Protein AF-Q8IAY3-F1 (afdb_monomer_lite)

pLDDT: mean 91.35, std 9.94, range [37.56, 98.81]

Organism: Plasmodium falciparum (isolate 3D7) (NCBI:txid36329)

Foldseek 3Di:
DPDPPFWDWDFADPPLDDPPQFFKAFLFWGDNLQDIDGDPSSVSFDWFFFAFPVPLKDWWAKDPDDDPVCVVVDPVPFDKTWTDDDQWIWIDGPQFWIWTTDPPQPDIDIDGHPDGHDDDDNGDTWIWHNLDPAWIWIDPDLFWIWIWGQDPVRDIDIDIGTLQQAFWHHQQAPSQIETEGPRQDPRHPSYAYDDDQDFPDTRLQWKWFHFNQFIKIAGQKGWAFDDAPPDPPPDDGHFFGIWTDGPDAEIEGEGEDEHGDTDMDGEQAAKAWDWDQPDPFWIWIWMQGQQWTKTFIDGDDVVCRDPPHHHDYHYRYFYWYAPDPHRPGTQTDDDPGMDGSDRHDHDHHNRHHMDGLRTLWMARSSVRTTIGTNSSQVRHPRTRIGIDGNPDD

Structure (mmCIF, N/CA/C/O backbone):
data_AF-Q8IAY3-F1
#
_entry.id   AF-Q8IAY3-F1
#
loop_
_atom_site.group_PDB
_atom_site.id
_atom_site.type_symbol
_atom_site.label_atom_id
_atom_site.label_alt_id
_atom_site.label_comp_id
_atom_site.label_asym_id
_atom_site.label_entity_id
_atom_site.label_seq_id
_atom_site.pdbx_PDB_ins_code
_atom_site.Cartn_x
_atom_site.Cartn_y
_atom_site.Cartn_z
_atom_site.occupancy
_atom_site.B_iso_or_equiv
_atom_site.auth_seq_id
_atom_site.auth_comp_id
_atom_site.auth_asym_id
_atom_site.auth_atom_id
_atom_site.pdbx_PDB_model_num
ATOM 1 N N . MET A 1 1 ? -12.042 -11.926 -0.103 1.00 46.62 1 MET A N 1
ATOM 2 C CA . MET A 1 1 ? -11.144 -13.061 -0.383 1.00 46.62 1 MET A CA 1
ATOM 3 C C . MET A 1 1 ? -11.845 -14.060 -1.277 1.00 46.62 1 MET A C 1
ATOM 5 O O . MET A 1 1 ? -12.727 -14.778 -0.818 1.00 46.62 1 MET A O 1
ATOM 9 N N . THR A 1 2 ? -11.466 -14.086 -2.545 1.00 37.81 2 THR A N 1
ATOM 10 C CA . THR A 1 2 ? -11.685 -15.220 -3.439 1.00 37.81 2 THR A CA 1
ATOM 11 C C . THR A 1 2 ? -10.604 -16.249 -3.117 1.00 37.81 2 THR A C 1
ATOM 13 O O . THR A 1 2 ? -9.431 -16.027 -3.356 1.00 37.81 2 THR A O 1
ATOM 16 N N . ASN A 1 3 ? -10.999 -17.358 -2.503 1.00 37.56 3 ASN A N 1
ATOM 17 C CA . ASN A 1 3 ? -10.263 -18.618 -2.552 1.00 37.56 3 ASN A CA 1
ATOM 18 C C . ASN A 1 3 ? -8.768 -18.619 -2.151 1.00 37.56 3 ASN A C 1
ATOM 20 O O . ASN A 1 3 ? -7.954 -19.175 -2.880 1.00 37.56 3 ASN A O 1
ATOM 24 N N . ILE A 1 4 ? -8.420 -18.217 -0.917 1.00 48.62 4 ILE A N 1
ATOM 25 C CA . ILE A 1 4 ? -7.330 -18.924 -0.195 1.00 48.62 4 ILE A CA 1
ATOM 26 C C . ILE A 1 4 ? -7.885 -20.291 0.244 1.00 48.62 4 ILE A C 1
ATOM 28 O O . ILE A 1 4 ? -8.074 -20.584 1.424 1.00 48.62 4 ILE A O 1
ATOM 32 N N . ILE A 1 5 ? -8.303 -21.072 -0.741 1.00 48.34 5 ILE A N 1
ATOM 33 C CA . ILE A 1 5 ? -8.667 -22.471 -0.623 1.00 48.34 5 ILE A CA 1
ATOM 34 C C . ILE A 1 5 ? -7.378 -23.156 -1.079 1.00 48.34 5 ILE A C 1
ATOM 36 O O . ILE A 1 5 ? -7.010 -23.004 -2.235 1.00 48.34 5 ILE A O 1
ATOM 40 N N . GLU A 1 6 ? -6.664 -23.794 -0.143 1.00 63.69 6 GLU A N 1
ATOM 41 C CA . GLU A 1 6 ? -5.454 -24.616 -0.378 1.00 63.69 6 GLU A CA 1
ATOM 42 C C . GLU A 1 6 ? -4.078 -23.915 -0.411 1.00 63.69 6 GLU A C 1
ATOM 44 O O . GLU A 1 6 ? -3.221 -24.226 -1.237 1.00 63.69 6 GLU A O 1
ATOM 49 N N . CYS A 1 7 ? -3.799 -23.054 0.574 1.00 79.75 7 CYS A N 1
ATOM 50 C CA . CYS A 1 7 ? -2.419 -22.661 0.894 1.00 79.75 7 CYS A CA 1
ATOM 51 C C . CYS A 1 7 ? -2.037 -23.057 2.325 1.00 79.75 7 CYS A C 1
ATOM 53 O O . CYS A 1 7 ? -2.878 -23.086 3.225 1.00 79.75 7 CYS A O 1
ATOM 55 N N . THR A 1 8 ? -0.746 -23.283 2.550 1.00 87.69 8 THR A N 1
ATOM 56 C CA . THR A 1 8 ? -0.131 -23.415 3.877 1.00 87.69 8 THR A CA 1
ATOM 57 C C . THR A 1 8 ? 0.862 -22.283 4.108 1.00 87.69 8 THR A C 1
ATOM 59 O O . THR A 1 8 ? 1.522 -21.837 3.175 1.00 87.69 8 THR A O 1
ATOM 62 N N . PHE A 1 9 ? 0.963 -21.786 5.338 1.00 91.31 9 PHE A N 1
ATOM 63 C CA . PHE A 1 9 ? 1.905 -20.725 5.687 1.00 91.31 9 PHE A CA 1
ATOM 64 C C . PHE A 1 9 ? 3.166 -21.351 6.280 1.00 91.31 9 PHE A C 1
ATOM 66 O O . PHE A 1 9 ? 3.115 -21.958 7.348 1.00 91.31 9 PHE A O 1
ATOM 73 N N . LYS A 1 10 ? 4.293 -21.220 5.574 1.00 93.19 10 LYS A N 1
ATOM 74 C CA . LYS A 1 10 ? 5.588 -21.809 5.950 1.00 93.19 10 LYS A CA 1
ATOM 75 C C . LYS A 1 10 ? 6.674 -20.733 5.968 1.00 93.19 10 LYS A C 1
ATOM 77 O O . LYS A 1 10 ? 6.582 -19.719 5.271 1.00 93.19 10 LYS A O 1
ATOM 82 N N . THR A 1 11 ? 7.703 -20.944 6.782 1.00 93.19 11 THR A N 1
ATOM 83 C CA . THR A 1 11 ? 8.913 -20.115 6.748 1.00 93.19 11 THR A CA 1
ATOM 84 C C . THR A 1 11 ? 9.693 -20.451 5.472 1.00 93.19 11 THR A C 1
ATOM 86 O O . THR A 1 11 ? 9.865 -21.636 5.181 1.00 93.19 11 THR A O 1
ATOM 89 N N . PRO A 1 12 ? 10.108 -19.450 4.673 1.00 91.88 12 PRO A N 1
ATOM 90 C CA . PRO A 1 12 ? 10.904 -19.695 3.477 1.00 91.88 12 PRO A CA 1
ATOM 91 C C . PRO A 1 12 ? 12.274 -20.302 3.822 1.00 91.88 12 PRO A C 1
ATOM 93 O O . PRO A 1 12 ? 12.775 -20.070 4.922 1.00 91.88 12 PRO A O 1
ATOM 96 N N . PRO A 1 13 ? 12.903 -21.031 2.885 1.00 89.25 13 PRO A N 1
ATOM 97 C CA . PRO A 1 13 ? 14.282 -21.491 3.031 1.00 89.25 13 PRO A CA 1
ATOM 98 C C . PRO A 1 13 ? 15.266 -20.330 3.246 1.00 89.25 13 PRO A C 1
ATOM 100 O O . PRO A 1 13 ? 15.126 -19.274 2.629 1.00 89.25 13 PRO A O 1
ATOM 103 N N . ASP A 1 14 ? 16.311 -20.536 4.052 1.00 86.38 14 ASP A N 1
ATOM 104 C CA . ASP A 1 14 ? 17.320 -19.501 4.347 1.00 86.38 14 ASP A CA 1
ATOM 105 C C . ASP A 1 14 ? 18.099 -19.029 3.102 1.00 86.38 14 ASP A C 1
ATOM 107 O O . ASP A 1 14 ? 18.610 -17.908 3.058 1.00 86.38 14 ASP A O 1
ATOM 111 N N . ASN A 1 15 ? 18.193 -19.874 2.071 1.00 87.62 15 ASN A N 1
ATOM 112 C CA . ASN A 1 15 ? 18.847 -19.571 0.797 1.00 87.62 15 ASN A CA 1
ATOM 113 C C . ASN A 1 15 ? 17.941 -18.830 -0.203 1.00 87.62 15 ASN A C 1
ATOM 115 O O . ASN A 1 15 ? 18.427 -18.449 -1.269 1.00 87.62 15 ASN A O 1
ATOM 119 N N . ALA A 1 16 ? 16.664 -18.600 0.123 1.00 92.12 16 ALA A N 1
ATOM 120 C CA . ALA A 1 16 ? 15.724 -17.877 -0.725 1.00 92.12 16 ALA A CA 1
ATOM 121 C C . ALA A 1 16 ? 16.045 -16.371 -0.719 1.00 92.12 16 ALA A C 1
ATOM 123 O O . ALA A 1 16 ? 15.392 -15.563 -0.061 1.00 92.12 16 ALA A O 1
ATOM 124 N N . LYS A 1 17 ? 17.097 -15.982 -1.439 1.00 93.75 17 LYS A N 1
ATOM 125 C CA . LYS A 1 17 ? 17.544 -14.594 -1.574 1.00 93.75 17 LYS A CA 1
ATOM 126 C C . LYS A 1 17 ? 17.862 -14.252 -3.023 1.00 93.75 17 LYS A C 1
ATOM 128 O O . LYS A 1 17 ? 18.228 -15.114 -3.819 1.00 93.75 17 LYS A O 1
ATOM 133 N N . THR A 1 18 ? 17.738 -12.974 -3.355 1.00 94.50 18 THR A N 1
ATOM 134 C CA . THR A 1 18 ? 18.240 -12.434 -4.620 1.00 94.50 18 THR A CA 1
ATOM 135 C C . THR A 1 18 ? 19.773 -12.432 -4.627 1.00 94.50 18 THR A C 1
ATOM 137 O O . THR A 1 18 ? 20.384 -12.419 -3.554 1.00 94.50 18 THR A O 1
ATOM 140 N N . PRO A 1 19 ? 20.411 -12.392 -5.810 1.00 94.94 19 PRO A N 1
ATOM 141 C CA . PRO A 1 19 ? 21.852 -12.171 -5.920 1.00 94.94 19 PRO A CA 1
ATOM 142 C C . PRO A 1 19 ? 22.304 -10.905 -5.183 1.00 94.94 19 PRO A C 1
ATOM 144 O O . PRO A 1 19 ? 21.586 -9.905 -5.166 1.00 94.94 19 PRO A O 1
ATOM 147 N N . ASP A 1 20 ? 23.506 -10.929 -4.603 1.00 94.12 20 ASP A N 1
ATOM 148 C CA . ASP A 1 20 ? 24.002 -9.839 -3.747 1.00 94.12 20 ASP A CA 1
ATOM 149 C C . ASP A 1 20 ? 24.222 -8.517 -4.521 1.00 94.12 20 ASP A C 1
ATOM 151 O O . ASP A 1 20 ? 24.234 -7.444 -3.924 1.00 94.12 20 ASP A O 1
ATOM 155 N N . ASN A 1 21 ? 24.372 -8.576 -5.851 1.00 96.25 21 ASN A N 1
ATOM 156 C CA . ASN A 1 21 ? 24.483 -7.402 -6.723 1.00 96.25 21 ASN A CA 1
ATOM 157 C C . ASN A 1 21 ? 23.134 -6.893 -7.266 1.00 96.25 21 ASN A C 1
ATOM 159 O O . ASN A 1 21 ? 23.120 -5.909 -8.005 1.00 96.25 21 ASN A O 1
ATOM 163 N N . ALA A 1 22 ? 22.014 -7.550 -6.951 1.00 97.25 22 ALA A N 1
ATOM 164 C CA . ALA A 1 22 ? 20.695 -7.093 -7.371 1.00 97.25 22 ALA A CA 1
ATOM 165 C C . ALA A 1 22 ? 20.327 -5.784 -6.656 1.00 97.25 22 ALA A C 1
ATOM 167 O O . ALA A 1 22 ? 20.224 -5.740 -5.430 1.00 97.25 22 ALA A O 1
ATOM 168 N N . VAL A 1 23 ? 20.089 -4.723 -7.427 1.00 97.94 23 VAL A N 1
ATOM 169 C CA . VAL A 1 23 ? 19.642 -3.421 -6.908 1.00 97.94 23 VAL A CA 1
ATOM 170 C C . VAL A 1 23 ? 18.119 -3.394 -6.814 1.00 97.94 23 VAL A C 1
ATOM 172 O O . VAL A 1 23 ? 17.554 -3.039 -5.779 1.00 97.94 23 VAL A O 1
ATOM 175 N N . ILE A 1 24 ? 17.458 -3.829 -7.884 1.00 97.69 24 ILE A N 1
ATOM 176 C CA . ILE A 1 24 ? 16.006 -3.985 -7.983 1.00 97.69 24 ILE A CA 1
ATOM 177 C C . ILE A 1 24 ? 15.685 -5.306 -8.683 1.00 97.69 24 ILE A C 1
ATOM 179 O O . ILE A 1 24 ? 16.508 -5.830 -9.434 1.00 97.69 24 ILE A O 1
ATOM 183 N N . TRP A 1 25 ? 14.491 -5.846 -8.470 1.00 96.19 25 TRP A N 1
ATOM 184 C CA . TRP A 1 25 ? 14.039 -7.048 -9.171 1.00 96.19 25 TRP A CA 1
ATOM 185 C C . TRP A 1 25 ? 12.527 -7.089 -9.331 1.00 96.19 25 TRP A C 1
ATOM 187 O O . TRP A 1 25 ? 11.794 -6.395 -8.635 1.00 96.19 25 TRP A O 1
ATOM 197 N N . ASN A 1 26 ? 12.069 -7.908 -10.263 1.00 94.88 26 ASN A N 1
ATOM 198 C CA . ASN A 1 26 ? 10.674 -8.280 -10.426 1.00 94.88 26 ASN A CA 1
ATOM 199 C C . ASN A 1 26 ? 10.522 -9.791 -10.180 1.00 94.88 26 ASN A C 1
ATOM 201 O O . ASN A 1 26 ? 11.449 -10.428 -9.679 1.00 94.88 26 ASN A O 1
ATOM 205 N N . GLN A 1 27 ? 9.373 -10.384 -10.510 1.00 90.50 27 GLN A N 1
ATOM 206 C CA . GLN A 1 27 ? 9.165 -11.815 -10.270 1.00 90.50 27 GLN A CA 1
ATOM 207 C C . GLN A 1 27 ? 10.183 -12.709 -10.998 1.00 90.50 27 GLN A C 1
ATOM 209 O O . GLN A 1 27 ? 10.559 -13.735 -10.452 1.00 90.50 27 GLN A O 1
ATOM 214 N N . PHE A 1 28 ? 10.644 -12.344 -12.195 1.00 93.31 28 PHE A N 1
ATOM 215 C CA . PHE A 1 28 ? 11.425 -13.234 -13.064 1.00 93.31 28 PHE A CA 1
ATOM 216 C C . PHE A 1 28 ? 12.897 -12.844 -13.200 1.00 93.31 28 PHE A C 1
ATOM 218 O O . PHE A 1 28 ? 13.727 -13.670 -13.582 1.00 93.31 28 PHE A O 1
ATOM 225 N N . GLN A 1 29 ? 13.230 -11.579 -12.964 1.00 94.88 29 GLN A N 1
ATOM 226 C CA . GLN A 1 29 ? 14.520 -10.994 -13.307 1.00 94.88 29 GLN A CA 1
ATOM 227 C C . GLN A 1 29 ? 14.957 -9.951 -12.278 1.00 94.88 29 GLN A C 1
ATOM 229 O O . GLN A 1 29 ? 14.136 -9.289 -11.646 1.00 94.88 29 GLN A O 1
ATOM 234 N N . TYR A 1 30 ? 16.266 -9.759 -12.156 1.00 96.06 30 TYR A N 1
ATOM 235 C CA . TYR A 1 30 ? 16.870 -8.697 -11.360 1.00 96.06 30 TYR A CA 1
ATOM 236 C C . TYR A 1 30 ? 17.712 -7.763 -12.227 1.00 96.06 30 TYR A C 1
ATOM 238 O O . TYR A 1 30 ? 18.141 -8.131 -13.319 1.00 96.06 30 TYR A O 1
ATOM 246 N N . CYS A 1 31 ? 17.959 -6.557 -11.726 1.00 96.75 31 CYS A N 1
ATOM 247 C CA . CYS A 1 31 ? 18.783 -5.546 -12.367 1.00 96.75 31 CYS A CA 1
ATOM 248 C C . CYS A 1 31 ? 19.869 -5.042 -11.410 1.00 96.75 31 CYS A C 1
ATOM 250 O O . CYS A 1 31 ? 19.602 -4.778 -10.237 1.00 96.75 31 CYS A O 1
ATOM 252 N N . ASP A 1 32 ? 21.087 -4.889 -11.926 1.00 96.31 32 ASP A N 1
ATOM 253 C CA . ASP A 1 32 ? 22.261 -4.339 -11.230 1.00 96.31 32 ASP A CA 1
ATOM 254 C C . ASP A 1 32 ? 22.612 -2.908 -11.698 1.00 96.31 32 ASP A C 1
ATOM 256 O O . ASP A 1 32 ? 23.756 -2.475 -11.586 1.00 96.31 32 ASP A O 1
ATOM 260 N N . GLU A 1 33 ? 21.632 -2.205 -12.281 1.00 94.56 33 GLU A N 1
ATOM 261 C CA . GLU A 1 33 ? 21.746 -0.935 -13.025 1.00 94.56 33 GLU A CA 1
ATOM 262 C C . GLU A 1 33 ? 22.474 -1.005 -14.381 1.00 94.56 33 GLU A C 1
ATOM 264 O O . GLU A 1 33 ? 22.348 -0.066 -15.167 1.00 94.56 33 GLU A O 1
ATOM 269 N N . LYS A 1 34 ? 23.187 -2.093 -14.708 1.00 94.06 34 LYS A N 1
ATOM 270 C CA . LYS A 1 34 ? 23.857 -2.277 -16.013 1.00 94.06 34 LYS A CA 1
ATOM 271 C C . LYS A 1 34 ? 23.041 -3.117 -16.989 1.00 94.06 34 LYS A C 1
ATOM 273 O O . LYS A 1 34 ? 23.230 -3.000 -18.197 1.00 94.06 34 LYS A O 1
ATOM 278 N N . GLY A 1 35 ? 22.165 -3.977 -16.482 1.00 94.75 35 GLY A N 1
ATOM 279 C CA . GLY A 1 35 ? 21.325 -4.849 -17.296 1.00 94.75 35 GLY A CA 1
ATOM 280 C C . GLY A 1 35 ? 20.308 -5.623 -16.469 1.00 94.75 35 GLY A C 1
ATOM 281 O O . GLY A 1 35 ? 20.314 -5.548 -15.241 1.00 94.75 35 GLY A O 1
ATOM 282 N N . TRP A 1 36 ? 19.435 -6.358 -17.156 1.00 95.50 36 TRP A N 1
ATOM 283 C CA . TRP A 1 36 ? 18.490 -7.297 -16.553 1.00 95.50 36 TRP A CA 1
ATOM 284 C C . TRP A 1 36 ? 18.982 -8.732 -16.735 1.00 95.50 36 TRP A C 1
ATOM 286 O O . TRP A 1 36 ? 19.434 -9.106 -17.817 1.00 95.50 36 TRP A O 1
ATOM 296 N N . TYR A 1 37 ? 18.854 -9.542 -15.689 1.00 95.50 37 TYR A N 1
ATOM 297 C CA . TYR A 1 37 ? 19.300 -10.932 -15.650 1.00 95.50 37 TYR A CA 1
ATOM 298 C C . TYR A 1 37 ? 18.216 -11.810 -15.033 1.00 95.50 37 TYR A C 1
ATOM 300 O O . TYR A 1 37 ? 17.487 -11.376 -14.144 1.00 95.50 37 TYR A O 1
ATOM 308 N N . SER A 1 38 ? 18.111 -13.056 -15.484 1.00 94.88 38 SER A N 1
ATOM 309 C CA . SER A 1 38 ? 17.120 -14.008 -14.974 1.00 94.88 38 SER A CA 1
ATOM 310 C C . SER A 1 38 ? 17.381 -14.409 -13.522 1.00 94.88 38 SER A C 1
ATOM 312 O O . SER A 1 38 ? 18.518 -14.671 -13.130 1.00 94.88 38 SER A O 1
ATOM 314 N N . LEU A 1 39 ? 16.308 -14.522 -12.740 1.00 93.50 39 LEU A N 1
ATOM 315 C CA . LEU A 1 39 ? 16.314 -15.093 -11.397 1.00 93.50 39 LEU A CA 1
ATOM 316 C C . LEU A 1 39 ? 16.088 -16.607 -11.485 1.00 93.50 39 LEU A C 1
ATOM 318 O O . LEU A 1 39 ? 14.971 -17.081 -11.692 1.00 93.50 39 LEU A O 1
ATOM 322 N N . SER A 1 40 ? 17.157 -17.387 -11.318 1.00 91.19 40 SER A N 1
ATOM 323 C CA . SER A 1 40 ? 17.080 -18.855 -11.357 1.00 91.19 40 SER A CA 1
ATOM 324 C C . SER A 1 40 ? 16.217 -19.438 -10.234 1.00 91.19 40 SER A C 1
ATOM 326 O O . SER A 1 40 ? 15.576 -20.462 -10.439 1.00 91.19 40 SER A O 1
ATOM 328 N N . ASN A 1 41 ? 16.149 -18.765 -9.083 1.00 92.38 41 ASN A N 1
ATOM 329 C CA . ASN A 1 41 ? 15.342 -19.136 -7.920 1.00 92.38 41 ASN A CA 1
ATOM 330 C C . ASN A 1 41 ? 14.053 -18.301 -7.782 1.00 92.38 41 ASN A C 1
ATOM 332 O O . ASN A 1 41 ? 13.577 -18.103 -6.666 1.00 92.38 41 ASN A O 1
ATOM 336 N N . HIS A 1 42 ? 13.501 -17.787 -8.890 1.00 91.25 42 HIS A N 1
ATOM 337 C CA . HIS A 1 42 ? 12.339 -16.885 -8.893 1.00 91.25 42 HIS A CA 1
ATOM 338 C C . HIS A 1 42 ? 11.160 -17.376 -8.045 1.00 91.25 42 HIS A C 1
ATOM 340 O O . HIS A 1 42 ? 10.572 -16.581 -7.313 1.00 91.25 42 HIS A O 1
ATOM 346 N N . ASP A 1 43 ? 10.848 -18.674 -8.090 1.00 89.19 43 ASP A N 1
ATOM 347 C CA . ASP A 1 43 ? 9.799 -19.248 -7.256 1.00 89.19 43 ASP A CA 1
ATOM 348 C C . ASP A 1 43 ? 10.114 -19.035 -5.776 1.00 89.19 43 ASP A C 1
ATOM 350 O O . ASP A 1 43 ? 9.286 -18.513 -5.045 1.00 89.19 43 ASP A O 1
ATOM 354 N N . GLU A 1 44 ? 11.314 -19.336 -5.294 1.00 89.88 44 GLU A N 1
ATOM 355 C CA . GLU A 1 44 ? 11.657 -19.211 -3.871 1.00 89.88 44 GLU A CA 1
ATOM 356 C C . GLU A 1 44 ? 11.513 -17.772 -3.348 1.00 89.88 44 GLU A C 1
ATOM 358 O O . GLU A 1 44 ? 11.022 -17.565 -2.238 1.00 89.88 44 GLU A O 1
ATOM 363 N N . ILE A 1 45 ? 11.854 -16.775 -4.167 1.00 91.62 45 ILE A N 1
ATOM 364 C CA . ILE A 1 45 ? 11.840 -15.349 -3.794 1.00 91.62 45 ILE A CA 1
ATOM 365 C C . ILE A 1 45 ? 10.570 -14.594 -4.209 1.00 91.62 45 ILE A C 1
ATOM 367 O O . ILE A 1 45 ? 10.489 -13.381 -4.001 1.00 91.62 45 ILE A O 1
ATOM 371 N N . ALA A 1 46 ? 9.583 -15.285 -4.784 1.00 91.75 46 ALA A N 1
ATOM 372 C CA . ALA A 1 46 ? 8.349 -14.668 -5.248 1.00 91.75 46 ALA A CA 1
ATOM 373 C C . ALA A 1 46 ? 7.603 -13.940 -4.119 1.00 91.75 46 ALA A C 1
ATOM 375 O O . ALA A 1 46 ? 7.609 -14.357 -2.954 1.00 91.75 46 ALA A O 1
ATOM 376 N N . LEU A 1 47 ? 6.914 -12.864 -4.499 1.00 94.50 47 LEU A N 1
ATOM 377 C CA . LEU A 1 47 ? 6.017 -12.137 -3.616 1.00 94.50 47 LEU A CA 1
ATOM 378 C C . LEU A 1 47 ? 4.755 -12.975 -3.370 1.00 94.50 47 LEU A C 1
ATOM 380 O O . LEU A 1 47 ? 4.092 -13.395 -4.317 1.00 94.50 47 LEU A O 1
ATOM 384 N N . ARG A 1 48 ? 4.418 -13.225 -2.106 1.00 95.00 48 ARG A N 1
ATOM 385 C CA . ARG A 1 48 ? 3.319 -14.113 -1.713 1.00 95.00 48 ARG A CA 1
ATOM 386 C C . ARG A 1 48 ? 2.513 -13.550 -0.552 1.00 95.00 48 ARG A C 1
ATOM 388 O O . ARG A 1 48 ? 3.091 -12.853 0.285 1.00 95.00 48 ARG A O 1
ATOM 395 N N . PRO A 1 49 ? 1.218 -13.897 -0.434 1.00 95.00 49 PRO A N 1
ATOM 396 C CA . PRO A 1 49 ? 0.433 -13.567 0.748 1.00 95.00 49 PRO A CA 1
ATOM 397 C C . PRO A 1 49 ? 1.149 -13.946 2.042 1.00 95.00 49 PRO A C 1
ATOM 399 O O . PRO A 1 49 ? 1.697 -15.046 2.159 1.00 95.00 49 PRO A O 1
ATOM 402 N N . THR A 1 50 ? 1.129 -13.035 3.009 1.00 95.12 50 THR A N 1
ATOM 403 C CA . THR A 1 50 ? 1.683 -13.207 4.355 1.00 95.12 50 THR A CA 1
ATOM 404 C C . THR A 1 50 ? 0.644 -12.843 5.414 1.00 95.12 50 THR A C 1
ATOM 406 O O . THR A 1 50 ? -0.396 -12.247 5.123 1.00 95.12 50 THR A O 1
ATOM 409 N N . THR A 1 51 ? 0.914 -13.209 6.664 1.00 92.19 51 THR A N 1
ATOM 410 C CA . THR A 1 51 ? 0.037 -12.945 7.807 1.00 92.19 51 THR A CA 1
ATOM 411 C C . THR A 1 51 ? 0.807 -12.342 8.966 1.00 92.19 51 THR A C 1
ATOM 413 O O . THR A 1 51 ? 1.961 -12.685 9.203 1.00 92.19 51 THR A O 1
ATOM 416 N N . PHE A 1 52 ? 0.134 -11.488 9.735 1.00 94.44 52 PHE A N 1
ATOM 417 C CA . PHE A 1 52 ? 0.686 -10.926 10.960 1.00 94.44 52 PHE A CA 1
ATOM 418 C C . PHE A 1 52 ? 0.740 -11.970 12.087 1.00 94.44 52 PHE A C 1
ATOM 420 O O . PHE A 1 52 ? -0.294 -12.495 12.509 1.00 94.44 52 PHE A O 1
ATOM 427 N N . ASN A 1 53 ? 1.934 -12.208 12.628 1.00 93.12 53 ASN A N 1
ATOM 428 C CA . ASN A 1 53 ? 2.211 -13.151 13.720 1.00 93.12 53 ASN A CA 1
ATOM 429 C C . ASN A 1 53 ? 1.510 -12.771 15.028 1.00 93.12 53 ASN A C 1
ATOM 431 O O . ASN A 1 53 ? 1.169 -13.634 15.834 1.00 93.12 53 ASN A O 1
ATOM 435 N N . ASP A 1 54 ? 1.281 -11.475 15.233 1.00 92.56 54 ASP A N 1
ATOM 436 C CA . ASP A 1 54 ? 0.565 -10.935 16.390 1.00 92.56 54 ASP A CA 1
ATOM 437 C C . ASP A 1 54 ? -0.965 -11.017 16.252 1.00 92.56 54 ASP A C 1
ATOM 439 O O . ASP A 1 54 ? -1.694 -10.539 17.119 1.00 92.56 54 ASP A O 1
ATOM 443 N N . LYS A 1 55 ? -1.458 -11.648 15.176 1.00 90.00 55 LYS A N 1
ATOM 444 C CA . LYS A 1 55 ? -2.879 -11.915 14.923 1.00 90.00 55 LYS A CA 1
ATOM 445 C C . LYS A 1 55 ? -3.744 -10.656 14.838 1.00 90.00 55 LYS A C 1
ATOM 447 O O . LYS A 1 55 ? -4.953 -10.722 15.071 1.00 90.00 55 LYS A O 1
ATOM 452 N N . ARG A 1 56 ? -3.159 -9.511 14.474 1.00 93.38 56 ARG A N 1
ATOM 453 C CA . ARG A 1 56 ? -3.906 -8.253 14.347 1.00 93.38 56 ARG A CA 1
ATOM 454 C C . ARG A 1 56 ? -4.933 -8.239 13.208 1.00 93.38 56 ARG A C 1
ATOM 456 O O . ARG A 1 56 ? -5.871 -7.450 13.256 1.00 93.38 56 ARG A O 1
ATOM 463 N N . ILE A 1 57 ? -4.777 -9.103 12.198 1.00 93.44 57 ILE A N 1
ATOM 464 C CA . ILE A 1 57 ? -5.779 -9.327 11.144 1.00 93.44 57 ILE A CA 1
ATOM 465 C C . ILE A 1 57 ? -6.527 -10.629 11.439 1.00 93.44 57 ILE A C 1
ATOM 467 O O . ILE A 1 57 ? -5.927 -11.706 11.493 1.00 93.44 57 ILE A O 1
ATOM 471 N N . LYS A 1 58 ? -7.848 -10.541 11.612 1.00 92.88 58 LYS A N 1
ATOM 472 C CA . LYS A 1 58 ? -8.729 -11.668 11.939 1.00 92.88 58 LYS A CA 1
ATOM 473 C C . LYS A 1 58 ? -9.828 -11.820 10.892 1.00 92.88 58 LYS A C 1
ATOM 475 O O . LYS A 1 58 ? -10.544 -10.877 10.576 1.00 92.88 58 LYS A O 1
ATOM 480 N N . PHE A 1 59 ? -9.986 -13.048 10.407 1.00 92.44 59 PHE A N 1
ATOM 481 C CA . PHE A 1 59 ? -11.079 -13.464 9.529 1.00 92.44 59 PHE A CA 1
ATOM 482 C C . PHE A 1 59 ? -12.140 -14.147 10.377 1.00 92.44 59 PHE A C 1
ATOM 484 O O . PHE A 1 59 ? -11.952 -15.293 10.789 1.00 92.44 59 PHE A O 1
ATOM 491 N N . LEU A 1 60 ? -13.213 -13.430 10.680 1.00 95.31 60 LEU A N 1
ATOM 492 C CA . LEU A 1 60 ? -14.287 -13.928 11.520 1.00 95.31 60 LEU A CA 1
ATOM 493 C C . LEU A 1 60 ? -15.209 -14.810 10.677 1.00 95.31 60 LEU A C 1
ATOM 495 O O . LEU A 1 60 ? -15.768 -14.367 9.670 1.00 95.31 60 LEU A O 1
ATOM 499 N N . VAL A 1 61 ? -15.345 -16.069 11.083 1.00 93.69 61 VAL A N 1
ATOM 500 C CA . VAL A 1 61 ? -16.288 -17.007 10.467 1.00 93.69 61 VAL A CA 1
ATOM 501 C C . VAL A 1 61 ? -17.641 -16.865 11.142 1.00 93.69 61 VAL A C 1
ATOM 503 O O . VAL A 1 61 ? -17.704 -16.525 12.324 1.00 93.69 61 VAL A O 1
ATOM 506 N N . GLN A 1 62 ? -18.717 -17.108 10.397 1.00 94.75 62 GLN A N 1
ATOM 507 C CA . GLN A 1 62 ? -20.049 -17.104 10.985 1.00 94.75 62 GLN A CA 1
ATOM 508 C C . GLN A 1 62 ? -20.142 -18.217 12.036 1.00 94.75 62 GLN A C 1
ATOM 510 O O . GLN A 1 62 ? -19.784 -19.365 11.768 1.00 94.75 62 GLN A O 1
ATOM 515 N N . LEU A 1 63 ? -20.595 -17.859 13.232 1.00 95.19 63 LEU A N 1
ATOM 516 C CA . LEU A 1 63 ? -20.795 -18.784 14.337 1.00 95.19 63 LEU A CA 1
ATOM 517 C C . LEU A 1 63 ? -22.192 -19.417 14.244 1.00 95.19 63 LEU A C 1
ATOM 519 O O . LEU A 1 63 ? -23.123 -18.764 13.763 1.00 95.19 63 LEU A O 1
ATOM 523 N N . PRO A 1 64 ? -22.359 -20.669 14.708 1.00 93.38 64 PRO A N 1
ATOM 524 C CA . PRO A 1 64 ? -23.671 -21.312 14.763 1.00 93.38 64 PRO A CA 1
ATOM 525 C C . PRO A 1 64 ? -24.608 -20.641 15.776 1.00 93.38 64 PRO A C 1
ATOM 527 O O . PRO A 1 64 ? -25.820 -20.655 15.586 1.00 93.38 64 PRO A O 1
ATOM 530 N N . GLU A 1 65 ? -24.048 -20.033 16.823 1.00 94.19 65 GLU A N 1
ATOM 531 C CA . GLU A 1 65 ? -24.777 -19.414 17.929 1.00 94.19 65 GLU A CA 1
ATOM 532 C C . GLU A 1 65 ? -24.154 -18.062 18.297 1.00 94.19 65 GLU A C 1
ATOM 534 O O . GLU A 1 65 ? -22.981 -17.790 18.013 1.00 94.19 65 GLU A O 1
ATOM 539 N N . ILE A 1 66 ? -24.949 -17.201 18.932 1.00 95.00 66 ILE A N 1
ATOM 540 C CA . ILE A 1 66 ? -24.470 -15.927 19.463 1.00 95.00 66 ILE A CA 1
ATOM 541 C C . ILE A 1 66 ? -23.654 -16.192 20.739 1.00 95.00 66 ILE A C 1
ATOM 543 O O . ILE A 1 66 ? -24.135 -16.908 21.615 1.00 95.00 66 ILE A O 1
ATOM 547 N N . PRO A 1 67 ? -22.455 -15.602 20.902 1.00 95.06 67 PRO A N 1
ATOM 548 C CA . PRO A 1 67 ? -21.718 -15.709 22.156 1.00 95.06 67 PRO A CA 1
ATOM 549 C C . PRO A 1 67 ? -22.535 -15.137 23.323 1.00 95.06 67 PRO A C 1
ATOM 551 O O . PRO A 1 67 ? -23.011 -14.003 23.237 1.00 95.06 67 PRO A O 1
ATOM 554 N N . SER A 1 68 ? -22.641 -15.890 24.422 1.00 93.19 68 SER A N 1
ATOM 555 C CA . SER A 1 68 ? -23.521 -15.586 25.568 1.00 93.19 68 SER A CA 1
ATOM 556 C C . SER A 1 68 ? -23.319 -14.196 26.166 1.00 93.19 68 SER A C 1
ATOM 558 O O . SER A 1 68 ? -24.241 -13.545 26.645 1.00 93.19 68 SER A O 1
ATOM 560 N N . GLU A 1 69 ? -22.103 -13.671 26.076 1.00 91.38 69 GLU A N 1
ATOM 561 C CA . GLU A 1 69 ? -21.805 -12.307 26.473 1.00 91.38 69 GLU A CA 1
ATOM 562 C C . GLU A 1 69 ? -22.682 -11.264 25.767 1.00 91.38 69 GLU A C 1
ATOM 564 O O . GLU A 1 69 ? -22.988 -10.257 26.392 1.00 91.38 69 GLU A O 1
ATOM 569 N N . PHE A 1 70 ? -23.118 -11.459 24.520 1.00 94.50 70 PHE A N 1
ATOM 570 C CA . PHE A 1 70 ? -23.974 -10.502 23.805 1.00 94.50 70 PHE A CA 1
ATOM 571 C C . PHE A 1 70 ? -25.460 -10.584 24.182 1.00 94.50 70 PHE A C 1
ATOM 573 O O . PHE A 1 70 ? -26.190 -9.650 23.858 1.00 94.50 70 PHE A O 1
ATOM 580 N N . GLU A 1 71 ? -25.903 -11.613 24.913 1.00 90.69 71 GLU A N 1
ATOM 581 C CA . GLU A 1 71 ? -27.316 -11.801 25.294 1.00 90.69 71 GLU A CA 1
ATOM 582 C C . GLU A 1 71 ? -27.907 -10.586 26.020 1.00 90.69 71 GLU A C 1
ATOM 584 O O . GLU A 1 71 ? -29.065 -10.245 25.812 1.00 90.69 71 GLU A O 1
ATOM 589 N N . SER A 1 72 ? -27.105 -9.887 26.829 1.00 89.25 72 SER A N 1
ATOM 590 C CA . SER A 1 72 ? -27.551 -8.711 27.589 1.00 89.25 72 SER A CA 1
ATOM 591 C C . SER A 1 72 ? -27.704 -7.428 26.768 1.00 89.25 72 SER A C 1
ATOM 593 O O . SER A 1 72 ? -28.215 -6.437 27.287 1.00 89.25 72 SER A O 1
ATOM 595 N N . ILE A 1 73 ? -27.225 -7.412 25.522 1.00 90.81 73 ILE A N 1
ATOM 596 C CA . ILE A 1 73 ? -27.253 -6.230 24.646 1.00 90.81 73 ILE A CA 1
ATOM 597 C C . ILE A 1 73 ? -28.279 -6.385 23.530 1.00 90.81 73 ILE A C 1
ATOM 599 O O . ILE A 1 73 ? -28.830 -5.381 23.078 1.00 90.81 73 ILE A O 1
ATOM 603 N N . LEU A 1 74 ? -28.535 -7.621 23.102 1.00 92.62 74 LEU A N 1
ATOM 604 C CA . LEU A 1 74 ? -29.522 -7.902 22.073 1.00 92.62 74 LEU A CA 1
ATOM 605 C C . LEU A 1 74 ? -30.923 -7.505 22.537 1.00 92.62 74 LEU A C 1
ATOM 607 O O . LEU A 1 74 ? -31.330 -7.777 23.667 1.00 92.62 74 LEU A O 1
ATOM 611 N N . SER A 1 75 ? -31.683 -6.882 21.639 1.00 89.38 75 SER A N 1
ATOM 612 C CA . SER A 1 75 ? -33.058 -6.472 21.930 1.00 89.38 75 SER A CA 1
ATOM 613 C C . SER A 1 75 ? -34.026 -7.658 21.993 1.00 89.38 75 SER A C 1
ATOM 615 O O . SER A 1 75 ? -35.101 -7.547 22.587 1.00 89.38 75 SER A O 1
ATOM 617 N N . GLY A 1 76 ? -33.674 -8.766 21.327 1.00 87.19 76 GLY A N 1
ATOM 618 C CA . GLY A 1 76 ? -34.505 -9.962 21.182 1.00 87.19 76 GLY A CA 1
ATOM 619 C C . GLY A 1 76 ? -35.689 -9.783 20.226 1.00 87.19 76 GLY A C 1
ATOM 620 O O . GLY A 1 76 ? -36.515 -10.682 20.100 1.00 87.19 76 GLY A O 1
ATOM 621 N N . ARG A 1 77 ? -35.805 -8.623 19.562 1.00 89.25 77 ARG A N 1
ATOM 622 C CA . ARG A 1 77 ? -36.910 -8.307 18.639 1.00 89.25 77 ARG A CA 1
ATOM 623 C C . ARG A 1 77 ? -36.634 -8.730 17.203 1.00 89.25 77 ARG A C 1
ATOM 625 O O . ARG A 1 77 ? -37.572 -8.813 16.414 1.00 89.25 77 ARG A O 1
ATOM 632 N N . TYR A 1 78 ? -35.368 -8.939 16.862 1.00 90.81 78 TYR A N 1
ATOM 633 C CA . TYR A 1 78 ? -34.928 -9.256 15.513 1.00 90.81 78 TYR A CA 1
ATOM 634 C C . TYR A 1 78 ? -33.922 -10.400 15.534 1.00 90.81 78 TYR A C 1
ATOM 636 O O . TYR A 1 78 ? -33.252 -10.638 16.539 1.00 90.81 78 TYR A O 1
ATOM 644 N N . ASP A 1 79 ? -33.781 -11.067 14.393 1.00 92.19 79 ASP A N 1
ATOM 645 C CA . ASP A 1 79 ? -32.755 -12.085 14.217 1.00 92.19 79 ASP A CA 1
ATOM 646 C C . ASP A 1 79 ? -31.358 -11.469 14.359 1.00 92.19 79 ASP A C 1
ATOM 648 O O . ASP A 1 79 ? -31.065 -10.401 13.807 1.00 92.19 79 ASP A O 1
ATOM 652 N N . ALA A 1 80 ? -30.483 -12.174 15.073 1.00 94.19 80 ALA A N 1
ATOM 653 C CA . ALA A 1 80 ? -29.080 -11.824 15.224 1.00 94.19 80 ALA A CA 1
ATOM 654 C C . ALA A 1 80 ? -28.190 -12.901 14.600 1.00 94.19 80 ALA A C 1
ATOM 656 O O . ALA A 1 80 ? -28.466 -14.098 14.691 1.00 94.19 80 ALA A O 1
ATOM 657 N N . LYS A 1 81 ? -27.089 -12.475 13.980 1.00 95.19 81 LYS A N 1
ATOM 658 C CA . LYS A 1 81 ? -26.027 -13.361 13.482 1.00 95.19 81 LYS A CA 1
ATOM 659 C C . LYS A 1 81 ? -24.695 -12.936 14.075 1.00 95.19 81 LYS A C 1
ATOM 661 O O . LYS A 1 81 ? -24.431 -11.743 14.193 1.00 95.19 81 LYS A O 1
ATOM 666 N N . ALA A 1 82 ? -23.852 -13.904 14.419 1.00 95.88 82 ALA A N 1
ATOM 667 C CA . ALA A 1 82 ? -22.524 -13.653 14.960 1.00 95.88 82 ALA A CA 1
ATOM 668 C C . ALA A 1 82 ? -21.436 -14.151 14.014 1.00 95.88 82 ALA A C 1
ATOM 670 O O . ALA A 1 82 ? -21.554 -15.210 13.400 1.00 95.88 82 ALA A O 1
ATOM 671 N N . TRP A 1 83 ? -20.340 -13.407 13.970 1.00 97.06 83 TRP A N 1
ATOM 672 C CA . TRP A 1 83 ? -19.067 -13.820 13.411 1.00 97.06 83 TRP A CA 1
ATOM 673 C C . TRP A 1 83 ? -18.016 -13.725 14.505 1.00 97.06 83 TRP A C 1
ATOM 675 O O . TRP A 1 83 ? -17.982 -12.747 15.255 1.00 97.06 83 TRP A O 1
ATOM 685 N N . GLY A 1 84 ? -17.139 -14.718 14.596 1.00 96.31 84 GLY A N 1
ATOM 686 C CA . GLY A 1 84 ? -16.115 -14.728 15.629 1.00 96.31 84 GLY A CA 1
ATOM 687 C C . GLY A 1 84 ? -14.871 -15.509 15.255 1.00 96.31 84 GLY A C 1
ATOM 688 O O . GLY A 1 84 ? -14.880 -16.380 14.383 1.00 96.31 84 GLY A O 1
ATOM 689 N N . LYS A 1 85 ? -13.778 -15.152 15.925 1.00 95.19 85 LYS A N 1
ATOM 690 C CA . LYS A 1 85 ? -12.512 -15.880 15.923 1.00 95.19 85 LYS A CA 1
ATOM 691 C C . LYS A 1 85 ? -11.725 -15.471 17.164 1.00 95.19 85 LYS A C 1
ATOM 693 O O . LYS A 1 85 ? -11.439 -14.288 17.348 1.00 95.19 85 LYS A O 1
ATOM 698 N N . GLU A 1 86 ? -11.328 -16.458 17.966 1.00 90.81 86 GLU A N 1
ATOM 699 C CA . GLU A 1 86 ? -10.615 -16.242 19.233 1.00 90.81 86 GLU A CA 1
ATOM 700 C C . GLU A 1 86 ? -11.417 -15.320 20.176 1.00 90.81 86 GLU A C 1
ATOM 702 O O . GLU A 1 86 ? -12.531 -15.654 20.557 1.00 90.81 86 GLU A O 1
ATOM 707 N N . ASP A 1 87 ? -10.874 -14.168 20.558 1.00 91.31 87 ASP A N 1
ATOM 708 C CA . ASP A 1 87 ? -11.470 -13.183 21.464 1.00 91.31 87 ASP A CA 1
ATOM 709 C C . ASP A 1 87 ? -12.090 -11.971 20.742 1.00 91.31 87 ASP A C 1
ATOM 711 O O . ASP A 1 87 ? -12.367 -10.944 21.366 1.00 91.31 87 ASP A O 1
ATOM 715 N N . CYS A 1 88 ? -12.308 -12.080 19.427 1.00 96.38 88 CYS A N 1
ATOM 716 C CA . CYS A 1 88 ? -12.885 -11.030 18.594 1.00 96.38 88 CYS A CA 1
ATOM 717 C C . CYS A 1 88 ? -14.220 -11.471 17.992 1.00 96.38 88 CYS A C 1
ATOM 719 O O . CYS A 1 88 ? -14.301 -12.530 17.362 1.00 96.38 88 CYS A O 1
ATOM 721 N N . TYR A 1 89 ? -15.244 -10.631 18.158 1.00 97.38 89 TYR A N 1
ATOM 722 C CA . TYR A 1 89 ? -16.612 -10.937 17.750 1.00 97.38 89 TYR A CA 1
ATOM 723 C C . TYR A 1 89 ? -17.295 -9.726 17.124 1.00 97.38 89 TYR A C 1
ATOM 725 O O . TYR A 1 89 ? -17.126 -8.594 17.582 1.00 97.38 89 TYR A O 1
ATOM 733 N N . VAL A 1 90 ? -18.111 -9.990 16.109 1.00 97.75 90 VAL A N 1
ATOM 734 C CA . VAL A 1 90 ? -19.050 -9.036 15.521 1.00 97.75 90 VAL A CA 1
ATOM 735 C C . VAL A 1 90 ? -20.415 -9.707 15.472 1.00 97.75 90 VAL A C 1
ATOM 737 O O . VAL A 1 90 ? -20.568 -10.754 14.850 1.00 97.75 90 VAL A O 1
ATOM 740 N N . VAL A 1 91 ? -21.401 -9.112 16.133 1.00 97.12 91 VAL A N 1
ATOM 741 C CA . VAL A 1 91 ? -22.798 -9.550 16.123 1.00 97.12 91 VAL A CA 1
ATOM 742 C C . VAL A 1 91 ? -23.625 -8.495 15.407 1.00 97.12 91 VAL A C 1
ATOM 744 O O . VAL A 1 91 ? -23.462 -7.309 15.676 1.00 97.12 91 VAL A O 1
ATOM 747 N N . ILE A 1 92 ? -24.485 -8.915 14.485 1.00 96.56 92 ILE A N 1
ATOM 748 C CA . ILE A 1 92 ? -25.376 -8.029 13.735 1.00 96.56 92 ILE A CA 1
ATOM 749 C C . ILE A 1 92 ? -26.818 -8.446 14.023 1.00 96.56 92 ILE A C 1
ATOM 751 O O . ILE A 1 92 ? -27.224 -9.539 13.625 1.00 96.56 92 ILE A O 1
ATOM 755 N N . GLU A 1 93 ? -27.571 -7.588 14.709 1.00 95.44 93 GLU A N 1
ATOM 756 C CA . GLU A 1 93 ? -29.003 -7.740 14.994 1.00 95.44 93 GLU A CA 1
ATOM 757 C C . GLU A 1 93 ? -29.836 -6.924 13.993 1.00 95.44 93 GLU A C 1
ATOM 759 O O . GLU A 1 93 ? -29.491 -5.793 13.633 1.00 95.44 93 GLU A O 1
ATOM 764 N N . GLY A 1 94 ? -30.926 -7.514 13.489 1.00 93.38 94 GLY A N 1
ATOM 765 C CA . GLY A 1 94 ? -31.877 -6.825 12.608 1.00 93.38 94 GLY A CA 1
ATOM 766 C C . GLY A 1 94 ? -31.254 -6.246 11.335 1.00 93.38 94 GLY A C 1
ATOM 767 O O . GLY A 1 94 ? -31.742 -5.243 10.814 1.00 93.38 94 GLY A O 1
ATOM 768 N N . GLU A 1 95 ? -30.154 -6.852 10.875 1.00 92.50 95 GLU A N 1
ATOM 769 C CA . GLU A 1 95 ? -29.374 -6.448 9.697 1.00 92.50 95 GLU A CA 1
ATOM 770 C C . GLU A 1 95 ? -28.783 -5.028 9.768 1.00 92.50 95 GLU A C 1
ATOM 772 O O . GLU A 1 95 ? -28.322 -4.530 8.751 1.00 92.50 95 GLU A O 1
ATOM 777 N N . LYS A 1 96 ? -28.756 -4.354 10.925 1.00 94.75 96 LYS A N 1
ATOM 778 C CA . LYS A 1 96 ? -28.242 -2.968 11.026 1.00 94.75 96 LYS A CA 1
ATOM 779 C C . LYS A 1 96 ? -27.515 -2.648 12.330 1.00 94.75 96 LYS A C 1
ATOM 781 O O . LYS A 1 96 ? -26.641 -1.783 12.341 1.00 94.75 96 LYS A O 1
ATOM 786 N N . ASP A 1 97 ? -27.882 -3.306 13.426 1.00 96.56 97 ASP A N 1
ATOM 787 C CA . ASP A 1 97 ? -27.333 -3.044 14.751 1.00 96.56 97 ASP A CA 1
ATOM 788 C C . ASP A 1 97 ? -26.088 -3.907 14.942 1.00 96.56 97 ASP A C 1
ATOM 790 O O . ASP A 1 97 ? -26.171 -5.127 15.030 1.00 96.56 97 ASP A O 1
ATOM 794 N N . VAL A 1 98 ? -24.915 -3.276 14.927 1.00 97.62 98 VAL A N 1
ATOM 795 C CA . VAL A 1 98 ? -23.612 -3.942 14.976 1.00 97.62 98 VAL A CA 1
ATOM 796 C C . VAL A 1 98 ? -23.028 -3.826 16.380 1.00 97.62 98 VAL A C 1
ATOM 798 O O . VAL A 1 98 ? -22.728 -2.731 16.857 1.00 97.62 98 VAL A O 1
ATOM 801 N N . HIS A 1 99 ? -22.801 -4.965 17.021 1.00 97.50 99 HIS A N 1
ATOM 802 C CA . HIS A 1 99 ? -22.174 -5.085 18.332 1.00 97.50 99 HIS A CA 1
ATOM 803 C C . HIS A 1 99 ? -20.809 -5.749 18.180 1.00 97.50 99 HIS A C 1
ATOM 805 O O . HIS A 1 99 ? -20.688 -6.846 17.637 1.00 97.50 99 HIS A O 1
ATOM 811 N N . ILE A 1 100 ? -19.761 -5.086 18.650 1.00 97.62 100 ILE A N 1
ATOM 812 C CA . ILE A 1 100 ? -18.374 -5.468 18.392 1.00 97.62 100 ILE A CA 1
ATOM 813 C C . ILE A 1 100 ? -17.657 -5.685 19.716 1.00 97.62 100 ILE A C 1
ATOM 815 O O . ILE A 1 100 ? -17.686 -4.834 20.608 1.00 97.62 100 ILE A O 1
ATOM 819 N N . ARG A 1 101 ? -16.934 -6.798 19.803 1.00 96.19 101 ARG A N 1
ATOM 820 C CA . ARG A 1 101 ? -15.922 -7.033 20.828 1.00 96.19 101 ARG A CA 1
ATOM 821 C C . ARG A 1 101 ? -14.550 -7.119 20.183 1.00 96.19 101 ARG A C 1
ATOM 823 O O . ARG A 1 101 ? -14.309 -7.963 19.317 1.00 96.19 101 ARG A O 1
ATOM 830 N N . LEU A 1 102 ? -13.650 -6.260 20.651 1.00 95.56 102 LEU A N 1
ATOM 831 C CA . LEU A 1 102 ? -12.252 -6.257 20.242 1.00 95.56 102 LEU A CA 1
ATOM 832 C C . LEU A 1 102 ? -11.368 -6.936 21.304 1.00 95.56 102 LEU A C 1
ATOM 834 O O . LEU A 1 102 ? -11.617 -6.768 22.501 1.00 95.56 102 LEU A O 1
ATOM 838 N N . PRO A 1 103 ? -10.305 -7.644 20.884 1.00 92.44 103 PRO A N 1
ATOM 839 C CA . PRO A 1 103 ? -9.268 -8.157 21.775 1.00 92.44 103 PRO A CA 1
ATOM 840 C C . PRO A 1 103 ? -8.725 -7.077 22.715 1.00 92.44 103 PRO A C 1
ATOM 842 O O . PRO A 1 103 ? -8.407 -5.968 22.283 1.00 92.44 103 PRO A O 1
ATOM 845 N N . GLY A 1 104 ? -8.618 -7.386 24.008 1.00 87.88 104 GLY A N 1
ATOM 846 C CA . GLY A 1 104 ? -8.082 -6.458 25.015 1.00 87.88 104 GLY A CA 1
ATOM 847 C C . GLY A 1 104 ? -8.947 -5.223 25.319 1.00 87.88 104 GLY A C 1
ATOM 848 O O . GLY A 1 104 ? -8.553 -4.405 26.152 1.00 87.88 104 GLY A O 1
ATOM 849 N N . PHE A 1 105 ? -10.124 -5.080 24.700 1.00 88.75 105 PHE A N 1
ATOM 850 C CA . PHE A 1 105 ? -11.063 -3.992 24.968 1.00 88.75 105 PHE A CA 1
ATOM 851 C C . PHE A 1 105 ? -12.252 -4.527 25.779 1.00 88.75 105 PHE A C 1
ATOM 853 O O . PHE A 1 105 ? -12.983 -5.403 25.323 1.00 88.75 105 PHE A O 1
ATOM 860 N N . LYS A 1 106 ? -12.406 -4.051 27.024 1.00 85.88 106 LYS A N 1
ATOM 861 C CA . LYS A 1 106 ? -13.395 -4.599 27.975 1.00 85.88 106 LYS A CA 1
ATOM 862 C C . LYS A 1 106 ? -14.838 -4.279 27.591 1.00 85.88 106 LYS A C 1
ATOM 864 O O . LYS A 1 106 ? -15.725 -5.097 27.810 1.00 85.88 106 LYS A O 1
ATOM 869 N N . GLU A 1 107 ? -15.072 -3.075 27.085 1.00 88.25 107 GLU A N 1
ATOM 870 C CA . GLU A 1 107 ? -16.405 -2.614 26.713 1.00 88.25 107 GLU A CA 1
ATOM 871 C C . GLU A 1 107 ? -16.765 -3.101 25.310 1.00 88.25 107 GLU A C 1
ATOM 873 O O . GLU A 1 107 ? -15.901 -3.265 24.453 1.00 88.25 107 GLU A O 1
ATOM 878 N N . LYS A 1 108 ? -18.052 -3.326 25.053 1.00 92.38 108 LYS A N 1
ATOM 879 C CA . LYS A 1 108 ? -18.517 -3.637 23.700 1.00 92.38 108 LYS A CA 1
ATOM 880 C C . LYS A 1 108 ? -18.839 -2.347 22.972 1.00 92.38 108 LYS A C 1
ATOM 882 O O . LYS A 1 108 ? -19.428 -1.428 23.536 1.00 92.38 108 LYS A O 1
ATOM 887 N N . ILE A 1 109 ? -18.461 -2.302 21.708 1.00 95.75 109 ILE A N 1
ATOM 888 C CA . ILE A 1 109 ? -18.691 -1.160 20.837 1.00 95.75 109 ILE A CA 1
ATOM 889 C C . ILE A 1 109 ? -19.998 -1.417 20.095 1.00 95.75 109 ILE A C 1
ATOM 891 O O . ILE A 1 109 ? -20.137 -2.441 19.434 1.00 95.75 109 ILE A O 1
ATOM 895 N N . ASN A 1 110 ? -20.948 -0.492 20.200 1.00 95.06 110 ASN A N 1
ATOM 896 C CA . ASN A 1 110 ? -22.233 -0.584 19.515 1.00 95.06 110 ASN A CA 1
ATOM 897 C C . ASN A 1 110 ? -22.292 0.463 18.402 1.00 95.06 110 ASN A C 1
ATOM 899 O O . ASN A 1 110 ? -21.943 1.625 18.618 1.00 95.06 110 ASN A O 1
ATOM 903 N N . TYR A 1 111 ? -22.743 0.058 17.223 1.00 96.69 111 TYR A N 1
ATOM 904 C CA . TYR A 1 111 ? -22.924 0.925 16.070 1.00 96.69 111 TYR A CA 1
ATOM 905 C C . TYR A 1 111 ? -24.236 0.577 15.369 1.00 96.69 111 TYR A C 1
ATOM 907 O O . TYR A 1 111 ? -24.409 -0.539 14.894 1.00 96.69 111 TYR A O 1
ATOM 915 N N . ASN A 1 112 ? -25.151 1.541 15.284 1.00 95.88 112 ASN A N 1
ATOM 916 C CA . ASN A 1 112 ? -26.361 1.413 14.480 1.00 95.88 112 ASN A CA 1
ATOM 917 C C . ASN A 1 112 ? -26.066 1.925 13.065 1.00 95.88 112 ASN A C 1
ATOM 919 O O . ASN A 1 112 ? -25.722 3.097 12.886 1.00 95.88 112 ASN A O 1
ATOM 923 N N . HIS A 1 113 ? -26.173 1.048 12.069 1.00 96.19 113 HIS A N 1
ATOM 924 C CA . HIS A 1 113 ? -26.073 1.455 10.677 1.00 96.19 113 HIS A CA 1
ATOM 925 C C . HIS A 1 113 ? -27.371 2.127 10.211 1.00 96.19 113 HIS A C 1
ATOM 927 O O . HIS A 1 113 ? -28.467 1.758 10.634 1.00 96.19 113 HIS A O 1
ATOM 933 N N . THR A 1 114 ? -27.240 3.128 9.337 1.00 93.75 114 THR A N 1
ATOM 934 C CA . THR A 1 114 ? -28.366 3.944 8.854 1.00 93.75 114 THR A CA 1
ATOM 935 C C . THR A 1 114 ? -29.348 3.146 8.006 1.00 93.75 114 THR A C 1
ATOM 937 O O . THR A 1 114 ? -30.545 3.425 8.019 1.00 93.75 114 THR A O 1
ATOM 940 N N . GLU A 1 115 ? -28.846 2.147 7.288 1.00 92.81 115 GLU A N 1
ATOM 941 C CA . GLU A 1 115 ? -29.614 1.273 6.410 1.00 92.81 115 GLU A CA 1
ATOM 942 C C . GLU A 1 115 ? -29.427 -0.187 6.837 1.00 92.81 115 GLU A C 1
ATOM 944 O O . GLU A 1 115 ? -28.546 -0.509 7.636 1.00 92.81 115 GLU A O 1
ATOM 949 N N . ARG A 1 116 ? -30.278 -1.086 6.336 1.00 92.69 116 ARG A N 1
ATOM 950 C CA . ARG A 1 116 ? -30.064 -2.524 6.536 1.00 92.69 116 ARG A CA 1
ATOM 951 C C . ARG A 1 116 ? -28.959 -2.997 5.602 1.00 92.69 116 ARG A C 1
ATOM 953 O O . ARG A 1 116 ? -28.976 -2.677 4.416 1.00 92.69 116 ARG A O 1
ATOM 960 N N . PHE A 1 117 ? -28.034 -3.790 6.121 1.00 93.44 117 PHE A N 1
ATOM 961 C CA . PHE A 1 117 ? -27.068 -4.506 5.306 1.00 93.44 117 PHE A CA 1
ATOM 962 C C . PHE A 1 117 ? -27.779 -5.503 4.387 1.00 93.44 117 PHE A C 1
ATOM 964 O O . PHE A 1 117 ? -28.796 -6.086 4.774 1.00 93.44 117 PHE A O 1
ATOM 971 N N . PRO A 1 118 ? -27.227 -5.758 3.191 1.00 89.50 118 PRO A N 1
ATOM 972 C CA . PRO A 1 118 ? -27.705 -6.845 2.355 1.00 89.50 118 PRO A CA 1
ATOM 973 C C . PRO A 1 118 ? -27.530 -8.191 3.067 1.00 89.50 118 PRO A C 1
ATOM 975 O O . PRO A 1 118 ? -26.677 -8.358 3.946 1.00 89.50 118 PRO A O 1
ATOM 978 N N . THR A 1 119 ? -28.308 -9.188 2.649 1.00 85.81 119 THR A N 1
ATOM 979 C CA . THR A 1 119 ? -28.182 -10.545 3.179 1.00 85.81 119 THR A CA 1
ATOM 980 C C . THR A 1 119 ? -26.766 -11.082 2.959 1.00 85.81 119 THR A C 1
ATOM 982 O O . THR A 1 119 ? -26.289 -11.200 1.831 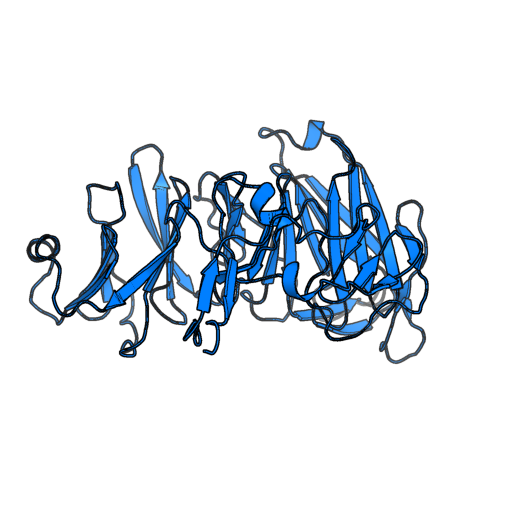1.00 85.81 119 THR A O 1
ATOM 985 N N . PHE A 1 120 ? -26.099 -11.456 4.050 1.00 86.69 120 PHE A N 1
ATOM 986 C CA . PHE A 1 120 ? -24.766 -12.048 4.001 1.00 86.69 120 PHE A CA 1
ATOM 987 C C . PHE A 1 120 ? -24.792 -13.429 3.337 1.00 86.69 120 PHE A C 1
ATOM 989 O O . PHE A 1 120 ? -25.576 -14.303 3.722 1.00 86.69 120 PHE A O 1
ATOM 996 N N . LEU A 1 121 ? -23.889 -13.650 2.378 1.00 83.94 121 LEU A N 1
ATOM 997 C CA . LEU A 1 121 ? -23.632 -14.981 1.832 1.00 83.94 121 LEU A CA 1
ATOM 998 C C . LEU A 1 121 ? -23.097 -15.903 2.937 1.00 83.94 121 LEU A C 1
ATOM 1000 O O . LEU A 1 121 ? -22.306 -15.475 3.776 1.00 83.94 121 LEU A O 1
ATOM 1004 N N . LYS A 1 122 ? -23.472 -17.189 2.909 1.00 78.25 122 LYS A N 1
ATOM 1005 C CA . LYS A 1 122 ? -23.069 -18.175 3.935 1.00 78.25 122 LYS A CA 1
ATOM 1006 C C . LYS A 1 122 ? -21.549 -18.316 4.102 1.00 78.25 122 LYS A C 1
ATOM 1008 O O . LYS A 1 122 ? -21.086 -18.703 5.166 1.00 78.25 122 LYS A O 1
ATOM 1013 N N . ASN A 1 123 ? -20.775 -18.039 3.055 1.00 84.94 123 ASN A N 1
ATOM 1014 C CA . ASN A 1 123 ? -19.313 -18.118 3.056 1.00 84.94 123 ASN A CA 1
ATOM 1015 C C . ASN A 1 123 ? -18.624 -16.765 3.313 1.00 84.94 123 ASN A C 1
ATOM 1017 O O . ASN A 1 123 ? -17.392 -16.702 3.289 1.00 84.94 123 ASN A O 1
ATOM 1021 N N . TRP A 1 124 ? -19.384 -15.687 3.535 1.00 87.69 124 TRP A N 1
ATOM 1022 C CA . TRP A 1 124 ? -18.809 -14.376 3.801 1.00 87.69 124 TRP A CA 1
ATOM 1023 C C . TRP A 1 124 ? -18.087 -14.354 5.152 1.00 87.69 124 TRP A C 1
ATOM 1025 O O . TRP A 1 124 ? -18.595 -14.843 6.164 1.00 87.69 124 TRP A O 1
ATOM 1035 N N . LYS A 1 125 ? -16.901 -13.744 5.167 1.00 92.31 125 LYS A N 1
ATOM 1036 C CA . LYS A 1 125 ? -16.088 -13.549 6.369 1.00 92.31 125 LYS A CA 1
ATOM 1037 C C . LYS A 1 125 ? -15.979 -12.059 6.651 1.00 92.31 125 LYS A C 1
ATOM 1039 O O . LYS A 1 125 ? -15.526 -11.309 5.788 1.00 92.31 125 LYS A O 1
ATOM 1044 N N . ILE A 1 126 ? -16.334 -11.651 7.867 1.00 95.25 126 ILE A N 1
ATOM 1045 C CA . ILE A 1 126 ? -16.033 -10.301 8.349 1.00 95.25 126 ILE A CA 1
ATOM 1046 C C . ILE A 1 126 ? -14.533 -10.234 8.633 1.00 95.25 126 ILE A C 1
ATOM 1048 O O . ILE A 1 126 ? -13.977 -11.125 9.277 1.00 95.25 126 ILE A O 1
ATOM 1052 N N . ILE A 1 127 ? -13.869 -9.192 8.140 1.00 94.56 127 ILE A N 1
ATOM 1053 C CA . ILE A 1 127 ? -12.425 -9.010 8.324 1.00 94.56 127 ILE A CA 1
ATOM 1054 C C . ILE A 1 127 ? -12.210 -7.888 9.328 1.00 94.56 127 ILE A C 1
ATOM 1056 O O . ILE A 1 127 ? -12.682 -6.775 9.111 1.00 94.56 127 ILE A O 1
ATOM 1060 N N . VAL A 1 128 ? -11.490 -8.176 10.408 1.00 96.44 128 VAL A N 1
ATOM 1061 C CA . VAL A 1 128 ? -11.089 -7.191 11.416 1.00 96.44 128 VAL A CA 1
ATOM 1062 C C . VAL A 1 128 ? -9.585 -6.984 11.320 1.00 96.44 128 VAL A C 1
ATOM 1064 O O . VAL A 1 128 ? -8.818 -7.915 11.550 1.00 96.44 128 VAL A O 1
ATOM 1067 N N . SER A 1 129 ? -9.169 -5.761 11.014 1.00 96.44 129 SER A N 1
ATOM 1068 C CA . SER A 1 129 ? -7.772 -5.340 10.939 1.00 96.44 129 SER A CA 1
ATOM 1069 C C . SER A 1 129 ? -7.488 -4.340 12.056 1.00 96.44 129 SER A C 1
ATOM 1071 O O . SER A 1 129 ? -7.832 -3.162 11.957 1.00 96.44 129 SER A O 1
ATOM 1073 N N . ILE A 1 130 ? -6.867 -4.809 13.136 1.00 96.50 130 ILE A N 1
ATOM 1074 C CA . ILE A 1 130 ? -6.409 -3.987 14.261 1.00 96.50 130 ILE A CA 1
ATOM 1075 C C . ILE A 1 130 ? -5.078 -3.362 13.843 1.00 96.50 130 ILE A C 1
ATOM 1077 O O . ILE A 1 130 ? -4.018 -3.966 13.963 1.00 96.50 130 ILE A O 1
ATOM 1081 N N . LEU A 1 131 ? -5.120 -2.173 13.257 1.00 96.75 131 LEU A N 1
ATOM 1082 C CA . LEU A 1 131 ? -3.946 -1.588 12.611 1.00 96.75 131 LEU A CA 1
ATOM 1083 C C . LEU A 1 131 ? -2.919 -1.146 13.646 1.00 96.75 131 LEU A C 1
ATOM 1085 O O . LEU A 1 131 ? -1.730 -1.429 13.507 1.00 96.75 131 LEU A O 1
ATOM 1089 N N . ASN A 1 132 ? -3.394 -0.499 14.706 1.00 96.12 132 ASN A N 1
ATOM 1090 C CA . ASN A 1 132 ? -2.616 -0.136 15.879 1.00 96.12 132 ASN A CA 1
ATOM 1091 C C . ASN A 1 132 ? -3.548 0.056 17.090 1.00 96.12 132 ASN A C 1
ATOM 1093 O O . ASN A 1 132 ? -4.742 -0.233 17.024 1.00 96.12 132 ASN A O 1
ATOM 1097 N N . GLU A 1 133 ? -3.013 0.556 18.200 1.00 94.00 133 GLU A N 1
ATOM 1098 C CA . GLU A 1 133 ? -3.742 0.760 19.455 1.00 94.00 133 GLU A CA 1
ATOM 1099 C C . GLU A 1 133 ? -4.900 1.779 19.379 1.00 94.00 133 GLU A C 1
ATOM 1101 O O . GLU A 1 133 ? -5.730 1.833 20.290 1.00 94.00 133 GLU A O 1
ATOM 1106 N N . HIS A 1 134 ? -4.956 2.583 18.313 1.00 95.75 134 HIS A N 1
ATOM 1107 C CA . HIS A 1 134 ? -5.948 3.638 18.107 1.00 95.75 134 HIS A CA 1
ATOM 1108 C C . HIS A 1 134 ? -6.928 3.340 16.977 1.00 95.75 134 HIS A C 1
ATOM 1110 O O . HIS A 1 134 ? -8.037 3.865 16.994 1.00 95.75 134 HIS A O 1
ATOM 1116 N N . VAL A 1 135 ? -6.535 2.548 15.980 1.00 97.69 135 VAL A N 1
ATOM 1117 C CA . VAL A 1 135 ? -7.285 2.414 14.729 1.00 97.69 135 VAL A CA 1
ATOM 1118 C C . VAL A 1 135 ? -7.548 0.947 14.423 1.00 97.69 135 VAL A C 1
ATOM 1120 O O . VAL A 1 135 ? -6.624 0.154 14.250 1.00 97.69 135 VAL A O 1
ATOM 1123 N N . THR A 1 136 ? -8.827 0.593 14.314 1.00 97.75 136 THR A N 1
ATOM 1124 C CA . THR A 1 136 ? -9.282 -0.714 13.829 1.00 97.75 136 THR A CA 1
ATOM 1125 C C . THR A 1 136 ? -10.206 -0.522 12.634 1.00 97.75 136 THR A C 1
ATOM 1127 O O . THR A 1 136 ? -11.085 0.337 12.650 1.00 97.75 136 THR A O 1
ATOM 1130 N N . LEU A 1 137 ? -10.014 -1.337 11.603 1.00 97.75 137 LEU A N 1
ATOM 1131 C CA . LEU A 1 137 ? -10.882 -1.411 10.437 1.00 97.75 137 LEU A CA 1
ATOM 1132 C C . LEU A 1 137 ? -11.675 -2.717 10.472 1.00 97.75 137 LEU A C 1
ATOM 1134 O O . LEU A 1 137 ? -11.088 -3.780 10.644 1.00 97.75 137 LEU A O 1
ATOM 1138 N N . ILE A 1 138 ? -12.987 -2.654 10.263 1.00 97.38 138 ILE A N 1
ATOM 1139 C CA . ILE A 1 138 ? -13.842 -3.836 10.123 1.00 97.38 138 ILE A CA 1
ATOM 1140 C C . ILE A 1 138 ? -14.522 -3.803 8.759 1.00 97.38 138 ILE A C 1
ATOM 1142 O O . ILE A 1 138 ? -15.380 -2.956 8.526 1.00 97.38 138 ILE A O 1
ATOM 1146 N N . ARG A 1 139 ? -14.186 -4.733 7.863 1.00 95.31 139 ARG A N 1
ATOM 1147 C CA . ARG A 1 139 ? -14.923 -4.933 6.609 1.00 95.31 139 ARG A CA 1
ATOM 1148 C C . ARG A 1 139 ? -16.141 -5.811 6.887 1.00 95.31 139 ARG A C 1
ATOM 1150 O O . ARG A 1 139 ? -15.992 -7.008 7.135 1.00 95.31 139 ARG A O 1
ATOM 1157 N N . ILE A 1 140 ? -17.326 -5.206 6.853 1.00 95.06 140 ILE A N 1
ATOM 1158 C CA . ILE A 1 140 ? -18.598 -5.875 7.150 1.00 95.06 140 ILE A CA 1
ATOM 1159 C C . ILE A 1 140 ? -19.081 -6.672 5.946 1.00 95.06 140 ILE A C 1
ATOM 1161 O O . ILE A 1 140 ? -19.465 -7.822 6.115 1.00 95.06 140 ILE A O 1
ATOM 1165 N N . ASN A 1 141 ? -19.044 -6.093 4.745 1.00 92.00 141 ASN A N 1
ATOM 1166 C CA . ASN A 1 141 ? -19.438 -6.752 3.498 1.00 92.00 141 ASN A CA 1
ATOM 1167 C C . ASN A 1 141 ? -18.554 -6.264 2.323 1.00 92.00 141 ASN A C 1
ATOM 1169 O O . ASN A 1 141 ? -17.466 -5.719 2.540 1.00 92.00 141 ASN A O 1
ATOM 1173 N N . ALA A 1 142 ? -18.968 -6.512 1.077 1.00 88.75 142 ALA A N 1
ATOM 1174 C CA . ALA A 1 142 ? -18.210 -6.095 -0.103 1.00 88.75 142 ALA A CA 1
ATOM 1175 C C . ALA A 1 142 ? -18.002 -4.570 -0.176 1.00 88.75 142 ALA A C 1
ATOM 1177 O O . ALA A 1 142 ? -16.927 -4.146 -0.596 1.00 88.75 142 ALA A O 1
ATOM 1178 N N . GLU A 1 143 ? -18.978 -3.792 0.297 1.00 89.31 143 GLU A N 1
ATOM 1179 C CA . GLU A 1 143 ? -19.089 -2.337 0.142 1.00 89.31 143 GLU A CA 1
ATOM 1180 C C . GLU A 1 143 ? -18.974 -1.586 1.469 1.00 89.31 143 GLU A C 1
ATOM 1182 O O . GLU A 1 143 ? -18.527 -0.456 1.491 1.00 89.31 143 GLU A O 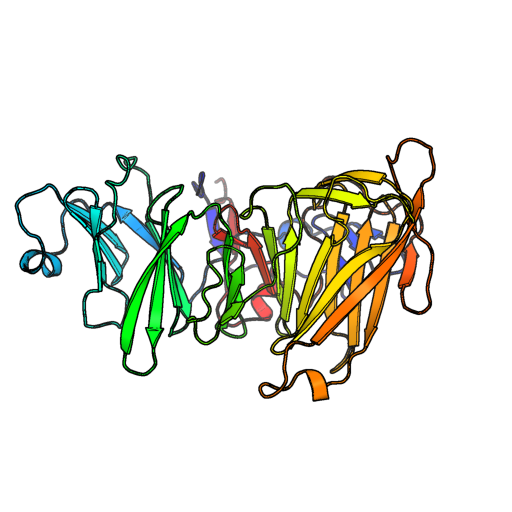1
ATOM 1187 N N . THR A 1 144 ? -19.356 -2.163 2.605 1.00 94.06 144 THR A N 1
ATOM 1188 C CA . THR A 1 144 ? -19.361 -1.457 3.890 1.00 94.06 144 THR A CA 1
ATOM 1189 C C . THR A 1 144 ? -18.153 -1.840 4.729 1.00 94.06 144 THR A C 1
ATOM 1191 O O . THR A 1 144 ? -17.943 -3.016 5.057 1.00 94.06 144 THR A O 1
ATOM 1194 N N . ALA A 1 145 ? -17.426 -0.827 5.193 1.00 95.88 145 ALA A N 1
ATOM 1195 C CA . ALA A 1 145 ? -16.483 -0.964 6.288 1.00 95.88 145 ALA A CA 1
ATOM 1196 C C . ALA A 1 145 ? -16.763 0.020 7.429 1.00 95.88 145 ALA A C 1
ATOM 1198 O O . ALA A 1 145 ? -17.371 1.074 7.244 1.00 95.88 145 ALA A O 1
ATOM 1199 N N . LEU A 1 146 ? -16.316 -0.342 8.628 1.00 98.06 146 LEU A N 1
ATOM 1200 C CA . LEU A 1 146 ? -16.375 0.477 9.831 1.00 98.06 146 LEU A CA 1
ATOM 1201 C C . LEU A 1 146 ? -14.957 0.821 10.275 1.00 98.06 146 LEU A C 1
ATOM 1203 O O . LEU A 1 146 ? -14.125 -0.063 10.472 1.00 98.06 146 LEU A O 1
ATOM 1207 N N . ILE A 1 147 ? -14.701 2.107 10.477 1.00 98.12 147 ILE A N 1
ATOM 1208 C CA . ILE A 1 147 ? -13.475 2.619 11.079 1.00 98.12 147 ILE A CA 1
ATOM 1209 C C . ILE A 1 147 ? -13.769 2.895 12.548 1.00 98.12 147 ILE A C 1
ATOM 1211 O O . ILE A 1 147 ? -14.601 3.742 12.877 1.00 98.12 147 ILE A O 1
ATOM 1215 N N . ILE A 1 148 ? -13.074 2.181 13.424 1.00 97.62 148 ILE A N 1
ATOM 1216 C CA . ILE A 1 148 ? -13.123 2.357 14.870 1.00 97.62 148 ILE A CA 1
ATOM 1217 C C . ILE A 1 148 ? -11.883 3.142 15.280 1.00 97.62 148 ILE A C 1
ATOM 1219 O O . ILE A 1 148 ? -10.754 2.694 15.074 1.00 97.62 148 ILE A O 1
ATOM 1223 N N . ASN A 1 149 ? -12.106 4.310 15.871 1.00 96.38 149 ASN A N 1
ATOM 1224 C CA . ASN A 1 149 ? -11.065 5.177 16.404 1.00 96.38 149 ASN A CA 1
ATOM 1225 C C . ASN A 1 149 ? -11.165 5.213 17.931 1.00 96.38 149 ASN A C 1
ATOM 1227 O O . ASN A 1 149 ? -12.219 5.555 18.470 1.00 96.38 149 ASN A O 1
ATOM 1231 N N . ILE A 1 150 ? -10.073 4.879 18.612 1.00 94.25 150 ILE A N 1
ATOM 1232 C CA . ILE A 1 150 ? -9.959 4.830 20.069 1.00 94.25 150 ILE A CA 1
ATOM 1233 C C . ILE A 1 150 ? -8.948 5.890 20.496 1.00 94.25 150 ILE A C 1
ATOM 1235 O O . ILE A 1 150 ? -7.753 5.790 20.211 1.00 94.25 150 ILE A O 1
ATOM 1239 N N . ASN A 1 151 ? -9.416 6.922 21.193 1.00 90.88 151 ASN A N 1
ATOM 1240 C CA . ASN A 1 151 ? -8.526 7.976 21.672 1.00 90.88 151 ASN A CA 1
ATOM 1241 C C . ASN A 1 151 ? -7.785 7.570 22.966 1.00 90.88 151 ASN A C 1
ATOM 1243 O O . ASN A 1 151 ? -8.019 6.512 23.548 1.00 90.88 151 ASN A O 1
ATOM 1247 N N . GLU A 1 152 ? -6.895 8.437 23.450 1.00 88.75 152 GLU A N 1
ATOM 1248 C CA . GLU A 1 152 ? -6.106 8.215 24.675 1.00 88.75 152 GLU A CA 1
ATOM 1249 C C . GLU A 1 152 ? -6.969 8.041 25.936 1.00 88.75 152 GLU A C 1
ATOM 1251 O O . GLU A 1 152 ? -6.591 7.312 26.850 1.00 88.75 152 GLU A O 1
ATOM 1256 N N . LYS A 1 153 ? -8.160 8.654 25.964 1.00 90.00 153 LYS A N 1
ATOM 1257 C CA . LYS A 1 153 ? -9.150 8.509 27.044 1.00 90.00 153 LYS A CA 1
ATOM 1258 C C . LYS A 1 153 ? -10.009 7.246 26.905 1.00 90.00 153 LYS A C 1
ATOM 1260 O O . LYS A 1 153 ? -10.948 7.082 27.672 1.00 90.00 153 LYS A O 1
ATOM 1265 N N . LYS A 1 154 ? -9.706 6.375 25.933 1.00 87.56 154 LYS A N 1
ATOM 1266 C CA . LYS A 1 154 ? -10.470 5.168 25.573 1.00 87.56 154 LYS A CA 1
ATOM 1267 C C . LYS A 1 154 ? -11.892 5.430 25.067 1.00 87.56 154 LYS A C 1
ATOM 1269 O O . LYS A 1 154 ? -12.660 4.485 24.927 1.00 87.56 154 LYS A O 1
ATOM 1274 N N . ASN A 1 155 ? -12.219 6.669 24.692 1.00 91.44 155 ASN A N 1
ATOM 1275 C CA . ASN A 1 155 ? -13.476 6.939 23.998 1.00 91.44 155 ASN A CA 1
ATOM 1276 C C . ASN A 1 155 ? -13.398 6.378 22.581 1.00 91.44 155 ASN A C 1
ATOM 1278 O O . ASN A 1 155 ? -12.400 6.582 21.879 1.00 91.44 155 ASN A O 1
ATOM 1282 N N . VAL A 1 156 ? -14.483 5.737 22.162 1.00 94.69 156 VAL A N 1
ATOM 1283 C CA . VAL A 1 156 ? -14.598 5.099 20.856 1.00 94.69 156 VAL A CA 1
ATOM 1284 C C . VAL A 1 156 ? -15.496 5.929 19.950 1.00 94.69 156 VAL A C 1
ATOM 1286 O O . VAL A 1 156 ? -16.607 6.289 20.331 1.00 94.69 156 VAL A O 1
ATOM 1289 N N . THR A 1 157 ? -15.043 6.196 18.727 1.00 95.81 157 THR A N 1
ATOM 1290 C CA . THR A 1 157 ? -15.916 6.677 17.649 1.00 95.81 157 THR A CA 1
ATOM 1291 C C . THR A 1 157 ? -15.907 5.680 16.505 1.00 95.81 157 THR A C 1
ATOM 1293 O O . THR A 1 157 ? -14.835 5.267 16.060 1.00 95.81 157 THR A O 1
ATOM 1296 N N . VAL A 1 158 ? -17.090 5.338 16.004 1.00 97.31 158 VAL A N 1
ATOM 1297 C CA . VAL A 1 158 ? -17.261 4.438 14.861 1.00 97.31 158 VAL A CA 1
ATOM 1298 C C . VAL A 1 158 ? -17.781 5.244 13.681 1.00 97.31 158 VAL A C 1
ATOM 1300 O O . VAL A 1 158 ? -18.754 5.984 13.819 1.00 97.31 158 VAL A O 1
ATOM 1303 N N . LYS A 1 159 ? -17.142 5.104 12.521 1.00 97.00 159 LYS A N 1
ATOM 1304 C CA . LYS A 1 159 ? -17.604 5.704 11.268 1.00 97.00 159 LYS A CA 1
ATOM 1305 C C . LYS A 1 159 ? -17.738 4.629 10.200 1.00 97.00 159 LYS A C 1
ATOM 1307 O O . LYS A 1 159 ? -16.786 3.898 9.955 1.00 97.00 159 LYS A O 1
ATOM 1312 N N . SER A 1 160 ? -18.896 4.565 9.551 1.00 97.00 160 SER A N 1
ATOM 1313 C CA . SER A 1 160 ? -19.071 3.750 8.350 1.00 97.00 160 SER A CA 1
ATOM 1314 C C . SER A 1 160 ? -18.539 4.483 7.122 1.00 97.00 160 SER A C 1
ATOM 1316 O O . SER A 1 160 ? -18.688 5.702 6.999 1.00 97.00 160 SER A O 1
ATOM 1318 N N . VAL A 1 161 ? -17.886 3.732 6.244 1.00 95.62 161 VAL A N 1
ATOM 1319 C CA . VAL A 1 161 ? -17.375 4.181 4.952 1.00 95.62 161 VAL A CA 1
ATOM 1320 C C . VAL A 1 161 ? -17.675 3.123 3.898 1.00 95.62 161 VAL A C 1
ATOM 1322 O O . VAL A 1 161 ? -17.775 1.932 4.212 1.00 95.62 161 VAL A O 1
ATOM 1325 N N . ASP A 1 162 ? -17.779 3.564 2.650 1.00 93.00 162 ASP A N 1
ATOM 1326 C CA . ASP A 1 162 ? -17.738 2.657 1.510 1.00 93.00 162 ASP A CA 1
ATOM 1327 C C . ASP A 1 162 ? -16.300 2.142 1.339 1.00 93.00 162 ASP A C 1
ATOM 1329 O O . ASP A 1 162 ? -15.350 2.922 1.211 1.00 93.00 162 ASP A O 1
ATOM 1333 N N . PHE A 1 163 ? -16.143 0.824 1.359 1.00 91.88 163 PHE A N 1
ATOM 1334 C CA . PHE A 1 163 ? -14.882 0.120 1.205 1.00 91.88 163 PHE A CA 1
ATOM 1335 C C . PHE A 1 163 ? -14.225 0.418 -0.146 1.00 91.88 163 PHE A C 1
ATOM 1337 O O . PHE A 1 163 ? -13.003 0.462 -0.235 1.00 91.88 163 PHE A O 1
ATOM 1344 N N . ASN A 1 164 ? -15.022 0.717 -1.172 1.00 90.69 164 ASN A N 1
ATOM 1345 C CA . ASN A 1 164 ? -14.545 1.078 -2.500 1.00 90.69 164 ASN A CA 1
ATOM 1346 C C . ASN A 1 164 ? -14.035 2.534 -2.571 1.00 90.69 164 ASN A C 1
ATOM 1348 O O . ASN A 1 164 ? -13.419 2.949 -3.553 1.00 90.69 164 ASN A O 1
ATOM 1352 N N . ASN A 1 165 ? -14.248 3.354 -1.541 1.00 91.81 165 ASN A N 1
ATOM 1353 C CA . ASN A 1 165 ? -13.901 4.774 -1.593 1.00 91.81 165 ASN A CA 1
ATOM 1354 C C . ASN A 1 165 ? -12.529 5.132 -1.002 1.00 91.81 165 ASN A C 1
ATOM 1356 O O . ASN A 1 165 ? -12.262 6.302 -0.709 1.00 91.81 165 ASN A O 1
ATOM 1360 N N . GLY A 1 166 ? -11.629 4.161 -0.864 1.00 93.75 166 GLY A N 1
ATOM 1361 C CA . GLY A 1 166 ? -10.262 4.392 -0.414 1.00 93.75 166 GLY A CA 1
ATOM 1362 C C . GLY A 1 166 ? -9.631 3.134 0.156 1.00 93.75 166 GLY A C 1
ATOM 1363 O O . GLY A 1 166 ? -10.011 2.025 -0.200 1.00 93.75 166 GLY A O 1
ATOM 1364 N N . PHE A 1 167 ? -8.675 3.317 1.061 1.00 95.38 167 PHE A N 1
ATOM 1365 C CA . PHE A 1 167 ? -8.114 2.216 1.832 1.00 95.38 167 PHE A CA 1
ATOM 1366 C C . PHE A 1 167 ? -7.555 2.698 3.164 1.00 95.38 167 PHE A C 1
ATOM 1368 O O . PHE A 1 167 ? -7.293 3.887 3.373 1.00 95.38 167 PHE A O 1
ATOM 1375 N N . LEU A 1 168 ? -7.336 1.739 4.057 1.00 97.12 168 LEU A N 1
ATOM 1376 C CA . LEU A 1 168 ? -6.687 1.955 5.335 1.00 97.12 168 LEU A CA 1
ATOM 1377 C C . LEU A 1 168 ? -5.860 0.718 5.692 1.00 97.12 168 LEU A C 1
ATOM 1379 O O . LEU A 1 168 ? -6.405 -0.368 5.887 1.00 97.12 168 LEU A O 1
ATOM 1383 N N . CYS A 1 169 ? -4.545 0.890 5.763 1.00 97.38 169 CYS A N 1
ATOM 1384 C CA . CYS A 1 169 ? -3.595 -0.175 6.069 1.00 97.38 169 CYS A CA 1
ATOM 1385 C C . CYS A 1 169 ? -2.619 0.267 7.166 1.00 97.38 169 CYS A C 1
ATOM 1387 O O . CYS A 1 169 ? -2.729 1.358 7.722 1.00 97.38 169 CYS A O 1
ATOM 1389 N N . VAL A 1 170 ? -1.675 -0.599 7.515 1.00 98.06 170 VAL A N 1
ATOM 1390 C CA . VAL A 1 170 ? -0.597 -0.332 8.472 1.00 98.06 170 VAL A CA 1
ATOM 1391 C C . VAL A 1 170 ? 0.762 -0.699 7.890 1.00 98.06 170 VAL A C 1
ATOM 1393 O O . VAL A 1 170 ? 0.903 -1.738 7.242 1.00 98.06 170 VAL A O 1
ATOM 1396 N N . ASN A 1 171 ? 1.772 0.125 8.171 1.00 98.31 171 ASN A N 1
ATOM 1397 C CA . ASN A 1 171 ? 3.164 -0.246 7.960 1.00 98.31 171 ASN A CA 1
ATOM 1398 C C . ASN A 1 171 ? 3.599 -1.273 9.032 1.00 98.31 171 ASN A C 1
ATOM 1400 O O . ASN A 1 171 ? 3.617 -0.940 10.222 1.00 98.31 171 ASN A O 1
ATOM 1404 N N . PRO A 1 172 ? 3.974 -2.507 8.643 1.00 97.50 172 PRO A N 1
ATOM 1405 C CA . PRO A 1 172 ? 4.271 -3.602 9.568 1.00 97.50 172 PRO A CA 1
ATOM 1406 C C . PRO A 1 172 ? 5.528 -3.381 10.417 1.00 97.50 172 PRO A C 1
ATOM 1408 O O . PRO A 1 172 ? 5.743 -4.125 11.367 1.00 97.50 172 PRO A O 1
ATOM 1411 N N . HIS A 1 173 ? 6.377 -2.404 10.088 1.00 97.31 173 HIS A N 1
ATOM 1412 C CA . HIS A 1 173 ? 7.555 -2.067 10.886 1.00 97.31 173 HIS A CA 1
ATOM 1413 C C . HIS A 1 173 ? 7.262 -0.963 11.908 1.00 97.31 173 HIS A C 1
ATOM 1415 O O . HIS A 1 173 ? 7.610 -1.092 13.078 1.00 97.31 173 HIS A O 1
ATOM 1421 N N . THR A 1 174 ? 6.607 0.123 11.487 1.00 96.31 174 THR A N 1
ATOM 1422 C CA . THR A 1 174 ? 6.410 1.314 12.336 1.00 96.31 174 THR A CA 1
ATOM 1423 C C . THR A 1 174 ? 5.075 1.336 13.085 1.00 96.31 174 THR A C 1
ATOM 1425 O O . THR A 1 174 ? 4.878 2.181 13.958 1.00 96.31 174 THR A O 1
ATOM 1428 N N . ASN A 1 175 ? 4.137 0.437 12.758 1.00 96.38 175 ASN A N 1
ATOM 1429 C CA . ASN A 1 175 ? 2.741 0.465 13.221 1.00 96.38 175 ASN A CA 1
ATOM 1430 C C . ASN A 1 175 ? 1.992 1.774 12.884 1.00 96.38 175 ASN A C 1
ATOM 1432 O O . ASN A 1 175 ? 0.962 2.088 13.491 1.00 96.38 175 ASN A O 1
ATOM 1436 N N . LEU A 1 176 ? 2.503 2.554 11.927 1.00 97.69 176 LEU A N 1
ATOM 1437 C CA . LEU A 1 176 ? 1.828 3.735 11.402 1.00 97.69 176 LEU A CA 1
ATOM 1438 C C . LEU A 1 176 ? 0.672 3.285 10.506 1.00 97.69 176 LEU A C 1
ATOM 1440 O O . LEU A 1 176 ? 0.896 2.566 9.530 1.00 97.69 176 LEU A O 1
ATOM 1444 N N . ALA A 1 177 ? -0.553 3.701 10.832 1.00 98.25 177 ALA A N 1
ATOM 1445 C CA . ALA A 1 177 ? -1.685 3.507 9.934 1.00 98.25 177 ALA A CA 1
ATOM 1446 C C . ALA A 1 177 ? -1.572 4.467 8.740 1.00 98.25 177 ALA A C 1
ATOM 1448 O O . ALA A 1 177 ? -1.127 5.601 8.896 1.00 98.25 177 ALA A O 1
ATOM 1449 N N . ILE A 1 178 ? -1.991 4.044 7.556 1.00 98.12 178 ILE A N 1
ATOM 1450 C CA . ILE A 1 178 ? -1.920 4.823 6.317 1.00 98.12 178 ILE A CA 1
ATOM 1451 C C . ILE A 1 178 ? -3.319 4.829 5.715 1.00 98.12 178 ILE A C 1
ATOM 1453 O O . ILE A 1 178 ? -3.857 3.767 5.404 1.00 98.12 178 ILE A O 1
ATOM 1457 N N . ALA A 1 179 ? -3.911 6.013 5.589 1.00 97.19 179 ALA A N 1
ATOM 1458 C CA . ALA A 1 179 ? -5.289 6.194 5.154 1.00 97.19 179 ALA A CA 1
ATOM 1459 C C . ALA A 1 179 ? -5.367 7.004 3.861 1.00 97.19 179 ALA A C 1
ATOM 1461 O O . ALA A 1 179 ? -4.698 8.030 3.716 1.00 97.19 179 ALA A O 1
ATOM 1462 N N . TYR A 1 180 ? -6.251 6.588 2.960 1.00 95.25 180 TYR A N 1
ATOM 1463 C CA . TYR A 1 180 ? -6.524 7.269 1.699 1.00 95.25 180 TYR A CA 1
ATOM 1464 C C . TYR A 1 180 ? -8.029 7.353 1.425 1.00 95.25 180 TYR A C 1
ATOM 1466 O O . TYR A 1 180 ? -8.797 6.480 1.832 1.00 95.25 180 TYR A O 1
ATOM 1474 N N . GLY A 1 181 ? -8.449 8.400 0.711 1.00 93.12 181 GLY A N 1
ATOM 1475 C CA . GLY A 1 181 ? -9.845 8.598 0.324 1.00 93.12 181 GLY A CA 1
ATOM 1476 C C . GLY A 1 181 ? -10.759 8.807 1.531 1.00 93.12 181 GLY A C 1
ATOM 1477 O O . GLY A 1 181 ? -10.413 9.519 2.474 1.00 93.12 181 GLY A O 1
ATOM 1478 N N . ASP A 1 182 ? -11.927 8.172 1.520 1.00 93.56 182 ASP A N 1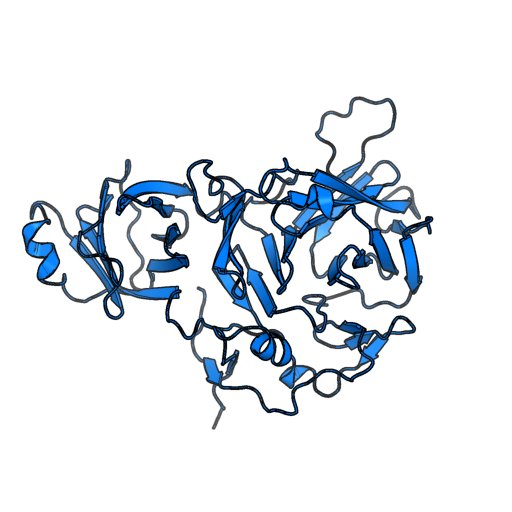
ATOM 1479 C CA . ASP A 1 182 ? -12.959 8.366 2.547 1.00 93.56 182 ASP A CA 1
ATOM 1480 C C . ASP A 1 182 ? -12.543 7.808 3.926 1.00 93.56 182 ASP A C 1
ATOM 1482 O O . ASP A 1 182 ? -13.126 8.165 4.956 1.00 93.56 182 ASP A O 1
ATOM 1486 N N . PHE A 1 183 ? -11.481 6.995 3.961 1.00 95.88 183 PHE A N 1
ATOM 1487 C CA . PHE A 1 183 ? -10.864 6.483 5.180 1.00 95.88 183 PHE A CA 1
ATOM 1488 C C . PHE A 1 183 ? -9.944 7.499 5.870 1.00 95.88 183 PHE A C 1
ATOM 1490 O O . PHE A 1 183 ? -9.616 7.328 7.045 1.00 95.88 183 PHE A O 1
ATOM 1497 N N . ALA A 1 184 ? -9.520 8.560 5.174 1.00 94.69 184 ALA A N 1
ATOM 1498 C CA . ALA A 1 184 ? -8.583 9.557 5.684 1.00 94.69 184 ALA A CA 1
ATOM 1499 C C . ALA A 1 184 ? -9.267 10.580 6.614 1.00 94.69 184 ALA A C 1
ATOM 1501 O O . ALA A 1 184 ? -9.378 11.769 6.308 1.00 94.69 184 ALA A O 1
ATOM 1502 N N . LEU A 1 185 ? -9.750 10.119 7.772 1.00 94.38 185 LEU A N 1
ATOM 1503 C CA . LEU A 1 185 ? -10.427 10.970 8.755 1.00 94.38 185 LEU A CA 1
ATOM 1504 C C . LEU A 1 185 ? -9.407 11.774 9.570 1.00 94.38 185 LEU A C 1
ATOM 1506 O O . LEU A 1 185 ? -8.492 11.210 10.167 1.00 94.38 185 LEU A O 1
ATOM 1510 N N . SER A 1 186 ? -9.617 13.087 9.686 1.00 92.44 186 SER A N 1
ATOM 1511 C CA . SER A 1 186 ? -8.736 13.996 10.441 1.00 92.44 186 SER A CA 1
ATOM 1512 C C . SER A 1 186 ? -8.596 13.655 11.931 1.00 92.44 186 SER A C 1
ATOM 1514 O O . SER A 1 186 ? -7.657 14.106 12.583 1.00 92.44 186 SER A O 1
ATOM 1516 N N . SER A 1 187 ? -9.517 12.861 12.480 1.00 92.06 187 SER A N 1
ATOM 1517 C CA . SER A 1 187 ? -9.523 12.425 13.877 1.00 92.06 187 SER A CA 1
ATOM 1518 C C . SER A 1 187 ? -8.634 11.212 14.170 1.00 92.06 187 SER A C 1
ATOM 1520 O O . SER A 1 187 ? -8.473 10.875 15.346 1.00 92.06 187 SER A O 1
ATOM 1522 N N . LEU A 1 188 ? -8.108 10.521 13.150 1.00 94.25 188 LEU A N 1
ATOM 1523 C CA . LEU A 1 188 ? -7.298 9.316 13.346 1.00 94.25 188 LEU A CA 1
ATOM 1524 C C . LEU A 1 188 ? -5.941 9.669 13.955 1.00 94.25 188 LEU A C 1
ATOM 1526 O O . LEU A 1 188 ? -5.217 10.535 13.464 1.00 94.25 188 LEU A O 1
ATOM 1530 N N . LYS A 1 189 ? -5.587 8.979 15.039 1.00 92.25 189 LYS A N 1
ATOM 1531 C CA . LYS A 1 189 ? -4.280 9.103 15.692 1.00 92.25 189 LYS A CA 1
ATOM 1532 C C . LYS A 1 189 ? -3.307 8.074 15.136 1.00 92.25 189 LYS A C 1
ATOM 1534 O O . LYS A 1 189 ? -3.722 7.007 14.691 1.00 92.25 189 LYS A O 1
ATOM 1539 N N . LYS A 1 190 ? -2.008 8.409 15.165 1.00 93.44 190 LYS A N 1
ATOM 1540 C CA . LYS A 1 190 ? -0.923 7.555 14.641 1.00 93.44 190 LYS A CA 1
ATOM 1541 C C . LYS A 1 190 ? -1.252 7.039 13.232 1.00 93.44 190 LYS A C 1
ATOM 1543 O O . LYS A 1 190 ? -1.103 5.857 12.919 1.00 93.44 190 LYS A O 1
ATOM 1548 N N . CYS A 1 191 ? -1.771 7.949 12.414 1.00 96.81 191 CYS A N 1
ATOM 1549 C CA . CYS A 1 191 ? -2.251 7.669 11.079 1.00 96.81 191 CYS A CA 1
ATOM 1550 C C . CYS A 1 191 ? -1.801 8.776 10.130 1.00 96.81 191 CYS A C 1
ATOM 1552 O O . CYS A 1 191 ? -2.020 9.959 10.393 1.00 96.81 191 CYS A O 1
ATOM 1554 N N . GLU A 1 192 ? -1.165 8.389 9.034 1.00 96.19 192 GLU A N 1
ATOM 1555 C CA . GLU A 1 192 ? -0.855 9.284 7.935 1.00 96.19 192 GLU A CA 1
ATOM 1556 C C . GLU A 1 192 ? -2.042 9.381 6.983 1.00 96.19 192 GLU A C 1
ATOM 1558 O O . GLU A 1 192 ? -2.555 8.376 6.492 1.00 96.19 192 GLU A O 1
ATOM 1563 N N . LEU A 1 193 ? -2.448 10.616 6.696 1.00 95.31 193 LEU A N 1
ATOM 1564 C CA . LEU A 1 193 ? -3.528 10.914 5.764 1.00 95.31 193 LEU A CA 1
ATOM 1565 C C . LEU A 1 193 ? -2.933 11.260 4.398 1.00 95.31 193 LEU A C 1
ATOM 1567 O O . LEU A 1 193 ? -2.436 12.377 4.195 1.00 95.31 193 LEU A O 1
ATOM 1571 N N . ILE A 1 194 ? -2.979 10.306 3.472 1.00 93.50 194 ILE A N 1
ATOM 1572 C CA . ILE A 1 194 ? -2.460 10.457 2.113 1.00 93.50 194 ILE A CA 1
ATOM 1573 C C . ILE A 1 194 ? -3.322 11.463 1.345 1.00 93.50 194 ILE A C 1
ATOM 1575 O O . ILE A 1 194 ? -4.550 11.445 1.410 1.00 93.50 194 ILE A O 1
ATOM 1579 N N . GLN A 1 195 ? -2.676 12.368 0.607 1.00 86.69 195 GLN A N 1
ATOM 1580 C CA . GLN A 1 195 ? -3.395 13.305 -0.255 1.00 86.69 195 GLN A CA 1
ATOM 1581 C C . GLN A 1 195 ? -4.053 12.585 -1.427 1.00 86.69 195 GLN A C 1
ATOM 1583 O O . GLN A 1 195 ? -3.478 11.664 -2.001 1.00 86.69 195 GLN A O 1
ATOM 1588 N N . ASN A 1 196 ? -5.215 13.083 -1.846 1.00 85.38 196 ASN A N 1
ATOM 1589 C CA . ASN A 1 196 ? -5.888 12.592 -3.042 1.00 85.38 196 ASN A CA 1
ATOM 1590 C C . ASN A 1 196 ? -4.967 12.687 -4.267 1.00 85.38 196 ASN A C 1
ATOM 1592 O O . ASN A 1 196 ? -4.567 13.784 -4.669 1.00 85.38 196 ASN A O 1
ATOM 1596 N N . ILE A 1 197 ? -4.697 11.541 -4.892 1.00 80.94 197 ILE A N 1
ATOM 1597 C CA . ILE A 1 197 ? -4.062 11.469 -6.205 1.00 80.94 197 ILE A CA 1
ATOM 1598 C C . ILE A 1 197 ? -5.178 11.702 -7.229 1.00 80.94 197 ILE A C 1
ATOM 1600 O O . ILE A 1 197 ? -6.180 10.985 -7.203 1.00 80.94 197 ILE A O 1
ATOM 1604 N N . PRO A 1 198 ? -5.086 12.714 -8.109 1.00 72.88 198 PRO A N 1
ATOM 1605 C CA . PRO A 1 198 ? -6.027 12.842 -9.216 1.00 72.88 198 PRO A CA 1
ATOM 1606 C C . PRO A 1 198 ? -5.962 11.577 -10.084 1.00 72.88 198 PRO A C 1
ATOM 1608 O O . PRO A 1 198 ? -4.915 11.304 -10.653 1.00 72.88 198 PRO A O 1
ATOM 1611 N N . HIS A 1 199 ? -7.048 10.811 -10.159 1.00 69.69 199 HIS A N 1
ATOM 1612 C CA . HIS A 1 199 ? -7.181 9.617 -10.998 1.00 69.69 199 HIS A CA 1
ATOM 1613 C C . HIS A 1 199 ? -8.654 9.456 -11.402 1.00 69.69 199 HIS A C 1
ATOM 1615 O O . HIS A 1 199 ? -9.531 10.014 -10.740 1.00 69.69 199 HIS A O 1
ATOM 1621 N N . GLU A 1 200 ? -8.914 8.735 -12.494 1.00 62.59 200 GLU A N 1
ATOM 1622 C CA . GLU A 1 200 ? -10.280 8.452 -12.977 1.00 62.59 200 GLU A CA 1
ATOM 1623 C C . GLU A 1 200 ? -10.772 7.040 -12.632 1.00 62.59 200 GLU A C 1
ATOM 1625 O O . GLU A 1 200 ? -11.929 6.722 -12.886 1.00 62.59 200 GLU A O 1
ATOM 1630 N N . GLY A 1 201 ? -9.908 6.207 -12.044 1.00 61.03 201 GLY A N 1
ATOM 1631 C CA . GLY A 1 201 ? -10.248 4.856 -11.594 1.00 61.03 201 GLY A CA 1
ATOM 1632 C C . GLY A 1 201 ? -11.000 4.813 -10.258 1.00 61.03 201 GLY A C 1
ATOM 1633 O O . GLY A 1 201 ? -11.260 5.838 -9.622 1.00 61.03 201 GLY A O 1
ATOM 1634 N N . GLY A 1 202 ? -11.331 3.598 -9.816 1.00 62.16 202 GLY A N 1
ATOM 1635 C CA . GLY A 1 202 ? -11.909 3.361 -8.494 1.00 62.16 202 GLY A CA 1
ATOM 163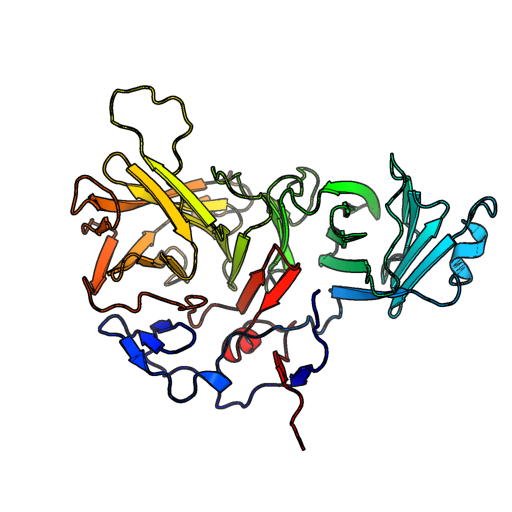6 C C . GLY A 1 202 ? -10.933 3.741 -7.377 1.00 62.16 202 GLY A C 1
ATOM 1637 O O . GLY A 1 202 ? -9.761 3.370 -7.414 1.00 62.16 202 GLY A O 1
ATOM 1638 N N . LYS A 1 203 ? -11.417 4.443 -6.343 1.00 74.44 203 LYS A N 1
ATOM 1639 C CA . LYS A 1 203 ? -10.585 4.942 -5.230 1.00 74.44 203 LYS A CA 1
ATOM 1640 C C . LYS A 1 203 ? -9.910 3.834 -4.397 1.00 74.44 203 LYS A C 1
ATOM 1642 O O . LYS A 1 203 ? -9.047 4.152 -3.581 1.00 74.44 203 LYS A O 1
ATOM 1647 N N . TRP A 1 204 ? -10.292 2.571 -4.584 1.00 71.69 204 TRP A N 1
ATOM 1648 C CA . TRP A 1 204 ? -9.726 1.390 -3.926 1.00 71.69 204 TRP A CA 1
ATOM 1649 C C . TRP A 1 204 ? -8.601 0.710 -4.723 1.00 71.69 204 TRP A C 1
ATOM 1651 O O . TRP A 1 204 ? -7.871 -0.106 -4.166 1.00 71.69 204 TRP A O 1
ATOM 1661 N N . GLY A 1 205 ? -8.422 1.042 -6.007 1.00 88.81 205 GLY A N 1
ATOM 1662 C CA . GLY A 1 205 ? -7.446 0.405 -6.895 1.00 88.81 205 GLY A CA 1
ATOM 1663 C C . GLY A 1 205 ? -6.018 0.882 -6.641 1.00 88.81 205 GLY A C 1
ATOM 1664 O O . GLY A 1 205 ? -5.453 1.585 -7.473 1.00 88.81 205 GLY A O 1
ATOM 1665 N N . PHE A 1 206 ? -5.434 0.525 -5.495 1.00 94.44 206 PHE A N 1
ATOM 1666 C CA . PHE A 1 206 ? -4.090 0.946 -5.094 1.00 94.44 206 PHE A CA 1
ATOM 1667 C C . PHE A 1 206 ? -3.235 -0.215 -4.579 1.00 94.44 206 PHE A C 1
ATOM 1669 O O . PHE A 1 206 ? -3.702 -1.094 -3.859 1.00 94.44 206 PHE A O 1
ATOM 1676 N N . PHE A 1 207 ? -1.941 -0.147 -4.871 1.00 96.50 207 PHE A N 1
ATOM 1677 C CA . PHE A 1 207 ? -0.897 -0.842 -4.135 1.00 96.50 207 PHE A CA 1
ATOM 1678 C C . PHE A 1 207 ? -0.185 0.129 -3.194 1.00 96.50 207 PHE A C 1
ATOM 1680 O O . PHE A 1 207 ? 0.015 1.305 -3.510 1.00 96.50 207 PHE A O 1
ATOM 1687 N N . THR A 1 208 ? 0.242 -0.369 -2.037 1.00 98.06 208 THR A N 1
ATOM 1688 C CA . THR A 1 208 ? 1.137 0.356 -1.132 1.00 98.06 208 THR A CA 1
ATOM 1689 C C . THR A 1 208 ? 2.391 -0.466 -0.885 1.00 98.06 208 THR A C 1
ATOM 1691 O O . THR A 1 208 ? 2.328 -1.498 -0.224 1.00 98.06 208 THR A O 1
ATOM 1694 N N . HIS A 1 209 ? 3.537 -0.016 -1.395 1.00 98.69 209 HIS A N 1
ATOM 1695 C CA . HIS A 1 209 ? 4.832 -0.618 -1.059 1.00 98.69 209 HIS A CA 1
ATOM 1696 C C . HIS A 1 209 ? 5.281 -0.099 0.302 1.00 98.69 209 HIS A C 1
ATOM 1698 O O . HIS A 1 209 ? 5.273 1.111 0.524 1.00 98.69 209 HIS A O 1
ATOM 1704 N N . LEU A 1 210 ? 5.669 -0.994 1.206 1.00 98.81 210 LEU A N 1
ATOM 1705 C CA . LEU A 1 210 ? 5.973 -0.680 2.600 1.00 98.81 210 LEU A CA 1
ATOM 1706 C C . LEU A 1 210 ? 7.449 -0.950 2.891 1.00 98.81 210 LEU A C 1
ATOM 1708 O O . LEU A 1 210 ? 7.940 -2.060 2.688 1.00 98.81 210 LEU A O 1
ATOM 1712 N N . PHE A 1 211 ? 8.136 0.058 3.422 1.00 98.69 211 PHE A N 1
ATOM 1713 C CA . PHE A 1 211 ? 9.553 0.026 3.780 1.00 98.69 211 PHE A CA 1
ATOM 1714 C C . PHE A 1 211 ? 9.722 0.380 5.260 1.00 98.69 211 PHE A C 1
ATOM 1716 O O . PHE A 1 211 ? 8.829 0.962 5.882 1.00 98.69 211 PHE A O 1
ATOM 1723 N N . LYS A 1 212 ? 10.897 0.101 5.839 1.00 98.12 212 LYS A N 1
ATOM 1724 C CA . LYS A 1 212 ? 11.205 0.545 7.216 1.00 98.12 212 LYS A CA 1
ATOM 1725 C C . LYS A 1 212 ? 11.137 2.069 7.360 1.00 98.12 212 LYS A C 1
ATOM 1727 O O . LYS A 1 212 ? 10.760 2.574 8.411 1.00 98.12 212 LYS A O 1
ATOM 1732 N N . TRP A 1 213 ? 11.515 2.786 6.304 1.00 97.62 213 TRP A N 1
ATOM 1733 C CA . TRP A 1 213 ? 11.643 4.241 6.294 1.00 97.62 213 TRP A CA 1
ATOM 1734 C C . TRP A 1 213 ? 10.395 4.992 5.806 1.00 97.62 213 TRP A C 1
ATOM 1736 O O . TRP A 1 213 ? 10.362 6.215 5.922 1.00 97.62 213 TRP A O 1
ATOM 1746 N N . GLY A 1 214 ? 9.395 4.308 5.243 1.00 98.19 214 GLY A N 1
ATOM 1747 C CA . GLY A 1 214 ? 8.242 4.955 4.613 1.00 98.19 214 GLY A CA 1
ATOM 1748 C C . GLY A 1 214 ? 7.466 4.026 3.684 1.00 98.19 214 GLY A C 1
ATOM 1749 O O . GLY A 1 214 ? 7.431 2.811 3.896 1.00 98.19 214 GLY A O 1
ATOM 1750 N N . HIS A 1 215 ? 6.830 4.596 2.661 1.00 98.62 215 HIS A N 1
ATOM 1751 C CA . HIS A 1 215 ? 5.967 3.857 1.734 1.00 98.62 215 HIS A CA 1
ATOM 1752 C C . HIS A 1 215 ? 5.795 4.552 0.387 1.00 98.62 215 HIS A C 1
ATOM 1754 O O . HIS A 1 215 ? 6.015 5.754 0.256 1.00 98.62 215 HIS A O 1
ATOM 1760 N N . ILE A 1 216 ? 5.362 3.791 -0.618 1.00 98.50 216 ILE A N 1
ATOM 1761 C CA . ILE A 1 216 ? 4.954 4.319 -1.924 1.00 98.50 216 ILE A CA 1
ATOM 1762 C C . ILE A 1 216 ? 3.487 3.972 -2.154 1.00 98.50 216 ILE A C 1
ATOM 1764 O O . ILE A 1 216 ? 3.120 2.802 -2.086 1.00 98.50 216 ILE A O 1
ATOM 1768 N N . ILE A 1 217 ? 2.667 4.980 -2.451 1.00 97.19 217 ILE A N 1
ATOM 1769 C CA . ILE A 1 217 ? 1.257 4.822 -2.820 1.00 97.19 217 ILE A CA 1
ATOM 1770 C C . ILE A 1 217 ? 1.144 4.832 -4.341 1.00 97.19 217 ILE A C 1
ATOM 1772 O O . ILE A 1 217 ? 1.532 5.815 -4.979 1.00 97.19 217 ILE A O 1
ATOM 1776 N N . ILE A 1 218 ? 0.622 3.747 -4.908 1.00 95.75 218 ILE A N 1
ATOM 1777 C CA . ILE A 1 218 ? 0.643 3.479 -6.345 1.00 95.75 218 ILE A CA 1
ATOM 1778 C C . ILE A 1 218 ? -0.776 3.117 -6.799 1.00 95.75 218 ILE A C 1
ATOM 1780 O O . ILE A 1 218 ? -1.298 2.096 -6.364 1.00 95.75 218 ILE A O 1
ATOM 1784 N N . PRO A 1 219 ? -1.428 3.918 -7.648 1.00 93.75 219 PRO A N 1
ATOM 1785 C CA . PRO A 1 219 ? -2.666 3.508 -8.305 1.00 93.75 219 PRO A CA 1
ATOM 1786 C C . PRO A 1 219 ? -2.413 2.287 -9.206 1.00 93.75 219 PRO A C 1
ATOM 1788 O O . PRO A 1 219 ? -1.370 2.219 -9.850 1.00 93.75 219 PRO A O 1
ATOM 1791 N N . LYS A 1 220 ? -3.344 1.330 -9.261 1.00 92.94 220 LYS A N 1
ATOM 1792 C CA . LYS A 1 220 ? -3.274 0.174 -10.174 1.00 92.94 220 LYS A CA 1
ATOM 1793 C C . LYS A 1 220 ? -3.519 0.589 -11.623 1.00 92.94 220 LYS A C 1
ATOM 1795 O O . LYS A 1 220 ? -2.854 0.098 -12.523 1.00 92.94 220 LYS A O 1
ATOM 1800 N N . GLU A 1 221 ? -4.440 1.528 -11.822 1.00 90.75 221 GLU A N 1
ATOM 1801 C CA . GLU A 1 221 ? -4.819 2.061 -13.127 1.00 90.75 221 GLU A CA 1
ATOM 1802 C C . GLU A 1 221 ? -4.851 3.593 -13.089 1.00 90.75 221 GLU A C 1
ATOM 1804 O O . GLU A 1 221 ? -5.311 4.209 -12.120 1.00 90.75 221 GLU A O 1
ATOM 1809 N N . LEU A 1 222 ? -4.380 4.223 -14.165 1.00 88.81 222 LEU A N 1
ATOM 1810 C CA . LEU A 1 222 ? -4.335 5.674 -14.325 1.00 88.81 222 LEU A CA 1
ATOM 1811 C C . LEU A 1 222 ? -4.702 6.076 -15.747 1.00 88.81 222 LEU A C 1
ATOM 1813 O O . LEU A 1 222 ? -4.137 5.559 -16.701 1.00 88.81 222 LEU A O 1
ATOM 1817 N N . GLU A 1 223 ? -5.557 7.085 -15.905 1.00 89.31 223 GLU A N 1
ATOM 1818 C CA . GLU A 1 223 ? -5.681 7.805 -17.175 1.00 89.31 223 GLU A CA 1
ATOM 1819 C C . GLU A 1 223 ? -4.906 9.122 -17.077 1.00 89.31 223 GLU A C 1
ATOM 1821 O O . GLU A 1 223 ? -5.381 10.115 -16.523 1.00 89.31 223 GLU A O 1
ATOM 1826 N N . ILE A 1 224 ? -3.679 9.124 -17.594 1.00 89.56 224 ILE A N 1
ATOM 1827 C CA . ILE A 1 224 ? -2.844 10.320 -17.683 1.00 89.56 224 ILE A CA 1
ATOM 1828 C C . ILE A 1 224 ? -3.517 11.330 -18.605 1.00 89.56 224 ILE A C 1
ATOM 1830 O O . ILE A 1 224 ? -3.876 11.005 -19.734 1.00 89.56 224 ILE A O 1
ATOM 1834 N N . LYS A 1 225 ? -3.635 12.574 -18.132 1.00 88.75 225 LYS A N 1
ATOM 1835 C CA . LYS A 1 225 ? -4.182 13.725 -18.863 1.00 88.75 225 LYS A CA 1
ATOM 1836 C C . LYS A 1 225 ? -3.214 14.889 -18.766 1.00 88.75 225 LYS A C 1
ATOM 1838 O O . LYS A 1 225 ? -3.235 15.656 -17.797 1.00 88.75 225 LYS A O 1
ATOM 1843 N N . LEU A 1 226 ? -2.377 15.035 -19.789 1.00 87.31 226 LEU A N 1
ATOM 1844 C CA . LEU A 1 226 ? -1.464 16.165 -19.926 1.00 87.31 226 LEU A CA 1
ATOM 1845 C C . LEU A 1 226 ? -2.110 17.209 -20.849 1.00 87.31 226 LEU A C 1
ATOM 1847 O O . LEU A 1 226 ? -2.288 16.938 -22.037 1.00 87.31 226 LEU A O 1
ATOM 1851 N N . PRO A 1 227 ? -2.511 18.391 -20.345 1.00 81.56 227 PRO A N 1
ATOM 1852 C CA . PRO A 1 227 ? -3.113 19.421 -21.182 1.00 81.56 227 PRO A CA 1
ATOM 1853 C C . PRO A 1 227 ? -2.073 20.153 -22.046 1.00 81.56 227 PRO A C 1
ATOM 1855 O O . PRO A 1 227 ? -0.898 20.227 -21.695 1.00 81.56 227 PRO A O 1
ATOM 1858 N N . SER A 1 228 ? -2.513 20.754 -23.160 1.00 69.88 228 SER A N 1
ATOM 1859 C CA . SER A 1 228 ? -1.685 21.708 -23.916 1.00 69.88 228 SER A CA 1
ATOM 1860 C C . SER A 1 228 ? -1.375 22.942 -23.060 1.00 69.88 228 SER A C 1
ATOM 1862 O O . SER A 1 228 ? -2.293 23.466 -22.423 1.00 69.88 228 SER A O 1
ATOM 1864 N N . PRO A 1 229 ? -0.147 23.487 -23.106 1.00 62.38 229 PRO A N 1
ATOM 1865 C CA . PRO A 1 229 ? 0.125 24.820 -22.578 1.00 62.38 229 PRO A CA 1
ATOM 1866 C C . PRO A 1 229 ? -0.823 25.855 -23.212 1.00 62.38 229 PRO A C 1
ATOM 1868 O O . PRO A 1 229 ? -0.998 25.868 -24.428 1.00 62.38 229 PRO A O 1
ATOM 1871 N N . GLY A 1 230 ? -1.462 26.701 -22.399 1.00 61.16 230 GLY A N 1
ATOM 1872 C CA . GLY A 1 230 ? -2.299 27.822 -22.862 1.00 61.16 230 GLY A CA 1
ATOM 1873 C C . GLY A 1 230 ? -3.772 27.510 -23.175 1.00 61.16 230 GLY A C 1
ATOM 1874 O O . GLY A 1 230 ? -4.583 28.433 -23.188 1.00 61.16 230 GLY A O 1
ATOM 1875 N N . LEU A 1 231 ? -4.163 26.243 -23.350 1.00 56.19 231 LEU A N 1
ATOM 1876 C CA . LEU A 1 231 ? -5.574 25.849 -23.462 1.00 56.19 231 LEU A CA 1
ATOM 1877 C C . LEU A 1 231 ? -6.106 25.424 -22.089 1.00 56.19 231 LEU A C 1
ATOM 1879 O O . LEU A 1 231 ? -5.612 24.462 -21.500 1.00 56.19 231 LEU A O 1
ATOM 1883 N N . LYS A 1 232 ? -7.162 26.092 -21.604 1.00 55.72 232 LYS A N 1
ATOM 1884 C CA . LYS A 1 232 ? -8.014 25.559 -20.529 1.00 55.72 232 LYS A CA 1
ATOM 1885 C C . LYS A 1 232 ? -8.749 24.333 -21.077 1.00 55.72 232 LYS A C 1
ATOM 1887 O O . LYS A 1 232 ? -9.881 24.439 -21.534 1.00 55.72 232 LYS A O 1
ATOM 1892 N N . LEU A 1 233 ? -8.089 23.180 -21.121 1.00 52.09 233 LEU A N 1
ATOM 1893 C CA . LEU A 1 233 ? -8.783 21.924 -21.381 1.00 52.09 233 LEU A CA 1
ATOM 1894 C C . LEU A 1 233 ? -9.849 21.714 -20.302 1.00 52.09 233 LEU A C 1
ATOM 1896 O O . LEU A 1 233 ? -9.638 22.012 -19.126 1.00 52.09 233 LEU A O 1
ATOM 1900 N N . ILE A 1 234 ? -10.998 21.207 -20.741 1.00 57.53 234 ILE A N 1
ATOM 1901 C CA . ILE A 1 234 ? -12.102 20.751 -19.901 1.00 57.53 234 ILE A CA 1
ATOM 1902 C C . ILE A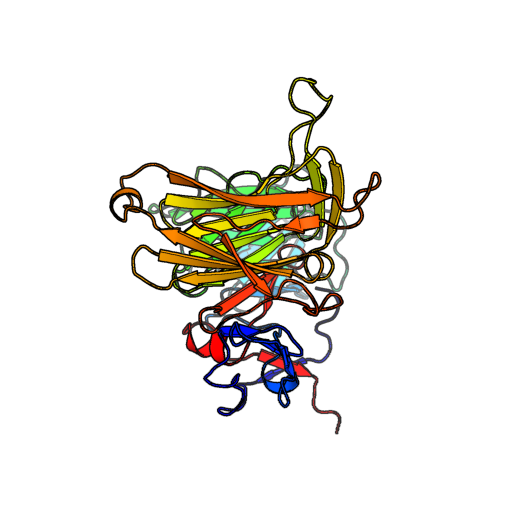 1 234 ? -11.604 19.486 -19.185 1.00 57.53 234 ILE A C 1
ATOM 1904 O O . ILE A 1 234 ? -11.764 18.381 -19.688 1.00 57.53 234 ILE A O 1
ATOM 1908 N N . GLY A 1 235 ? -10.878 19.635 -18.077 1.00 64.62 235 GLY A N 1
ATOM 1909 C CA . GLY A 1 235 ? -10.376 18.494 -17.308 1.00 64.62 235 GLY A CA 1
ATOM 1910 C C . GLY A 1 235 ? -9.226 18.832 -16.362 1.00 64.62 235 GLY A C 1
ATOM 1911 O O . GLY A 1 235 ? -8.408 19.714 -16.625 1.00 64.62 235 GLY A O 1
ATOM 1912 N N . LYS A 1 236 ? -9.159 18.114 -15.238 1.00 77.38 236 LYS A N 1
ATOM 1913 C CA . LYS A 1 236 ? -8.066 18.215 -14.262 1.00 77.38 236 LYS A CA 1
ATOM 1914 C C . LYS A 1 236 ? -6.811 17.540 -14.834 1.00 77.38 236 LYS A C 1
ATOM 1916 O O . LYS A 1 236 ? -6.909 16.448 -15.382 1.00 77.38 236 LYS A O 1
ATOM 1921 N N . LYS A 1 237 ? -5.633 18.164 -14.691 1.00 86.31 237 LYS A N 1
ATOM 1922 C CA . LYS A 1 237 ? -4.350 17.525 -15.039 1.00 86.31 237 LYS A CA 1
ATOM 1923 C C . LYS A 1 237 ? -4.161 16.266 -14.187 1.00 86.31 237 LYS A C 1
ATOM 1925 O O . LYS A 1 237 ? -4.255 16.350 -12.960 1.00 86.31 237 LYS A O 1
ATOM 1930 N N . ILE A 1 238 ? -3.855 15.145 -14.835 1.00 89.88 238 ILE A N 1
ATOM 1931 C CA . ILE A 1 238 ? -3.511 13.874 -14.190 1.00 89.88 238 ILE A CA 1
ATOM 1932 C C . ILE A 1 238 ? -2.132 13.478 -14.701 1.00 89.88 238 ILE A C 1
ATOM 1934 O O . ILE A 1 238 ? -1.982 13.092 -15.855 1.00 89.88 238 ILE A O 1
ATOM 1938 N N . ASP A 1 239 ? -1.115 13.662 -13.864 1.00 92.38 239 ASP A N 1
ATOM 1939 C CA . ASP A 1 239 ? 0.289 13.434 -14.221 1.00 92.38 239 ASP A CA 1
ATOM 1940 C C . ASP A 1 239 ? 1.057 12.603 -13.192 1.00 92.38 239 ASP A C 1
ATOM 1942 O O . ASP A 1 239 ? 2.211 12.267 -13.430 1.00 92.38 239 ASP A O 1
ATOM 1946 N N . THR A 1 240 ? 0.452 12.304 -12.041 1.00 94.44 240 THR A N 1
ATOM 1947 C CA . THR A 1 240 ? 1.122 11.664 -10.908 1.00 94.44 240 THR A CA 1
ATOM 1948 C C . THR A 1 240 ? 0.966 10.149 -10.999 1.00 94.44 240 THR A C 1
ATOM 1950 O O . THR A 1 240 ? -0.150 9.650 -10.912 1.00 94.44 240 THR A O 1
ATOM 1953 N N . LEU A 1 241 ? 2.086 9.438 -11.135 1.00 94.75 241 LEU A N 1
ATOM 1954 C CA . LEU A 1 241 ? 2.157 7.975 -11.204 1.00 94.75 241 LEU A CA 1
ATOM 1955 C C . LEU A 1 241 ? 2.131 7.318 -9.823 1.00 94.75 241 LEU A C 1
ATOM 1957 O O . LEU A 1 241 ? 1.638 6.208 -9.669 1.00 94.75 241 LEU A O 1
ATOM 1961 N N . ALA A 1 242 ? 2.707 7.990 -8.826 1.00 96.44 242 ALA A N 1
ATOM 1962 C CA . ALA A 1 242 ? 2.804 7.506 -7.456 1.00 96.44 242 ALA A CA 1
ATOM 1963 C C . ALA A 1 242 ? 3.157 8.649 -6.494 1.00 96.44 242 ALA A C 1
ATOM 1965 O O . ALA A 1 242 ? 3.636 9.714 -6.907 1.00 96.44 242 ALA A O 1
ATOM 1966 N N . ILE A 1 243 ? 2.974 8.405 -5.198 1.00 97.31 243 ILE A N 1
ATOM 1967 C CA . ILE A 1 243 ? 3.499 9.254 -4.124 1.00 97.31 243 ILE A CA 1
ATOM 1968 C C . ILE A 1 243 ? 4.475 8.428 -3.293 1.00 97.31 243 ILE A C 1
ATOM 1970 O O . ILE A 1 243 ? 4.064 7.467 -2.648 1.00 97.31 243 ILE A O 1
ATOM 1974 N N . VAL A 1 244 ? 5.746 8.830 -3.263 1.00 98.31 244 VAL A N 1
ATOM 1975 C CA . VAL A 1 244 ? 6.706 8.336 -2.267 1.00 98.31 244 VAL A CA 1
ATOM 1976 C C . VAL A 1 244 ? 6.530 9.176 -1.009 1.00 98.31 244 VAL A C 1
ATOM 1978 O O . VAL A 1 244 ? 6.676 10.398 -1.061 1.00 98.31 244 VAL A O 1
ATOM 1981 N N . SER A 1 245 ? 6.195 8.542 0.107 1.00 98.06 245 SER A N 1
ATOM 1982 C CA . SER A 1 245 ? 6.050 9.194 1.404 1.00 98.06 245 SER A CA 1
ATOM 1983 C C . SER A 1 245 ? 7.162 8.757 2.345 1.00 98.06 245 SER A C 1
ATOM 1985 O O . SER A 1 245 ? 7.421 7.564 2.521 1.00 98.06 245 SER A O 1
ATOM 1987 N N . ILE A 1 246 ? 7.811 9.740 2.957 1.00 97.75 246 ILE A N 1
ATOM 1988 C CA . ILE A 1 246 ? 8.799 9.560 4.014 1.00 97.75 246 ILE A CA 1
ATOM 1989 C C . ILE A 1 246 ? 8.216 10.275 5.235 1.00 97.75 246 ILE A C 1
ATOM 1991 O O . ILE A 1 246 ? 8.320 11.504 5.344 1.00 97.75 246 ILE A O 1
ATOM 1995 N N . PRO A 1 247 ? 7.546 9.532 6.131 1.00 96.25 247 PRO A N 1
ATOM 1996 C CA . PRO A 1 247 ? 6.923 10.118 7.303 1.00 96.25 247 PRO A CA 1
ATOM 1997 C C . PRO A 1 247 ? 7.954 10.835 8.196 1.00 96.25 247 PRO A C 1
ATOM 1999 O O . PRO A 1 247 ? 9.121 10.430 8.242 1.00 96.25 247 PRO A O 1
ATOM 2002 N N . PRO A 1 248 ? 7.531 11.858 8.957 1.00 94.88 248 PRO A N 1
ATOM 2003 C CA . PRO A 1 248 ? 6.155 12.351 9.043 1.00 94.88 248 PRO A CA 1
ATOM 2004 C C . PRO A 1 248 ? 5.691 13.267 7.895 1.00 94.88 248 PRO A C 1
ATOM 2006 O O . PRO A 1 248 ? 4.482 13.387 7.713 1.00 94.88 248 PRO A O 1
ATOM 2009 N N . ASN A 1 249 ? 6.586 13.921 7.140 1.00 96.19 249 ASN A N 1
ATOM 2010 C CA . ASN A 1 249 ? 6.184 15.108 6.365 1.00 96.19 249 ASN A CA 1
ATOM 2011 C C . ASN A 1 249 ? 6.571 15.137 4.890 1.00 96.19 249 ASN A C 1
ATOM 2013 O O . ASN A 1 249 ? 6.021 15.973 4.172 1.00 96.19 249 ASN A O 1
ATOM 2017 N N . ILE A 1 250 ? 7.536 14.344 4.427 1.00 97.44 250 ILE A N 1
ATOM 2018 C CA . ILE A 1 250 ? 8.047 14.478 3.056 1.00 97.44 250 ILE A CA 1
ATOM 2019 C C . ILE A 1 250 ? 7.200 13.625 2.114 1.00 97.44 250 ILE A C 1
ATOM 2021 O O . ILE A 1 250 ? 7.171 12.406 2.235 1.00 97.44 250 ILE A O 1
ATOM 2025 N N . HIS A 1 251 ? 6.564 14.258 1.129 1.00 97.19 251 HIS A N 1
ATOM 2026 C CA . HIS A 1 251 ? 5.849 13.555 0.064 1.00 97.19 251 HIS A CA 1
ATOM 2027 C C . HIS A 1 251 ? 6.392 13.972 -1.299 1.00 97.19 251 HIS A C 1
ATOM 2029 O O . HIS A 1 251 ? 6.386 15.152 -1.655 1.00 97.19 251 HIS A O 1
ATOM 2035 N N . ILE A 1 252 ? 6.832 12.998 -2.086 1.00 97.69 252 ILE A N 1
ATOM 2036 C CA . ILE A 1 252 ? 7.396 13.193 -3.417 1.00 97.69 252 ILE A CA 1
ATOM 2037 C C . ILE A 1 252 ? 6.387 12.656 -4.425 1.00 97.69 252 ILE A C 1
ATOM 2039 O O . ILE A 1 252 ? 6.187 11.449 -4.549 1.00 97.69 252 ILE A O 1
ATOM 2043 N N . HIS A 1 253 ? 5.749 13.559 -5.165 1.00 97.19 253 HIS A N 1
ATOM 2044 C CA . HIS A 1 253 ? 4.884 13.167 -6.271 1.00 97.19 253 HIS A CA 1
ATOM 2045 C C . HIS A 1 253 ? 5.738 12.811 -7.485 1.00 97.19 253 HIS A C 1
ATOM 2047 O O . HIS A 1 253 ? 6.420 13.677 -8.038 1.00 97.19 253 HIS A O 1
ATOM 2053 N N . VAL A 1 254 ? 5.679 11.560 -7.924 1.00 97.62 254 VAL A N 1
ATOM 2054 C CA . VAL A 1 254 ? 6.363 11.104 -9.135 1.00 97.62 254 VAL A CA 1
ATOM 2055 C C . VAL A 1 254 ? 5.466 11.419 -10.321 1.00 97.62 254 VAL A C 1
ATOM 2057 O O . VAL A 1 254 ? 4.362 10.890 -10.413 1.00 97.62 254 VAL A O 1
ATOM 2060 N N . LYS A 1 255 ? 5.900 12.342 -11.181 1.00 95.88 255 LYS A N 1
ATOM 2061 C CA . LYS A 1 255 ? 5.068 12.959 -12.216 1.00 95.88 255 LYS A CA 1
ATOM 2062 C C . LYS A 1 255 ? 5.660 12.800 -13.605 1.00 95.88 255 LYS A C 1
ATOM 2064 O O . LYS A 1 255 ? 6.848 13.050 -13.788 1.00 95.88 255 LYS A O 1
ATOM 2069 N N . LEU A 1 256 ? 4.814 12.513 -14.588 1.00 94.75 256 LEU A N 1
ATOM 2070 C CA . LEU A 1 256 ? 5.155 12.668 -16.000 1.00 94.75 256 LEU A CA 1
ATOM 2071 C C . LEU A 1 256 ? 5.159 14.155 -16.381 1.00 94.75 256 LEU A C 1
ATOM 2073 O O . LEU A 1 256 ? 4.206 14.891 -16.112 1.00 94.75 256 LEU A O 1
ATOM 2077 N N . ASP A 1 257 ? 6.241 14.600 -17.013 1.00 93.38 257 ASP A N 1
ATOM 2078 C CA . ASP A 1 257 ? 6.399 15.955 -17.539 1.00 93.38 257 ASP A CA 1
ATOM 2079 C C . ASP A 1 257 ? 6.673 15.872 -19.042 1.00 93.38 257 ASP A C 1
ATOM 2081 O O . ASP A 1 257 ? 7.795 15.620 -19.476 1.00 93.38 257 ASP A O 1
ATOM 2085 N N . GLY A 1 258 ? 5.622 16.008 -19.844 1.00 90.38 258 GLY A N 1
ATOM 2086 C CA . GLY A 1 258 ? 5.686 15.716 -21.269 1.00 90.38 258 GLY A CA 1
ATOM 2087 C C . GLY A 1 258 ? 4.645 16.460 -22.102 1.00 90.38 258 GLY A C 1
ATOM 2088 O O . GLY A 1 258 ? 3.924 17.323 -21.587 1.00 90.38 258 GLY A O 1
ATOM 2089 N N . PRO A 1 259 ? 4.580 16.162 -23.410 1.00 87.19 259 PRO A N 1
ATOM 2090 C CA . PRO A 1 259 ? 3.642 16.788 -24.338 1.00 87.19 259 PRO A CA 1
ATOM 2091 C C . PRO A 1 259 ? 2.181 16.442 -24.014 1.00 87.19 259 PRO A C 1
ATOM 2093 O O . PRO A 1 259 ? 1.890 15.513 -23.263 1.00 87.19 259 PRO A O 1
ATOM 2096 N N . LYS A 1 260 ? 1.239 17.171 -24.630 1.00 86.19 260 LYS A N 1
ATOM 2097 C CA . LYS A 1 260 ? -0.197 16.893 -24.483 1.00 86.19 260 LYS A CA 1
ATOM 2098 C C . LYS A 1 260 ? -0.515 15.448 -24.868 1.00 86.19 260 LYS A C 1
ATOM 2100 O O . LYS A 1 260 ? -0.200 15.027 -25.981 1.00 86.19 260 LYS A O 1
ATOM 2105 N N . CYS A 1 261 ? -1.216 14.741 -23.989 1.00 88.12 261 CYS A N 1
ATOM 2106 C CA . CYS A 1 261 ? -1.678 13.383 -24.238 1.00 88.12 261 CYS A CA 1
ATOM 2107 C C . CYS A 1 261 ? -2.857 13.006 -23.338 1.00 88.12 261 CYS A C 1
ATOM 2109 O O . CYS A 1 261 ? -3.056 13.591 -22.269 1.00 88.12 261 CYS A O 1
ATOM 2111 N N . ILE A 1 262 ? -3.592 11.984 -23.775 1.00 88.12 262 ILE A N 1
ATOM 2112 C CA . ILE A 1 262 ? -4.437 11.158 -22.917 1.00 88.12 262 ILE A CA 1
ATOM 2113 C C . ILE A 1 262 ? -3.963 9.721 -23.112 1.00 88.12 262 ILE A C 1
ATOM 2115 O O . ILE A 1 262 ? -3.882 9.276 -24.256 1.00 88.12 262 ILE A O 1
ATOM 2119 N N . ARG A 1 263 ? -3.598 9.029 -22.032 1.00 89.12 263 ARG A N 1
ATOM 2120 C CA . ARG A 1 263 ? -3.147 7.632 -22.090 1.00 89.12 263 ARG A CA 1
ATOM 2121 C C . ARG A 1 263 ? -3.563 6.889 -20.828 1.00 89.12 263 ARG A C 1
ATOM 2123 O O . ARG A 1 263 ? -3.313 7.375 -19.728 1.00 89.12 263 ARG A O 1
ATOM 2130 N N . LYS A 1 264 ? -4.166 5.714 -21.004 1.00 90.00 264 LYS A N 1
ATOM 2131 C CA . LYS A 1 264 ? -4.400 4.762 -19.918 1.00 90.00 264 LYS A CA 1
ATOM 2132 C C . LYS A 1 264 ? -3.121 3.980 -19.642 1.00 90.00 264 LYS A C 1
ATOM 2134 O O . LYS A 1 264 ? -2.424 3.625 -20.587 1.00 90.00 264 LYS A O 1
ATOM 2139 N N . LEU A 1 265 ? -2.826 3.785 -18.367 1.00 90.56 265 LEU A N 1
ATOM 2140 C CA . LEU A 1 265 ? -1.683 3.047 -17.861 1.00 90.56 265 LEU A CA 1
ATOM 2141 C C . LEU A 1 265 ? -2.161 2.056 -16.806 1.00 90.56 265 LEU A C 1
ATOM 2143 O O . LEU A 1 265 ? -2.939 2.431 -15.925 1.00 90.56 265 LEU A O 1
ATOM 2147 N N . GLU A 1 266 ? -1.628 0.847 -16.855 1.00 91.25 266 GLU A N 1
ATOM 2148 C CA . GLU A 1 266 ? -1.794 -0.189 -15.845 1.00 91.25 266 GLU A CA 1
ATOM 2149 C C . GLU A 1 266 ? -0.446 -0.482 -15.167 1.00 91.25 266 GLU A C 1
ATOM 2151 O O . GLU A 1 266 ? 0.585 -0.687 -15.816 1.00 91.25 266 GLU A O 1
ATOM 2156 N N . TYR A 1 267 ? -0.430 -0.481 -13.836 1.00 93.12 267 TYR A N 1
ATOM 2157 C CA . TYR A 1 267 ? 0.749 -0.845 -13.059 1.00 93.12 267 TYR A CA 1
ATOM 2158 C C . TYR A 1 267 ? 1.088 -2.328 -13.258 1.00 93.12 267 TYR A C 1
ATOM 2160 O O . TYR A 1 267 ? 0.224 -3.190 -13.141 1.00 93.12 267 TYR A O 1
ATOM 2168 N N . GLY A 1 268 ? 2.365 -2.641 -13.482 1.00 92.50 268 GLY A N 1
ATOM 2169 C CA . GLY A 1 268 ? 2.834 -4.003 -13.764 1.00 92.50 268 GLY A CA 1
ATOM 2170 C C . GLY A 1 268 ? 2.769 -4.397 -15.242 1.00 92.50 268 GLY A C 1
ATOM 2171 O O . GLY A 1 268 ? 3.367 -5.413 -15.609 1.00 92.50 268 GLY A O 1
ATOM 2172 N N . GLN A 1 269 ? 2.106 -3.581 -16.071 1.00 89.88 269 GLN A N 1
ATOM 2173 C CA . GLN A 1 269 ? 2.145 -3.662 -17.532 1.00 89.88 269 GLN A CA 1
ATOM 2174 C C . GLN A 1 269 ? 2.886 -2.451 -18.115 1.00 89.88 269 GLN A C 1
ATOM 2176 O O . GLN A 1 269 ? 4.020 -2.572 -18.562 1.00 89.88 269 GLN A O 1
ATOM 2181 N N . ASP A 1 270 ? 2.302 -1.251 -18.038 1.00 90.25 270 ASP A N 1
ATOM 2182 C CA . ASP A 1 270 ? 2.887 -0.042 -18.632 1.00 90.25 270 ASP A CA 1
ATOM 2183 C C . ASP A 1 270 ? 4.020 0.554 -17.789 1.00 90.25 270 ASP A C 1
ATOM 2185 O O . ASP A 1 270 ? 4.945 1.185 -18.317 1.00 90.25 270 ASP A O 1
ATOM 2189 N N . TYR A 1 271 ? 3.925 0.411 -16.463 1.00 93.81 271 TYR A N 1
ATOM 2190 C CA . TYR A 1 271 ? 4.922 0.950 -15.549 1.00 93.81 271 TYR A CA 1
ATOM 2191 C C . TYR A 1 271 ? 5.054 0.174 -14.240 1.00 93.81 271 TYR A C 1
ATOM 2193 O O . TYR A 1 271 ? 4.097 -0.372 -13.694 1.00 93.81 271 TYR A O 1
ATOM 2201 N N . ASN A 1 272 ? 6.251 0.237 -13.665 1.00 96.31 272 ASN A N 1
ATOM 2202 C CA . ASN A 1 272 ? 6.535 -0.175 -12.302 1.00 96.31 272 ASN A CA 1
ATOM 2203 C C . ASN A 1 272 ? 7.396 0.864 -11.595 1.00 96.31 272 ASN A C 1
ATOM 2205 O O . ASN A 1 272 ? 8.174 1.590 -12.211 1.00 96.31 272 ASN A O 1
ATOM 2209 N N . ILE A 1 273 ? 7.283 0.904 -10.272 1.00 97.88 273 ILE A N 1
ATOM 2210 C CA . ILE A 1 273 ? 8.042 1.824 -9.437 1.00 97.88 273 ILE A CA 1
ATOM 2211 C C . ILE A 1 273 ? 8.458 1.151 -8.135 1.00 97.88 273 ILE A C 1
ATOM 2213 O O . ILE A 1 273 ? 7.701 0.360 -7.572 1.00 97.88 273 ILE A O 1
ATOM 2217 N N . THR A 1 274 ? 9.653 1.498 -7.666 1.00 98.50 274 THR A N 1
ATOM 2218 C CA . THR A 1 274 ? 10.140 1.235 -6.312 1.00 98.50 274 THR A CA 1
ATOM 2219 C C . THR A 1 274 ? 11.076 2.365 -5.873 1.00 98.50 274 THR A C 1
ATOM 2221 O O . THR A 1 274 ? 11.412 3.246 -6.668 1.00 98.50 274 THR A O 1
ATOM 2224 N N . ALA A 1 275 ? 11.503 2.371 -4.612 1.00 98.69 275 ALA A N 1
ATOM 2225 C CA . ALA A 1 275 ? 12.475 3.344 -4.126 1.00 98.69 275 ALA A CA 1
ATOM 2226 C C . ALA A 1 275 ? 13.413 2.743 -3.081 1.00 98.69 275 ALA A C 1
ATOM 2228 O O . ALA A 1 275 ? 13.019 1.884 -2.292 1.00 98.69 275 ALA A O 1
ATOM 2229 N N . ILE A 1 276 ? 14.644 3.242 -3.069 1.00 98.69 276 ILE A N 1
ATOM 2230 C CA . ILE A 1 276 ? 15.692 2.875 -2.123 1.00 98.69 276 ILE A CA 1
ATOM 2231 C C . ILE A 1 276 ? 16.092 4.141 -1.379 1.00 98.69 276 ILE A C 1
ATOM 2233 O O . ILE A 1 276 ? 16.513 5.122 -1.991 1.00 98.69 276 ILE A O 1
ATOM 2237 N N . LYS A 1 277 ? 15.990 4.128 -0.051 1.00 98.12 277 LYS A N 1
ATOM 2238 C CA . LYS A 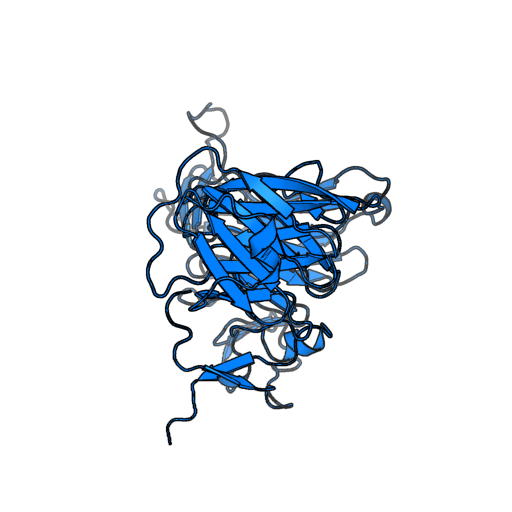1 277 ? 16.546 5.197 0.776 1.00 98.12 277 LYS A CA 1
ATOM 2239 C C . LYS A 1 277 ? 18.049 4.965 0.891 1.00 98.12 277 LYS A C 1
ATOM 2241 O O . LYS A 1 277 ? 18.475 4.046 1.594 1.00 98.12 277 LYS A O 1
ATOM 2246 N N . SER A 1 278 ? 18.823 5.737 0.132 1.00 96.56 278 SER A N 1
ATOM 2247 C CA . SER A 1 278 ? 20.272 5.577 -0.032 1.00 96.56 278 SER A CA 1
ATOM 2248 C C . SER A 1 278 ? 21.067 6.258 1.086 1.00 96.56 278 SER A C 1
ATOM 2250 O O . SER A 1 278 ? 22.176 5.829 1.397 1.00 96.56 278 SER A O 1
ATOM 2252 N N . SER A 1 279 ? 20.491 7.264 1.751 1.00 97.38 279 SER A N 1
ATOM 2253 C CA . SER A 1 279 ? 21.086 7.915 2.925 1.00 97.38 279 SER A CA 1
ATOM 2254 C C . SER A 1 279 ? 20.012 8.414 3.904 1.00 97.38 279 SER A C 1
ATOM 2256 O O . SER A 1 279 ? 18.826 8.104 3.772 1.00 97.38 279 SER A O 1
ATOM 2258 N N . GLU A 1 280 ? 20.387 9.187 4.928 1.00 95.88 280 GLU A N 1
ATOM 2259 C CA . GLU A 1 280 ? 19.420 9.842 5.818 1.00 95.88 280 GLU A CA 1
ATOM 2260 C C . GLU A 1 280 ? 18.474 10.794 5.059 1.00 95.88 280 GLU A C 1
ATOM 2262 O O . GLU A 1 280 ? 17.277 10.824 5.361 1.00 95.88 280 GLU A O 1
ATOM 2267 N N . SER A 1 281 ? 18.989 11.488 4.044 1.00 96.81 281 SER A N 1
ATOM 2268 C CA . SER A 1 281 ? 18.317 12.560 3.300 1.00 96.81 281 SER A CA 1
ATOM 2269 C C . SER A 1 281 ? 18.058 12.247 1.829 1.00 96.81 281 SER A C 1
ATOM 2271 O O . SER A 1 281 ? 17.441 13.066 1.149 1.00 96.81 281 SER A O 1
ATOM 2273 N N . ASP A 1 282 ? 18.529 11.102 1.334 1.00 98.31 282 ASP A N 1
ATOM 2274 C CA . ASP A 1 282 ? 18.495 10.767 -0.089 1.00 98.31 282 ASP A CA 1
ATOM 2275 C C . ASP A 1 282 ? 17.646 9.526 -0.363 1.00 98.31 282 ASP A C 1
ATOM 2277 O O . ASP A 1 282 ? 17.672 8.536 0.380 1.00 98.31 282 ASP A O 1
ATOM 2281 N N . VAL A 1 283 ? 16.881 9.600 -1.450 1.00 98.56 283 VAL A N 1
ATOM 2282 C CA . VAL A 1 283 ? 16.050 8.519 -1.971 1.00 98.56 283 VAL A CA 1
ATOM 2283 C C . VAL A 1 283 ? 16.238 8.415 -3.477 1.00 98.56 283 VAL A C 1
ATOM 2285 O O . VAL A 1 283 ? 16.022 9.379 -4.213 1.00 98.56 283 VAL A O 1
ATOM 2288 N N . ASP A 1 284 ? 16.567 7.209 -3.920 1.00 98.62 284 ASP A N 1
ATOM 2289 C CA . ASP A 1 284 ? 16.647 6.835 -5.323 1.00 98.62 284 ASP A CA 1
ATOM 2290 C C . ASP A 1 284 ? 15.330 6.170 -5.728 1.00 98.62 284 ASP A C 1
ATOM 2292 O O . ASP A 1 284 ? 14.959 5.121 -5.197 1.00 98.62 284 ASP A O 1
ATOM 2296 N N . ILE A 1 285 ? 14.605 6.781 -6.660 1.00 98.75 285 ILE A N 1
ATOM 2297 C CA . ILE A 1 285 ? 13.332 6.273 -7.176 1.00 98.75 285 ILE A CA 1
ATOM 2298 C C . ILE A 1 285 ? 13.601 5.584 -8.513 1.00 98.75 285 ILE A C 1
ATOM 2300 O O . ILE A 1 285 ? 14.008 6.238 -9.475 1.00 98.75 285 ILE A O 1
ATOM 2304 N N . TYR A 1 286 ? 13.344 4.281 -8.584 1.00 98.56 286 TYR A N 1
ATOM 2305 C CA . TYR A 1 286 ? 13.502 3.491 -9.803 1.00 98.56 286 TYR A CA 1
ATOM 2306 C C . TYR A 1 286 ? 12.150 3.321 -10.468 1.00 98.56 286 TYR A C 1
ATOM 2308 O O . TYR A 1 286 ? 11.189 2.891 -9.825 1.00 98.56 286 TYR A O 1
ATOM 2316 N N . ILE A 1 287 ? 12.079 3.658 -11.751 1.00 97.56 287 ILE A N 1
ATOM 2317 C CA . ILE A 1 287 ? 10.856 3.567 -12.543 1.00 97.56 287 ILE A CA 1
ATOM 2318 C C . ILE A 1 287 ? 11.166 2.798 -13.817 1.00 97.56 287 ILE A C 1
ATOM 2320 O O . ILE A 1 287 ? 12.041 3.190 -14.586 1.00 97.56 287 ILE A O 1
ATOM 2324 N N . LEU A 1 288 ? 10.427 1.720 -14.036 1.00 96.00 288 LEU A N 1
ATOM 2325 C CA . LEU A 1 288 ? 10.380 1.019 -15.307 1.00 96.00 288 LEU A CA 1
ATOM 2326 C C . LEU A 1 288 ? 9.138 1.507 -16.051 1.00 96.00 288 LEU A C 1
ATOM 2328 O O . LEU A 1 288 ? 8.049 1.447 -15.489 1.00 96.00 288 LEU A O 1
ATOM 2332 N N . PHE A 1 289 ? 9.294 2.051 -17.254 1.00 94.31 289 PHE A N 1
ATOM 2333 C CA . PHE A 1 289 ? 8.193 2.664 -18.001 1.00 94.31 289 PHE A CA 1
ATOM 2334 C C . PHE A 1 289 ? 8.461 2.564 -19.503 1.00 94.31 289 PHE A C 1
ATOM 2336 O O . PHE A 1 289 ? 9.504 3.028 -19.966 1.00 94.31 289 PHE A O 1
ATOM 2343 N N . ASP A 1 290 ? 7.528 2.001 -20.276 1.00 90.19 290 ASP A N 1
ATOM 2344 C CA . ASP A 1 290 ? 7.655 1.836 -21.738 1.00 90.19 290 ASP A CA 1
ATOM 2345 C C . ASP A 1 290 ? 8.999 1.211 -22.168 1.00 90.19 290 ASP A C 1
ATOM 2347 O O . ASP A 1 290 ? 9.651 1.677 -23.103 1.00 90.19 290 ASP A O 1
ATOM 2351 N N . GLY A 1 291 ? 9.470 0.196 -21.438 1.00 89.44 291 GLY A N 1
ATOM 2352 C CA . GLY A 1 291 ? 10.750 -0.461 -21.726 1.00 89.44 291 GLY A CA 1
ATOM 2353 C C . GLY A 1 291 ? 12.003 0.368 -21.397 1.00 89.44 291 GLY A C 1
ATOM 2354 O O . GLY A 1 291 ? 13.105 -0.039 -21.770 1.00 89.44 291 GLY A O 1
ATOM 2355 N N . HIS A 1 292 ? 11.866 1.491 -20.683 1.00 94.19 292 HIS A N 1
ATOM 2356 C CA . HIS A 1 292 ? 12.973 2.283 -20.139 1.00 94.19 292 HIS A CA 1
ATOM 2357 C C . HIS A 1 292 ? 13.120 2.065 -18.635 1.00 94.19 292 HIS A C 1
ATOM 2359 O O . HIS A 1 292 ? 12.126 2.099 -17.913 1.00 94.19 292 HIS A O 1
ATOM 2365 N N . LEU A 1 293 ? 14.355 1.930 -18.148 1.00 97.06 293 LEU A N 1
ATOM 2366 C CA . LEU A 1 293 ? 14.654 1.990 -16.715 1.00 97.06 293 LEU A CA 1
ATOM 2367 C C . LEU A 1 293 ? 15.244 3.356 -16.363 1.00 97.06 293 LEU A C 1
ATOM 2369 O O . LEU A 1 293 ? 16.312 3.735 -16.848 1.00 97.06 293 LEU A O 1
ATOM 2373 N N . LEU A 1 294 ? 14.552 4.075 -15.487 1.00 97.88 294 LEU A N 1
ATOM 2374 C CA . LEU A 1 294 ? 14.917 5.398 -15.001 1.00 97.88 294 LEU A CA 1
ATOM 2375 C C . LEU A 1 294 ? 15.320 5.323 -13.532 1.00 97.88 294 LEU A C 1
ATOM 2377 O O . LEU A 1 294 ? 14.689 4.614 -12.747 1.00 97.88 294 LEU A O 1
ATOM 2381 N N . LYS A 1 295 ? 16.301 6.138 -13.151 1.00 98.44 295 LYS A N 1
ATOM 2382 C CA . LYS A 1 295 ? 16.647 6.417 -11.757 1.00 98.44 295 LYS A CA 1
ATOM 2383 C C . LYS A 1 295 ? 16.504 7.908 -11.499 1.00 98.44 295 LYS A C 1
ATOM 2385 O O . LYS A 1 295 ? 17.178 8.715 -12.140 1.00 98.44 295 LYS A O 1
ATOM 2390 N N . TYR A 1 296 ? 15.614 8.274 -10.583 1.00 98.69 296 TYR A N 1
ATOM 2391 C CA . TYR A 1 296 ? 15.459 9.645 -10.115 1.00 98.69 296 TYR A CA 1
ATOM 2392 C C . TYR A 1 296 ? 16.083 9.798 -8.726 1.00 98.69 296 TYR A C 1
ATOM 2394 O O . TYR A 1 296 ? 15.605 9.205 -7.763 1.00 98.69 296 TYR A O 1
ATOM 2402 N N . GLU A 1 297 ? 17.123 10.614 -8.621 1.00 98.38 297 GLU A N 1
ATOM 2403 C CA . GLU A 1 297 ? 17.862 10.890 -7.388 1.00 98.38 297 GLU A CA 1
ATOM 2404 C C . GLU A 1 297 ? 17.232 12.107 -6.694 1.00 98.38 297 GLU A C 1
ATOM 2406 O O . GLU A 1 297 ? 17.195 13.214 -7.244 1.00 98.38 297 GLU A O 1
ATOM 2411 N N . PHE A 1 298 ? 16.684 11.914 -5.493 1.00 98.25 298 PHE A N 1
ATOM 2412 C CA . PHE A 1 298 ? 16.032 12.974 -4.729 1.00 98.25 298 PHE A CA 1
ATOM 2413 C C . PHE A 1 298 ? 16.673 13.151 -3.353 1.00 98.25 298 PHE A C 1
ATOM 2415 O O . PHE A 1 298 ? 16.690 12.226 -2.547 1.00 98.25 298 PHE A O 1
ATOM 2422 N N . SER A 1 299 ? 17.095 14.380 -3.061 1.00 97.75 299 SER A N 1
ATOM 2423 C CA . SER A 1 299 ? 17.608 14.796 -1.753 1.00 97.75 299 SER A CA 1
ATOM 2424 C C . SER A 1 299 ? 16.656 15.789 -1.092 1.00 97.75 299 SER A C 1
ATOM 2426 O O . SER A 1 299 ? 16.139 16.696 -1.754 1.00 97.75 299 SER A O 1
ATOM 2428 N N . PHE A 1 300 ? 16.462 15.672 0.221 1.00 96.38 300 PHE A N 1
ATOM 2429 C CA . PHE A 1 300 ? 15.654 16.606 1.010 1.00 96.38 300 PHE A CA 1
ATOM 2430 C C . PHE A 1 300 ? 16.364 17.097 2.271 1.00 96.38 300 PHE A C 1
ATOM 2432 O O . PHE A 1 300 ? 17.267 16.467 2.807 1.00 96.38 300 PHE A O 1
ATOM 2439 N N . ASP A 1 301 ? 15.915 18.242 2.780 1.00 95.81 301 ASP A N 1
ATOM 2440 C CA . ASP A 1 301 ? 16.374 18.764 4.064 1.00 95.81 301 ASP A CA 1
ATOM 2441 C C . ASP A 1 301 ? 15.689 18.015 5.217 1.00 95.81 301 ASP A C 1
ATOM 2443 O O . ASP A 1 301 ? 14.477 18.136 5.417 1.00 95.81 301 ASP A O 1
ATOM 2447 N N . ILE A 1 302 ? 16.470 17.281 6.014 1.00 95.50 302 ILE A N 1
ATOM 2448 C CA . ILE A 1 302 ? 15.981 16.510 7.169 1.00 95.50 302 ILE A CA 1
ATOM 2449 C C . ILE A 1 302 ? 15.213 17.368 8.186 1.00 95.50 302 ILE A C 1
ATOM 2451 O O . ILE A 1 302 ? 14.335 16.866 8.886 1.00 95.50 302 ILE A O 1
ATOM 2455 N N . ARG A 1 303 ? 15.474 18.683 8.251 1.00 96.06 303 ARG A N 1
ATOM 2456 C CA . ARG A 1 303 ? 14.771 19.608 9.157 1.00 96.06 303 ARG A CA 1
ATOM 2457 C C . ARG A 1 303 ? 13.303 19.785 8.790 1.00 96.06 303 ARG A C 1
ATOM 2459 O O . ARG A 1 303 ? 12.533 20.209 9.648 1.00 96.06 303 ARG A O 1
ATOM 2466 N N . LEU A 1 304 ? 12.927 19.491 7.545 1.00 95.56 304 LEU A N 1
ATOM 2467 C CA . LEU A 1 304 ? 11.539 19.496 7.084 1.00 95.56 304 LEU A CA 1
ATOM 2468 C C . LEU A 1 304 ? 10.791 18.234 7.540 1.00 95.56 304 LEU A C 1
ATOM 2470 O O . LEU A 1 304 ? 9.570 18.270 7.685 1.00 95.56 304 LEU A O 1
ATOM 2474 N N . ASN A 1 305 ? 11.506 17.145 7.843 1.00 95.56 305 ASN A N 1
ATOM 2475 C CA . ASN A 1 305 ? 10.916 15.866 8.234 1.00 95.56 305 ASN A CA 1
ATOM 2476 C C . ASN A 1 305 ? 10.788 15.673 9.757 1.00 95.56 305 ASN A C 1
ATOM 2478 O O . ASN A 1 305 ? 10.927 14.564 10.266 1.00 95.56 305 ASN A O 1
ATOM 2482 N N . LYS A 1 306 ? 10.549 16.754 10.507 1.00 94.94 306 LYS A N 1
ATOM 2483 C CA . LYS A 1 306 ? 10.350 16.694 11.963 1.00 94.94 306 LYS A CA 1
ATOM 2484 C C . LYS A 1 306 ? 8.864 16.761 12.343 1.00 94.94 306 LYS A C 1
ATOM 2486 O O . LYS A 1 306 ? 8.143 17.517 11.698 1.00 94.94 306 LYS A O 1
ATOM 2491 N N . PRO A 1 307 ? 8.390 16.060 13.392 1.00 91.88 307 PRO A N 1
ATOM 2492 C CA . PRO A 1 307 ? 6.963 15.990 13.737 1.00 91.88 307 PRO A CA 1
ATOM 2493 C C . PRO A 1 307 ? 6.252 17.340 13.917 1.00 91.88 307 PRO A C 1
ATOM 2495 O O . PRO A 1 307 ? 5.059 17.444 13.658 1.00 91.88 307 PRO A O 1
ATOM 2498 N N . GLU A 1 308 ? 6.968 18.380 14.351 1.00 92.31 308 GLU A N 1
ATOM 2499 C CA . GLU A 1 308 ? 6.434 19.732 14.539 1.00 92.31 308 GLU A CA 1
ATOM 2500 C C . GLU A 1 308 ? 6.308 20.550 13.243 1.00 92.31 308 GLU A C 1
ATOM 2502 O O . GLU A 1 308 ? 5.762 21.655 13.252 1.00 92.31 308 GLU A O 1
ATOM 2507 N N . LYS A 1 309 ? 6.856 20.056 12.130 1.00 93.25 309 LYS A N 1
ATOM 2508 C CA . LYS A 1 309 ? 6.787 20.728 10.831 1.00 93.25 309 LYS A CA 1
ATOM 2509 C C . LYS A 1 309 ? 5.524 20.336 10.081 1.00 93.25 309 LYS A C 1
ATOM 2511 O O . LYS A 1 309 ? 4.967 19.261 10.261 1.00 93.25 309 LYS A O 1
ATOM 2516 N N . GLY A 1 310 ? 5.083 21.245 9.216 1.00 91.19 310 GLY A N 1
ATOM 2517 C CA . GLY A 1 310 ? 4.022 20.955 8.265 1.00 91.19 310 GLY A CA 1
ATOM 2518 C C . GLY A 1 310 ? 4.495 20.014 7.158 1.00 91.19 310 GLY A C 1
ATOM 2519 O O . GLY A 1 310 ? 5.690 19.810 6.943 1.00 91.19 310 GLY A O 1
ATOM 2520 N N . ARG A 1 311 ? 3.525 19.494 6.411 1.00 92.25 311 ARG A N 1
ATOM 2521 C CA . ARG A 1 311 ? 3.756 18.668 5.228 1.00 92.25 311 ARG A CA 1
ATOM 2522 C C . ARG A 1 311 ? 4.647 19.383 4.199 1.00 92.25 311 ARG A C 1
ATOM 2524 O O . ARG A 1 311 ? 4.361 20.515 3.814 1.00 92.25 311 ARG A O 1
ATOM 2531 N N . SER A 1 312 ? 5.668 18.688 3.704 1.00 95.50 312 SER A N 1
ATOM 2532 C CA . SER A 1 312 ? 6.583 19.134 2.652 1.00 95.50 312 SER A CA 1
ATOM 2533 C C . SER A 1 312 ? 6.270 18.401 1.350 1.00 95.50 312 SER A C 1
ATOM 2535 O O . SER A 1 312 ? 6.394 17.178 1.266 1.00 95.50 312 SER A O 1
ATOM 2537 N N . LEU A 1 313 ? 5.842 19.143 0.329 1.00 95.50 313 LEU A N 1
ATOM 2538 C CA . LEU A 1 313 ? 5.433 18.580 -0.957 1.00 95.50 313 LEU A CA 1
ATOM 2539 C C . LEU A 1 313 ? 6.512 18.809 -2.012 1.00 95.50 313 LEU A C 1
ATOM 2541 O O . LEU A 1 313 ? 6.883 19.943 -2.310 1.00 95.50 313 LEU A O 1
ATOM 2545 N N . HIS A 1 314 ? 6.963 17.721 -2.621 1.00 96.69 314 HIS A N 1
ATOM 2546 C CA . HIS A 1 314 ? 7.987 17.706 -3.654 1.00 96.69 314 HIS A CA 1
ATOM 2547 C C . HIS A 1 314 ? 7.465 17.027 -4.923 1.00 96.69 314 HIS A C 1
ATOM 2549 O O . HIS A 1 314 ? 6.387 16.428 -4.954 1.00 96.69 314 HIS A O 1
ATOM 2555 N N . SER A 1 315 ? 8.202 17.150 -6.025 1.00 95.88 315 SER A N 1
ATOM 2556 C CA . SER A 1 315 ? 7.861 16.465 -7.272 1.00 95.88 315 SER A CA 1
ATOM 2557 C C . SER A 1 315 ? 9.112 15.936 -7.962 1.00 95.88 315 SER A C 1
ATOM 2559 O O . SER A 1 315 ? 10.041 16.702 -8.215 1.00 95.88 315 SER A O 1
ATOM 2561 N N . ALA A 1 316 ? 9.098 14.650 -8.298 1.00 97.56 316 ALA A N 1
ATOM 2562 C CA . ALA A 1 316 ? 10.058 14.020 -9.191 1.00 97.56 316 ALA A CA 1
ATOM 2563 C C . ALA A 1 316 ? 9.477 14.056 -10.607 1.00 97.56 316 ALA A C 1
ATOM 2565 O O . ALA A 1 316 ? 8.495 13.373 -10.888 1.00 97.56 316 ALA A O 1
ATOM 2566 N N . LYS A 1 317 ? 10.013 14.923 -11.470 1.00 96.62 317 LYS A N 1
ATOM 2567 C CA . LYS A 1 317 ? 9.484 15.144 -12.824 1.00 96.62 317 LYS A CA 1
ATOM 2568 C C . LYS A 1 317 ? 10.242 14.296 -13.838 1.00 96.62 317 LYS A C 1
ATOM 2570 O O . LYS A 1 317 ? 11.422 14.540 -14.080 1.00 96.62 317 LYS A O 1
ATOM 2575 N N . LEU A 1 318 ? 9.548 13.342 -14.441 1.00 97.06 318 LEU A N 1
ATOM 2576 C CA . LEU A 1 318 ? 10.055 12.466 -15.488 1.00 97.06 318 LEU A CA 1
ATOM 2577 C C . LEU A 1 318 ? 9.813 13.141 -16.836 1.00 97.06 318 LEU A C 1
ATOM 2579 O O . LEU A 1 318 ? 8.698 13.113 -17.364 1.00 97.06 318 LEU A O 1
ATOM 2583 N N . LYS A 1 319 ? 10.846 13.806 -17.360 1.00 96.50 319 LYS A N 1
ATOM 2584 C CA . LYS A 1 319 ? 10.739 14.485 -18.651 1.00 96.50 319 LYS A CA 1
ATOM 2585 C C . LYS A 1 319 ? 10.613 13.469 -19.773 1.00 96.50 319 LYS A C 1
ATOM 2587 O O . LYS A 1 319 ? 11.415 12.543 -19.850 1.00 96.50 319 LYS A O 1
ATOM 2592 N N . CYS A 1 320 ? 9.637 13.658 -20.652 1.00 94.56 320 CYS A N 1
ATOM 2593 C CA . CYS A 1 320 ? 9.409 12.765 -21.779 1.00 94.56 320 CYS A CA 1
ATOM 2594 C C . CYS A 1 320 ? 8.881 13.488 -23.022 1.00 94.56 320 CYS A C 1
ATOM 2596 O O . CYS A 1 320 ? 8.323 14.583 -22.954 1.00 94.56 320 CYS A O 1
ATOM 2598 N N . ILE A 1 321 ? 9.062 12.846 -24.175 1.00 92.62 321 ILE A N 1
ATOM 2599 C CA . ILE A 1 321 ? 8.493 13.230 -25.469 1.00 92.62 321 ILE A CA 1
ATOM 2600 C C . ILE A 1 321 ? 7.728 12.047 -26.069 1.00 92.62 321 ILE A C 1
ATOM 2602 O O . ILE A 1 321 ? 7.977 10.896 -25.716 1.00 92.62 321 ILE A O 1
ATOM 2606 N N . ASN A 1 322 ? 6.820 12.320 -27.005 1.00 84.50 322 ASN A N 1
ATOM 2607 C CA . ASN A 1 322 ? 6.104 11.270 -27.730 1.00 84.50 322 ASN A CA 1
ATOM 2608 C C . ASN A 1 322 ? 6.861 10.904 -29.002 1.00 84.50 322 ASN A C 1
ATOM 2610 O O . ASN A 1 322 ? 7.357 11.785 -29.706 1.00 84.50 322 ASN A O 1
ATOM 2614 N N . LYS A 1 323 ? 6.876 9.614 -29.342 1.00 72.06 323 LYS A N 1
ATOM 2615 C CA . LYS A 1 323 ? 7.438 9.132 -30.613 1.00 72.06 323 LYS A CA 1
ATOM 2616 C C . LYS A 1 323 ? 6.542 9.456 -31.817 1.00 72.06 323 LYS A C 1
ATOM 2618 O O . LYS A 1 323 ? 7.030 9.563 -32.937 1.00 72.06 323 LYS A O 1
ATOM 2623 N N . SER A 1 324 ? 5.232 9.586 -31.597 1.00 74.19 324 SER A N 1
ATOM 2624 C CA . SER A 1 324 ? 4.222 9.697 -32.655 1.00 74.19 324 SER A CA 1
ATOM 2625 C C . SER A 1 324 ? 3.080 10.656 -32.273 1.00 74.19 324 SER A C 1
ATOM 2627 O O . SER A 1 324 ? 3.021 11.144 -31.142 1.00 74.19 324 SER A O 1
ATOM 2629 N N . LYS A 1 325 ? 2.181 10.952 -33.228 1.00 69.50 325 LYS A N 1
ATOM 2630 C CA . LYS A 1 325 ? 0.967 11.758 -32.988 1.00 69.50 325 LYS A CA 1
ATOM 2631 C C . LYS A 1 325 ? -0.006 11.066 -32.027 1.00 69.50 325 LYS A C 1
ATOM 2633 O O . LYS A 1 325 ? -0.629 11.747 -31.217 1.00 69.50 325 LYS A O 1
ATOM 2638 N N . GLU A 1 326 ? -0.115 9.742 -32.115 1.00 76.19 326 GLU A N 1
ATOM 2639 C CA . GLU A 1 326 ? -0.837 8.911 -31.152 1.00 76.19 326 GLU A CA 1
ATOM 2640 C C . GLU A 1 326 ? 0.137 8.480 -30.052 1.00 76.19 326 GLU A C 1
ATOM 2642 O O . GLU A 1 326 ? 1.239 7.989 -30.319 1.00 76.19 326 GLU A O 1
ATOM 2647 N N . VAL A 1 327 ? -0.228 8.732 -28.798 1.00 77.69 327 VAL A N 1
ATOM 2648 C CA . VAL A 1 327 ? 0.677 8.540 -27.659 1.00 77.69 327 VAL A CA 1
ATOM 2649 C C . VAL A 1 327 ? 0.595 7.100 -27.187 1.00 77.69 327 VAL A C 1
ATOM 2651 O O . VAL A 1 327 ? -0.101 6.794 -26.226 1.00 77.69 327 VAL A O 1
ATOM 2654 N N . THR A 1 328 ? 1.295 6.218 -27.895 1.00 83.56 328 THR A N 1
ATOM 2655 C CA . THR A 1 328 ? 1.416 4.799 -27.530 1.00 83.56 328 THR A CA 1
ATOM 2656 C C . THR A 1 328 ? 2.612 4.535 -26.621 1.00 83.56 328 THR A C 1
ATOM 2658 O O . THR A 1 328 ? 2.595 3.582 -25.859 1.00 83.56 328 THR A O 1
ATOM 2661 N N . SER A 1 329 ? 3.653 5.368 -26.694 1.00 87.75 329 SER A N 1
ATOM 2662 C CA . SER A 1 329 ? 4.859 5.242 -25.875 1.00 87.75 329 SER A CA 1
ATOM 2663 C C . SER A 1 329 ? 5.563 6.589 -25.702 1.00 87.75 329 SER A C 1
ATOM 2665 O O . SER A 1 329 ? 5.553 7.441 -26.603 1.00 87.75 329 SER A O 1
ATOM 2667 N N . PHE A 1 330 ? 6.236 6.754 -24.571 1.00 90.94 330 PHE A N 1
ATOM 2668 C CA . PHE A 1 330 ? 7.089 7.886 -24.246 1.00 90.94 330 PHE A CA 1
ATOM 2669 C C . PHE A 1 330 ? 8.565 7.544 -24.452 1.00 90.94 330 PHE A C 1
ATOM 2671 O O . PHE A 1 330 ? 9.005 6.421 -24.224 1.00 90.94 330 PHE A O 1
ATOM 2678 N N . ILE A 1 331 ? 9.347 8.541 -24.860 1.00 92.25 331 ILE A N 1
ATOM 2679 C CA . ILE A 1 331 ? 10.810 8.515 -24.799 1.00 92.25 331 ILE A CA 1
ATOM 2680 C C . ILE A 1 331 ? 11.214 9.480 -23.693 1.00 92.25 331 ILE A C 1
ATOM 2682 O O . ILE A 1 331 ? 10.877 10.666 -23.750 1.00 92.25 331 ILE A O 1
ATOM 2686 N N . PHE A 1 332 ? 11.911 8.976 -22.682 1.00 95.25 332 PHE A N 1
ATOM 2687 C CA . PHE A 1 332 ? 12.342 9.789 -21.552 1.00 95.25 332 PHE A CA 1
ATOM 2688 C C . PHE A 1 332 ? 13.600 10.590 -21.879 1.00 95.25 332 PHE A C 1
ATOM 2690 O O . PHE A 1 332 ? 14.390 10.229 -22.749 1.00 95.25 332 PHE A O 1
ATOM 2697 N N . GLN A 1 333 ? 13.764 11.710 -21.183 1.00 96.12 333 GLN A N 1
ATOM 2698 C CA . GLN A 1 333 ? 14.909 12.600 -21.302 1.00 96.12 333 GLN A CA 1
ATOM 2699 C C . GLN A 1 333 ? 15.624 12.693 -19.964 1.00 96.12 333 GLN A C 1
ATOM 2701 O O . GLN A 1 333 ? 14.991 12.884 -18.921 1.00 96.12 333 GLN A O 1
ATOM 2706 N N . GLU A 1 334 ? 16.950 12.629 -20.008 1.00 97.19 334 GLU A N 1
ATOM 2707 C CA . GLU A 1 334 ? 17.755 12.865 -18.822 1.00 97.19 334 GLU A CA 1
ATOM 2708 C C . GLU A 1 334 ? 17.569 14.289 -18.298 1.00 97.19 334 GLU A C 1
ATOM 2710 O O . GLU A 1 334 ? 17.365 15.264 -19.031 1.00 97.19 334 GLU A O 1
ATOM 2715 N N . THR A 1 335 ? 17.660 14.413 -16.983 1.00 96.75 335 THR A N 1
ATOM 2716 C CA . THR A 1 335 ? 17.722 15.695 -16.291 1.00 96.75 335 THR A CA 1
ATOM 2717 C C . THR A 1 335 ? 18.785 15.618 -15.210 1.00 96.75 335 THR A C 1
ATOM 2719 O O . THR A 1 335 ? 19.280 14.540 -14.901 1.00 96.75 335 THR A O 1
ATOM 2722 N N . LYS A 1 336 ? 19.085 16.748 -14.562 1.00 96.69 336 LYS A N 1
ATOM 2723 C CA . LYS A 1 336 ? 20.028 16.790 -13.433 1.00 96.69 336 LYS A CA 1
ATOM 2724 C C . LYS A 1 336 ? 19.774 15.690 -12.386 1.00 96.69 336 LYS A C 1
ATOM 2726 O O . LYS A 1 336 ? 20.730 15.172 -11.829 1.00 96.69 336 LYS A O 1
ATOM 2731 N N . ASN A 1 337 ? 18.506 15.364 -12.135 1.00 97.56 337 ASN A N 1
ATOM 2732 C CA . ASN A 1 337 ? 18.101 14.414 -11.101 1.00 97.56 337 ASN A CA 1
ATOM 2733 C C . ASN A 1 337 ? 17.541 13.106 -11.677 1.00 97.56 337 ASN A C 1
ATOM 2735 O O . ASN A 1 337 ? 17.110 12.266 -10.904 1.00 97.56 337 ASN A O 1
ATOM 2739 N N . CYS A 1 338 ? 17.467 12.936 -13.002 1.00 98.12 338 CYS A N 1
ATOM 2740 C CA . CYS A 1 338 ? 16.865 11.756 -13.625 1.00 98.12 338 CYS A CA 1
ATOM 2741 C C . CYS A 1 338 ? 17.810 11.198 -14.682 1.00 98.12 338 CYS A C 1
ATOM 2743 O O . CYS A 1 338 ? 18.044 11.858 -15.694 1.00 98.12 338 CYS A O 1
ATOM 2745 N N . LYS A 1 339 ? 18.327 9.997 -14.436 1.00 97.81 339 LYS A N 1
ATOM 2746 C CA . LYS A 1 339 ? 19.207 9.257 -15.341 1.00 97.81 339 LYS A CA 1
ATOM 2747 C C . LYS A 1 339 ? 18.420 8.151 -16.025 1.00 97.81 339 LYS A C 1
ATOM 2749 O O . LYS A 1 339 ? 17.589 7.498 -15.387 1.00 97.81 339 LYS A O 1
ATOM 2754 N N . ILE A 1 340 ? 18.706 7.922 -17.300 1.00 97.44 340 ILE A N 1
ATOM 2755 C CA . ILE A 1 340 ? 18.177 6.771 -18.032 1.00 97.44 340 ILE A CA 1
ATOM 2756 C C . ILE A 1 340 ? 19.227 5.669 -17.910 1.00 97.44 340 ILE A C 1
ATOM 2758 O O . ILE A 1 340 ? 20.235 5.695 -18.606 1.00 97.44 340 ILE A O 1
ATOM 2762 N N . LEU A 1 341 ? 19.011 4.720 -16.998 1.00 97.25 341 LEU A N 1
ATOM 2763 C CA . LEU A 1 341 ? 19.953 3.616 -16.787 1.00 97.25 341 LEU A CA 1
ATOM 2764 C C . LEU A 1 341 ? 19.976 2.686 -18.001 1.00 97.25 341 LEU A C 1
ATOM 2766 O O . LEU A 1 341 ? 21.039 2.297 -18.474 1.00 97.25 341 LEU A O 1
ATOM 2770 N N . LEU A 1 342 ? 18.790 2.367 -18.528 1.00 95.69 342 LEU A N 1
ATOM 2771 C CA . LEU A 1 342 ? 18.620 1.544 -19.720 1.00 95.69 342 LEU A CA 1
ATOM 2772 C C . LEU A 1 342 ? 17.564 2.180 -20.621 1.00 95.69 342 LEU A C 1
ATOM 2774 O O . LEU A 1 342 ? 16.395 2.305 -20.250 1.00 95.69 342 LEU A O 1
ATOM 2778 N N . GLY A 1 343 ? 18.001 2.597 -21.809 1.00 92.56 343 GLY A N 1
ATOM 2779 C CA . GLY A 1 343 ? 17.171 3.281 -22.802 1.00 92.56 343 GLY A CA 1
ATOM 2780 C C . GLY A 1 343 ? 16.288 2.357 -23.652 1.00 92.56 343 GLY A C 1
ATOM 2781 O O . GLY A 1 343 ? 15.578 2.836 -24.526 1.00 92.56 343 GLY A O 1
ATOM 2782 N N . SER A 1 344 ? 16.399 1.041 -23.484 1.00 89.88 344 SER A N 1
ATOM 2783 C CA . SER A 1 344 ? 15.645 0.026 -24.232 1.00 89.88 344 SER A CA 1
ATOM 2784 C C . SER A 1 344 ? 15.900 -1.359 -23.631 1.00 89.88 344 SER A C 1
ATOM 2786 O O . SER A 1 344 ? 16.757 -1.501 -22.756 1.00 89.88 344 SER A O 1
ATOM 2788 N N . ASN A 1 345 ? 15.204 -2.379 -24.146 1.00 86.19 345 ASN A N 1
ATOM 2789 C CA . ASN A 1 345 ? 15.368 -3.792 -23.776 1.00 86.19 345 ASN A CA 1
ATOM 2790 C C . ASN A 1 345 ? 15.131 -4.087 -22.290 1.00 86.19 345 ASN A C 1
ATOM 2792 O O . ASN A 1 345 ? 15.592 -5.108 -21.779 1.00 86.19 345 ASN A O 1
ATOM 2796 N N . CYS A 1 346 ? 14.415 -3.208 -21.589 1.00 93.00 346 CYS A N 1
ATOM 2797 C CA . CYS A 1 346 ? 13.888 -3.561 -20.287 1.00 93.00 346 CYS A CA 1
ATOM 2798 C C . CYS A 1 346 ? 12.635 -4.435 -20.446 1.00 93.00 346 CYS A C 1
ATOM 2800 O O . CYS A 1 346 ? 11.942 -4.334 -21.462 1.00 93.00 346 CYS A O 1
ATOM 2802 N N . PRO A 1 347 ? 12.317 -5.257 -19.439 1.00 89.44 347 PRO A N 1
ATOM 2803 C CA . PRO A 1 347 ? 11.092 -6.048 -19.418 1.00 89.44 347 PRO A CA 1
ATOM 2804 C C . PRO A 1 347 ? 9.853 -5.151 -19.585 1.00 89.44 347 PRO A C 1
ATOM 2806 O O . PRO A 1 347 ? 9.831 -4.049 -19.035 1.00 89.44 347 PRO A O 1
ATOM 2809 N N . SER A 1 348 ? 8.854 -5.600 -20.352 1.00 80.69 348 SER A N 1
ATOM 2810 C CA . SER A 1 348 ? 7.696 -4.775 -20.742 1.00 80.69 348 SER A CA 1
ATOM 2811 C C . SER A 1 348 ? 6.323 -5.344 -20.385 1.00 80.69 348 SER A C 1
ATOM 2813 O O . SER A 1 348 ? 5.360 -4.603 -20.487 1.00 80.69 348 SER A O 1
ATOM 2815 N N . ASP A 1 349 ? 6.204 -6.607 -19.965 1.00 77.38 349 ASP A N 1
ATOM 2816 C CA . ASP A 1 349 ? 4.897 -7.253 -19.780 1.00 77.38 349 ASP A CA 1
ATOM 2817 C C . ASP A 1 349 ? 4.897 -8.216 -18.590 1.00 77.38 349 ASP A C 1
ATOM 2819 O O . ASP A 1 349 ? 5.882 -8.920 -18.357 1.00 77.38 349 ASP A O 1
ATOM 2823 N N . ASN A 1 350 ? 3.771 -8.283 -17.867 1.00 76.38 350 ASN A N 1
ATOM 2824 C CA . ASN A 1 350 ? 3.529 -9.207 -16.748 1.00 76.38 350 ASN A CA 1
ATOM 2825 C C . ASN A 1 350 ? 4.644 -9.217 -15.694 1.00 76.38 350 ASN A C 1
ATOM 2827 O O . ASN A 1 350 ? 5.057 -10.263 -15.197 1.00 76.38 350 ASN A O 1
ATOM 2831 N N . LEU A 1 351 ? 5.145 -8.037 -15.341 1.00 76.69 351 LEU A N 1
ATOM 2832 C CA . LEU A 1 351 ? 6.321 -7.911 -14.479 1.00 76.69 351 LEU A CA 1
ATOM 2833 C C . LEU A 1 351 ? 5.989 -8.116 -13.001 1.00 76.69 351 LEU A C 1
ATOM 2835 O O . LEU A 1 351 ? 6.878 -8.340 -12.179 1.00 76.69 351 LEU A O 1
ATOM 2839 N N . GLY A 1 352 ? 4.707 -8.025 -12.648 1.00 88.06 352 GLY A N 1
ATOM 2840 C CA . GLY A 1 352 ? 4.273 -7.986 -11.262 1.00 88.06 352 GLY A CA 1
ATOM 2841 C C . GLY A 1 352 ? 4.752 -6.696 -10.605 1.00 88.06 352 GLY A C 1
ATOM 2842 O O . GLY A 1 352 ? 4.513 -5.607 -11.123 1.00 88.06 352 GLY A O 1
ATOM 2843 N N . HIS A 1 353 ? 5.426 -6.801 -9.462 1.00 96.25 353 HIS A N 1
ATOM 2844 C CA . HIS A 1 353 ? 5.933 -5.653 -8.713 1.00 96.25 353 HIS A CA 1
ATOM 2845 C C . HIS A 1 353 ? 7.443 -5.487 -8.865 1.00 96.25 353 HIS A C 1
ATOM 2847 O O . HIS A 1 353 ? 8.181 -6.467 -8.880 1.00 96.25 353 HIS A O 1
ATOM 2853 N N . LEU A 1 354 ? 7.904 -4.233 -8.880 1.00 97.00 354 LEU A N 1
ATOM 2854 C CA . LEU A 1 354 ? 9.323 -3.911 -8.763 1.00 97.00 354 LEU A CA 1
ATOM 2855 C C . LEU A 1 354 ? 9.703 -3.795 -7.283 1.00 97.00 354 LEU A C 1
ATOM 2857 O O . LEU A 1 354 ? 9.146 -2.983 -6.546 1.00 97.00 354 LEU A O 1
ATOM 2861 N N . LEU A 1 355 ? 10.644 -4.623 -6.858 1.00 97.38 355 LEU A N 1
ATOM 2862 C CA . LEU A 1 355 ? 11.078 -4.816 -5.483 1.00 97.38 355 LEU A CA 1
ATOM 2863 C C . LEU A 1 355 ? 12.543 -4.412 -5.320 1.00 97.38 355 LEU A C 1
ATOM 2865 O O . LEU A 1 355 ? 13.291 -4.291 -6.290 1.00 97.38 355 LEU A O 1
ATOM 2869 N N . ASN A 1 356 ? 12.946 -4.213 -4.071 1.00 97.50 356 ASN A N 1
ATOM 2870 C CA . ASN A 1 356 ? 14.335 -4.026 -3.665 1.00 97.50 356 ASN A CA 1
ATOM 2871 C C . ASN A 1 356 ? 14.548 -4.554 -2.236 1.00 97.50 356 ASN A C 1
ATOM 2873 O O . ASN A 1 356 ? 13.582 -4.851 -1.529 1.00 97.50 356 ASN A O 1
ATOM 2877 N N . SER A 1 357 ? 15.804 -4.625 -1.787 1.00 96.62 357 SER A N 1
ATOM 2878 C CA . SER A 1 357 ? 16.199 -5.222 -0.499 1.00 96.62 357 SER A CA 1
ATOM 2879 C C . SER A 1 357 ? 15.638 -4.523 0.745 1.00 96.62 357 SER A C 1
ATOM 2881 O O . SER A 1 357 ? 15.738 -5.068 1.840 1.00 96.62 357 SER A O 1
ATOM 2883 N N . GLN A 1 358 ? 15.035 -3.340 0.602 1.00 98.25 358 GLN A N 1
ATOM 2884 C CA . GLN A 1 358 ? 14.385 -2.594 1.680 1.00 98.25 358 GLN A CA 1
ATOM 2885 C C . GLN A 1 358 ? 12.862 -2.810 1.735 1.00 98.25 358 GLN A C 1
ATOM 2887 O O . GLN A 1 358 ? 12.216 -2.313 2.665 1.00 98.25 358 GLN A O 1
ATOM 2892 N N . THR A 1 359 ? 12.278 -3.508 0.754 1.00 98.62 359 THR A N 1
ATOM 2893 C CA . THR A 1 359 ? 10.828 -3.748 0.679 1.00 98.62 359 THR A CA 1
ATOM 2894 C C . THR A 1 359 ? 10.422 -4.773 1.730 1.00 98.62 359 THR A C 1
ATOM 2896 O O . THR A 1 359 ? 10.936 -5.883 1.747 1.00 98.62 359 THR A O 1
ATOM 2899 N N . ILE A 1 360 ? 9.499 -4.417 2.623 1.00 98.56 360 ILE A N 1
ATOM 2900 C CA . ILE A 1 360 ? 8.968 -5.347 3.630 1.00 98.56 360 ILE A CA 1
ATOM 2901 C C . ILE A 1 360 ? 7.812 -6.144 3.032 1.00 98.56 360 ILE A C 1
ATOM 2903 O O . ILE A 1 360 ? 7.757 -7.369 3.127 1.00 98.56 360 ILE A O 1
ATOM 2907 N N . ALA A 1 361 ? 6.848 -5.423 2.467 1.00 98.50 361 ALA A N 1
ATOM 2908 C CA . ALA A 1 361 ? 5.619 -5.979 1.934 1.00 98.50 361 ALA A CA 1
ATOM 2909 C C . ALA A 1 361 ? 4.957 -4.997 0.965 1.00 98.50 361 ALA A C 1
ATOM 2911 O O . ALA A 1 361 ? 5.259 -3.802 0.954 1.00 98.50 361 ALA A O 1
ATOM 2912 N N . ILE A 1 362 ? 4.003 -5.509 0.203 1.00 98.38 362 ILE A N 1
ATOM 2913 C CA . ILE A 1 362 ? 3.068 -4.741 -0.602 1.00 98.38 362 ILE A CA 1
ATOM 2914 C C . ILE A 1 362 ? 1.676 -5.008 -0.060 1.00 98.38 362 ILE A C 1
ATOM 2916 O O . ILE A 1 362 ? 1.274 -6.157 0.092 1.00 98.38 362 ILE A O 1
ATOM 2920 N N . PHE A 1 363 ? 0.947 -3.945 0.241 1.00 97.81 363 PHE A N 1
ATOM 2921 C CA . PHE A 1 363 ? -0.469 -4.029 0.553 1.00 97.81 363 PHE A CA 1
ATOM 2922 C C . PHE A 1 363 ? -1.289 -3.813 -0.719 1.00 97.81 363 PHE A C 1
ATOM 2924 O O . PHE A 1 363 ? -1.107 -2.802 -1.402 1.00 97.81 363 PHE A O 1
ATOM 2931 N N . ASP A 1 364 ? -2.190 -4.743 -1.013 1.00 95.75 364 ASP A N 1
ATOM 2932 C CA . ASP A 1 364 ? -3.199 -4.614 -2.058 1.00 95.75 364 ASP A CA 1
ATOM 2933 C C . ASP A 1 364 ? -4.511 -4.107 -1.444 1.00 95.75 364 ASP A C 1
ATOM 2935 O O . ASP A 1 364 ? -5.167 -4.812 -0.671 1.00 95.75 364 ASP A O 1
ATOM 2939 N N . ALA A 1 365 ? -4.894 -2.877 -1.791 1.00 94.25 365 ALA A N 1
ATOM 2940 C CA . ALA A 1 365 ? -6.076 -2.217 -1.251 1.00 94.25 365 ALA A CA 1
ATOM 2941 C C . ALA A 1 365 ? -7.408 -2.831 -1.709 1.00 94.25 365 ALA A C 1
ATOM 2943 O O . ALA A 1 365 ? -8.383 -2.765 -0.963 1.00 94.25 365 ALA A O 1
ATOM 2944 N N . GLU A 1 366 ? -7.452 -3.461 -2.883 1.00 89.62 366 GLU A N 1
ATOM 2945 C CA . GLU A 1 366 ? -8.669 -4.072 -3.435 1.00 89.62 366 GLU A CA 1
ATOM 2946 C C . GLU A 1 366 ? -9.158 -5.236 -2.571 1.00 89.62 366 GLU A C 1
ATOM 2948 O O . GLU A 1 366 ? -10.335 -5.357 -2.209 1.00 89.62 366 GLU A O 1
ATOM 2953 N N . ILE A 1 367 ? -8.218 -6.107 -2.221 1.00 87.06 367 ILE A N 1
ATOM 2954 C CA . ILE A 1 367 ? -8.492 -7.343 -1.490 1.00 87.06 367 ILE A CA 1
ATOM 2955 C C . ILE A 1 367 ? -8.166 -7.224 0.002 1.00 87.06 367 ILE A C 1
ATOM 2957 O O . ILE A 1 367 ? -8.693 -8.003 0.800 1.00 87.06 367 ILE A O 1
ATOM 2961 N N . GLY A 1 368 ? -7.384 -6.214 0.397 1.00 90.25 368 GLY A N 1
ATOM 2962 C CA . GLY A 1 368 ? -6.967 -5.970 1.776 1.00 90.25 368 GLY A CA 1
ATOM 2963 C C . GLY A 1 368 ? -5.853 -6.906 2.248 1.00 90.25 368 GLY A C 1
ATOM 2964 O O . GLY A 1 368 ? -5.786 -7.219 3.438 1.00 90.25 368 GLY A O 1
ATOM 2965 N N . GLU A 1 369 ? -5.013 -7.386 1.332 1.00 91.69 369 GLU A N 1
ATOM 2966 C CA . GLU A 1 369 ? -3.989 -8.396 1.611 1.00 91.69 369 GLU A CA 1
ATOM 2967 C C . GLU A 1 369 ? -2.582 -7.805 1.634 1.00 91.69 369 GLU A C 1
ATOM 2969 O O . GLU A 1 369 ? -2.280 -6.819 0.966 1.00 91.69 369 GLU A O 1
ATOM 2974 N N . TYR A 1 370 ? -1.714 -8.442 2.417 1.00 97.00 370 TYR A N 1
ATOM 2975 C CA . TYR A 1 370 ? -0.291 -8.144 2.465 1.00 97.00 370 TYR A CA 1
ATOM 2976 C C . TYR A 1 370 ? 0.467 -9.252 1.757 1.00 97.00 370 TYR A C 1
ATOM 2978 O O . TYR A 1 370 ? 0.334 -10.424 2.109 1.00 97.00 370 TYR A O 1
ATOM 2986 N N . LEU A 1 371 ? 1.296 -8.867 0.799 1.00 96.88 371 LEU A N 1
ATOM 2987 C CA . LEU A 1 371 ? 2.190 -9.749 0.075 1.00 96.88 371 LEU A CA 1
ATOM 2988 C C . LEU A 1 371 ? 3.629 -9.429 0.495 1.00 96.88 371 LEU A C 1
ATOM 2990 O O . LEU A 1 371 ? 4.023 -8.266 0.509 1.00 96.88 371 LEU A O 1
ATOM 2994 N N . SER A 1 372 ? 4.423 -10.429 0.855 1.00 97.50 372 SER A N 1
ATOM 2995 C CA . SER A 1 372 ? 5.830 -10.265 1.237 1.00 97.50 372 SER A CA 1
ATOM 2996 C C . SER A 1 372 ? 6.699 -11.296 0.515 1.00 97.50 372 SER A C 1
ATOM 2998 O O . SER A 1 372 ? 6.200 -12.134 -0.229 1.00 97.50 372 SER A O 1
ATOM 3000 N N . HIS A 1 373 ? 8.009 -11.201 0.690 1.00 96.12 373 HIS A N 1
ATOM 3001 C CA . HIS A 1 373 ? 9.010 -12.094 0.113 1.00 96.12 373 HIS A CA 1
ATOM 3002 C C . HIS A 1 373 ? 10.032 -12.454 1.202 1.00 96.12 373 HIS A C 1
ATOM 3004 O O . HIS A 1 373 ? 10.064 -11.788 2.243 1.00 96.12 373 HIS A O 1
ATOM 3010 N N . PRO A 1 374 ? 10.880 -13.477 1.006 1.00 95.81 374 PRO A N 1
ATOM 3011 C CA . PRO A 1 374 ? 11.766 -13.970 2.059 1.00 95.81 374 PRO A CA 1
ATOM 3012 C C . PRO A 1 374 ? 12.637 -12.896 2.723 1.00 95.81 374 PRO A C 1
ATOM 3014 O O . PRO A 1 374 ? 12.641 -12.795 3.950 1.00 95.81 374 PRO A O 1
ATOM 3017 N N . GLN A 1 375 ? 13.308 -12.028 1.951 1.00 95.62 375 GLN A N 1
ATOM 3018 C CA . GLN A 1 375 ? 14.094 -10.941 2.554 1.00 95.62 375 GLN A CA 1
ATOM 3019 C C . GLN A 1 375 ? 13.210 -9.889 3.242 1.00 95.62 375 GLN A C 1
ATOM 3021 O O . GLN A 1 375 ? 13.624 -9.314 4.244 1.00 95.62 375 GLN A O 1
ATOM 3026 N N . GLY A 1 376 ? 11.983 -9.667 2.762 1.00 97.38 376 GLY A N 1
ATOM 3027 C CA . GLY A 1 376 ? 11.020 -8.754 3.381 1.00 97.38 376 GLY A CA 1
ATOM 3028 C C . GLY A 1 376 ? 10.598 -9.199 4.784 1.00 97.38 376 GLY A C 1
ATOM 3029 O O . GLY A 1 376 ? 10.461 -8.358 5.676 1.00 97.38 376 GLY A O 1
ATOM 3030 N N . LEU A 1 377 ? 10.498 -10.513 5.030 1.00 96.81 377 LEU A N 1
ATOM 3031 C CA . LEU A 1 377 ? 10.243 -11.058 6.371 1.00 96.81 377 LEU A CA 1
ATOM 3032 C C . LEU A 1 377 ? 11.337 -10.665 7.371 1.00 96.81 377 LEU A C 1
ATOM 3034 O O . LEU A 1 377 ? 11.041 -10.345 8.514 1.00 96.81 377 LEU A O 1
ATOM 3038 N N . GLN A 1 378 ? 12.602 -10.620 6.944 1.00 95.56 378 GLN A N 1
ATOM 3039 C CA . GLN A 1 378 ? 13.735 -10.260 7.811 1.00 95.56 378 GLN A CA 1
ATOM 3040 C C . GLN A 1 378 ? 13.731 -8.773 8.215 1.00 95.56 378 GLN A C 1
ATOM 3042 O O . GLN A 1 378 ? 14.482 -8.343 9.094 1.00 95.56 378 GLN A O 1
ATOM 3047 N N . LEU A 1 379 ? 12.887 -7.956 7.580 1.00 97.06 379 LEU A N 1
ATOM 3048 C CA . LEU A 1 379 ? 12.790 -6.523 7.837 1.00 97.06 379 LEU A CA 1
ATOM 3049 C C . LEU A 1 379 ? 11.747 -6.164 8.906 1.00 97.06 379 LEU A C 1
ATOM 3051 O O . LEU A 1 379 ? 11.666 -4.997 9.302 1.00 97.06 379 LEU A O 1
ATOM 3055 N N . THR A 1 380 ? 10.976 -7.126 9.412 1.00 96.88 380 THR A N 1
ATOM 3056 C CA . THR A 1 380 ? 10.002 -6.895 10.485 1.00 96.88 380 THR A CA 1
ATOM 3057 C C . THR A 1 380 ? 9.832 -8.116 11.388 1.00 96.88 380 THR A C 1
ATOM 3059 O O . THR A 1 380 ? 10.007 -9.246 10.962 1.00 96.88 380 THR A O 1
ATOM 3062 N N . SER A 1 381 ? 9.465 -7.908 12.652 1.00 95.62 381 SER A N 1
ATOM 3063 C CA . SER A 1 381 ? 9.188 -8.999 13.597 1.00 95.62 381 SER A CA 1
ATOM 3064 C C . SER A 1 381 ? 7.760 -9.547 13.500 1.00 95.62 381 SER A C 1
ATOM 3066 O O . SER A 1 381 ? 7.460 -10.601 14.066 1.00 95.62 381 SER A O 1
ATOM 3068 N N . VAL A 1 382 ? 6.860 -8.845 12.802 1.00 96.38 382 VAL A N 1
ATOM 3069 C CA . VAL A 1 382 ? 5.436 -9.217 12.745 1.00 96.38 382 VAL A CA 1
ATOM 3070 C C . VAL A 1 382 ? 5.100 -10.180 11.609 1.00 96.38 382 VAL A C 1
ATOM 3072 O O . VAL A 1 382 ? 3.972 -10.653 11.571 1.00 96.38 382 VAL A O 1
ATOM 3075 N N . PHE A 1 383 ? 6.047 -10.506 10.725 1.00 95.94 383 PHE A N 1
ATOM 3076 C CA . PHE A 1 383 ? 5.889 -11.521 9.679 1.00 95.94 383 PHE A CA 1
ATOM 3077 C C . PHE A 1 383 ? 6.955 -12.607 9.844 1.00 95.94 383 PHE A C 1
ATOM 3079 O O . PHE A 1 383 ? 8.116 -12.300 10.080 1.00 95.94 383 PHE A O 1
ATOM 3086 N N . ASN A 1 384 ? 6.577 -13.884 9.751 1.00 94.88 384 ASN A N 1
ATOM 3087 C CA . ASN A 1 384 ? 7.525 -15.015 9.785 1.00 94.88 384 ASN A CA 1
ATOM 3088 C C . ASN A 1 384 ? 7.247 -16.099 8.728 1.00 94.88 384 ASN A C 1
ATOM 3090 O O . ASN A 1 384 ? 8.016 -17.055 8.605 1.00 94.88 384 ASN A O 1
ATOM 3094 N N . THR A 1 385 ? 6.143 -15.976 7.994 1.00 95.50 385 THR A N 1
ATOM 3095 C CA . THR A 1 385 ? 5.638 -17.011 7.093 1.00 95.50 385 THR A CA 1
ATOM 3096 C C . THR A 1 385 ? 5.078 -16.400 5.817 1.00 95.50 385 THR A C 1
ATOM 3098 O O . THR A 1 385 ? 4.517 -15.301 5.812 1.00 95.50 385 THR A O 1
ATOM 3101 N N . LEU A 1 386 ? 5.223 -17.142 4.724 1.00 95.31 386 LEU A N 1
ATOM 3102 C CA . LEU A 1 386 ? 4.600 -16.868 3.434 1.00 95.31 386 LEU A CA 1
ATOM 3103 C C . LEU A 1 386 ? 3.653 -18.014 3.106 1.00 95.31 386 LEU A C 1
ATOM 3105 O O . LEU A 1 386 ? 3.876 -19.152 3.523 1.00 95.31 386 LEU A O 1
ATOM 3109 N N . SER A 1 387 ? 2.597 -17.713 2.365 1.00 93.25 387 SER A N 1
ATOM 3110 C CA . SER A 1 387 ? 1.736 -18.740 1.789 1.00 93.25 387 SER A CA 1
ATOM 3111 C C . SER A 1 387 ? 2.499 -19.536 0.734 1.00 93.25 387 SER A C 1
ATOM 3113 O O . SER A 1 387 ? 3.233 -18.973 -0.063 1.00 93.25 387 SER A O 1
ATOM 3115 N N . TYR A 1 388 ? 2.313 -20.845 0.719 1.00 88.56 388 TYR A N 1
ATOM 3116 C CA . TYR A 1 388 ? 2.764 -21.760 -0.320 1.00 88.56 388 TYR A CA 1
ATOM 3117 C C . TYR A 1 388 ? 1.575 -22.622 -0.742 1.00 88.56 388 TYR A C 1
ATOM 3119 O O . TYR A 1 388 ? 0.701 -22.876 0.099 1.00 88.56 388 TYR A O 1
ATOM 3127 N N . PRO A 1 389 ? 1.529 -23.094 -2.000 1.00 82.62 389 PRO A N 1
ATOM 3128 C CA . PRO A 1 389 ? 0.597 -24.146 -2.385 1.00 82.62 389 PRO A CA 1
ATOM 3129 C C . PRO A 1 389 ? 0.702 -25.328 -1.415 1.00 82.62 389 PRO A C 1
ATOM 3131 O O . PRO A 1 389 ? 1.780 -25.593 -0.873 1.00 82.62 389 PRO A O 1
ATOM 3134 N N . LEU A 1 390 ? -0.405 -26.033 -1.177 1.00 78.06 390 LEU A N 1
ATOM 3135 C CA . LEU A 1 390 ? -0.316 -27.340 -0.527 1.00 78.06 390 LEU A CA 1
ATOM 3136 C C . LEU A 1 390 ? 0.603 -28.241 -1.357 1.00 78.06 390 LEU A C 1
ATOM 3138 O O . LEU A 1 390 ? 0.507 -28.261 -2.588 1.00 78.06 390 LEU A O 1
ATOM 3142 N N . ASP A 1 391 ? 1.496 -28.966 -0.682 1.00 70.12 391 ASP A N 1
ATOM 3143 C CA . ASP A 1 391 ? 2.292 -29.994 -1.341 1.00 70.12 391 ASP A CA 1
ATOM 3144 C C . ASP A 1 391 ? 1.287 -30.997 -1.932 1.00 70.12 391 ASP A C 1
ATOM 3146 O O . ASP A 1 391 ? 0.475 -31.566 -1.199 1.00 70.12 391 ASP A O 1
ATOM 3150 N N . LYS A 1 392 ? 1.260 -31.143 -3.262 1.00 57.25 392 LYS A N 1
ATOM 3151 C CA . LYS A 1 392 ? 0.518 -32.242 -3.883 1.00 57.25 392 LYS A CA 1
ATOM 3152 C C . LYS A 1 392 ? 1.299 -33.510 -3.552 1.00 57.25 392 LYS A C 1
ATOM 3154 O O . LYS A 1 392 ? 2.448 -33.608 -3.977 1.00 57.25 392 LYS A O 1
ATOM 3159 N N . GLU A 1 393 ? 0.707 -34.397 -2.751 1.00 40.59 393 GLU A N 1
ATOM 3160 C CA . GLU A 1 393 ? 1.243 -35.747 -2.511 1.00 40.59 393 GLU A CA 1
ATOM 3161 C C . GLU A 1 393 ? 1.468 -36.515 -3.819 1.00 40.59 393 GLU A C 1
ATOM 3163 O O . GLU A 1 393 ? 0.633 -36.373 -4.749 1.00 40.59 393 GLU A O 1
#

Secondary structure (DSSP, 8-state):
-----SEEEEPPPTT----TT-SEE-SSEEE-SS-EEE-TTHHHH--EEB--TT--EEEEEEPSS--GGGGGT--SSS-EEEEEETTEEEEEETTTEEEEE-TT--SPEEEE-SSPPPPPPTT--EEEEE-SSSEEEEE-SSSEEEEEEE-TT--EEEEEEEGGGEEEEE-TTT--EEEEETT--TT-SSEEEPPPP--SS-TT-EEEEEETTEEEEEESEEEEEEPPTT---SS--B-EEEEEEETTTEEEEEEEE-SSEEEEEEBTTTEEEEEEE-SSSEEEEEEEETTEEEEEEEE--GGGSSTTSPPEEEEEEEEEEESSSS-S-EEE--BTTEEEEESS----SS----B-TTEEEEEETTTTEEEE-HHHHTT-SS---EEEEPP--

InterPro domains:
  IPR059789 Deconstructed propeller [PF27828] (6-387)

Radius of gyration: 22.58 Å; chains: 1; bounding box: 61×64×61 Å

Sequence (393 aa):
MTNIIECTFKTPPDNAKTPDNAVIWNQFQYCDEKGWYSLSNHDEIALRPTTFNDKRIKFLVQLPEIPSEFESILSGRYDAKAWGKEDCYVVIEGEKDVHIRLPGFKEKINYNHTERFPTFLKNWKIIVSILNEHVTLIRINAETALIININEKKNVTVKSVDFNNGFLCVNPHTNLAIAYGDFALSSLKKCELIQNIPHEGGKWGFFTHLFKWGHIIIPKELEIKLPSPGLKLIGKKIDTLAIVSIPPNIHIHVKLDGPKCIRKLEYGQDYNITAIKSSESDVDIYILFDGHLLKYEFSFDIRLNKPEKGRSLHSAKLKCINKSKEVTSFIFQETKNCKILLGSNCPSDNLGHLLNSQTIAIFDAEIGEYLSHPQGLQLTSVFNTLSYPLDKE